Protein AF-0000000075436710 (afdb_homodimer)

Radius of gyration: 26.11 Å; Cα contacts (8 Å, |Δi|>4): 1254; chains: 2; bounding box: 55×73×64 Å

Solvent-accessible surface area (backbone atoms only — not comparable to full-atom values): 31466 Å² total; per-residue (Å²): 129,86,54,25,37,34,32,36,53,27,81,42,73,62,38,44,49,19,50,53,49,39,70,69,36,90,80,56,42,36,37,38,32,27,22,77,53,52,84,70,55,57,68,77,52,67,72,37,89,48,43,44,73,37,66,29,40,63,87,40,45,87,47,49,77,47,66,85,28,42,32,37,40,39,42,83,71,64,53,74,62,50,53,38,50,62,59,42,24,50,48,33,39,48,26,50,48,52,27,38,53,75,30,62,33,43,33,36,39,33,57,46,35,62,52,25,88,43,89,64,67,50,41,78,43,38,36,36,20,49,32,47,69,68,45,42,75,60,38,79,36,23,37,39,38,20,36,50,48,47,34,65,77,54,47,57,65,58,60,36,62,80,44,93,74,22,66,44,79,32,67,50,45,57,75,84,36,59,46,52,28,16,28,69,65,42,52,14,49,52,50,38,48,56,74,72,45,85,72,92,63,64,63,55,33,72,34,33,39,33,15,67,53,63,46,26,40,60,52,52,50,51,34,49,26,66,70,70,72,45,74,64,47,80,41,77,40,45,83,93,40,33,49,66,55,33,46,62,76,41,63,63,71,47,12,52,46,53,32,47,54,52,46,22,64,28,85,88,16,85,36,32,80,64,70,58,88,50,97,51,40,45,70,27,76,51,46,60,51,57,48,40,47,74,67,59,76,129,129,85,55,24,36,34,31,37,52,28,80,43,72,62,37,42,48,20,50,52,48,38,68,69,36,90,80,56,42,35,37,38,32,27,21,78,53,50,84,70,56,58,70,77,52,66,73,38,89,48,42,44,74,37,66,30,38,62,87,38,47,86,46,49,78,46,66,85,28,41,32,37,39,39,43,82,70,64,53,72,63,48,52,38,49,61,59,43,24,49,49,32,40,49,27,50,46,52,27,38,54,75,31,61,34,43,34,37,38,34,55,47,36,62,53,26,88,41,89,64,68,49,42,77,44,39,37,37,22,49,32,47,68,69,44,43,75,60,38,78,37,22,38,39,38,21,37,50,48,49,34,66,76,55,47,55,65,59,61,38,62,79,43,94,74,22,66,44,78,32,67,50,44,57,76,83,36,59,45,52,28,17,29,68,64,41,52,14,50,51,49,36,48,57,73,74,43,86,73,92,64,63,62,56,33,69,35,33,38,33,15,67,53,62,44,28,40,61,53,52,51,51,32,48,25,66,69,69,71,46,73,64,48,81,41,78,40,45,82,92,40,34,50,67,55,34,45,62,77,40,62,63,72,47,12,51,46,54,33,46,54,52,46,22,63,28,85,88,16,84,34,31,81,64,70,59,89,51,97,52,39,45,69,26,77,50,47,60,50,57,48,39,49,74,67,59,76,129

Structure (mmCIF, N/CA/C/O backbone):
data_AF-0000000075436710-model_v1
#
loop_
_entity.id
_entity.type
_entity.pdbx_description
1 polymer 'NmrA-like domain-containing protein'
#
loop_
_atom_site.group_PDB
_atom_site.id
_atom_site.type_symbol
_atom_site.label_atom_id
_atom_site.label_alt_id
_atom_site.label_comp_id
_atom_site.label_asym_id
_atom_site.label_entity_id
_atom_site.label_seq_id
_atom_site.pdbx_PDB_ins_code
_atom_site.Cartn_x
_atom_site.Cartn_y
_atom_site.Cartn_z
_atom_site.occupancy
_atom_site.B_iso_or_equiv
_atom_site.auth_seq_id
_atom_site.auth_comp_id
_atom_site.auth_asym_id
_atom_site.auth_atom_id
_atom_site.pdbx_PDB_model_num
ATOM 1 N N . MET A 1 1 ? -12.289 -35.719 -23.672 1 52.28 1 MET A N 1
ATOM 2 C CA . MET A 1 1 ? -12.297 -34.5 -24.453 1 52.28 1 MET A CA 1
ATOM 3 C C . MET A 1 1 ? -11.047 -33.656 -24.172 1 52.28 1 MET A C 1
ATOM 5 O O . MET A 1 1 ? -10.477 -33.719 -23.078 1 52.28 1 MET A O 1
ATOM 9 N N . SER A 1 2 ? -10.398 -33.219 -25.219 1 77.75 2 SER A N 1
ATOM 10 C CA . SER A 1 2 ? -9.125 -32.5 -25.109 1 77.75 2 SER A CA 1
ATOM 11 C C . SER A 1 2 ? -9.266 -31.234 -24.266 1 77.75 2 SER A C 1
ATOM 13 O O . SER A 1 2 ? -10.32 -30.594 -24.266 1 77.75 2 SER A O 1
ATOM 15 N N . ARG A 1 3 ? -8.477 -31.062 -23.203 1 89.5 3 ARG A N 1
ATOM 16 C CA . ARG A 1 3 ? -8.562 -29.922 -22.281 1 89.5 3 ARG A CA 1
ATOM 17 C C . ARG A 1 3 ? -8.258 -28.625 -23 1 89.5 3 ARG A C 1
ATOM 19 O O . ARG A 1 3 ? -7.246 -28.516 -23.703 1 89.5 3 ARG A O 1
ATOM 26 N N . HIS A 1 4 ? -9.258 -27.781 -23.062 1 97 4 HIS A N 1
ATOM 27 C CA . HIS A 1 4 ? -9.078 -26.406 -23.484 1 97 4 HIS A CA 1
ATOM 28 C C . HIS A 1 4 ? -9.148 -25.453 -22.297 1 97 4 HIS A C 1
ATOM 30 O O . HIS A 1 4 ? -10.219 -25.219 -21.734 1 97 4 HIS A O 1
ATOM 36 N N . ILE A 1 5 ? -7.996 -24.859 -21.969 1 98.31 5 ILE A N 1
ATOM 37 C CA . ILE A 1 5 ? -7.84 -24.141 -20.719 1 98.31 5 ILE A CA 1
ATOM 38 C C . ILE A 1 5 ? -7.664 -22.641 -21 1 98.31 5 ILE A C 1
ATOM 40 O O . ILE A 1 5 ? -6.762 -22.25 -21.75 1 98.31 5 ILE A O 1
ATOM 44 N N . THR A 1 6 ? -8.547 -21.844 -20.469 1 98.75 6 THR A N 1
ATOM 45 C CA . THR A 1 6 ? -8.367 -20.391 -20.484 1 98.75 6 THR A CA 1
ATOM 46 C C . THR A 1 6 ? -7.703 -19.906 -19.203 1 98.75 6 THR A C 1
ATOM 48 O O . THR A 1 6 ? -8.141 -20.25 -18.109 1 98.75 6 THR A O 1
ATOM 51 N N . VAL A 1 7 ? -6.574 -19.203 -19.281 1 98.75 7 VAL A N 1
ATOM 52 C CA . VAL A 1 7 ? -5.875 -18.609 -18.156 1 98.75 7 VAL A CA 1
ATOM 53 C C . VAL A 1 7 ? -6.105 -17.094 -18.141 1 98.75 7 VAL A C 1
ATOM 55 O O . VAL A 1 7 ? -5.82 -16.422 -19.125 1 98.75 7 VAL A O 1
ATOM 58 N N . ILE A 1 8 ? -6.598 -16.547 -16.969 1 98.06 8 ILE A N 1
ATOM 59 C CA . ILE A 1 8 ? -6.961 -15.141 -16.953 1 98.06 8 ILE A CA 1
ATOM 60 C C . ILE A 1 8 ? -6.699 -14.555 -15.57 1 98.06 8 ILE A C 1
ATOM 62 O O . ILE A 1 8 ? -7.211 -15.062 -14.57 1 98.06 8 ILE A O 1
ATOM 66 N N . PRO A 1 9 ? -6.035 -13.43 -15.445 1 96 9 PRO A N 1
ATOM 67 C CA . PRO A 1 9 ? -5.141 -12.891 -16.469 1 96 9 PRO A CA 1
ATOM 68 C C . PRO A 1 9 ? -3.877 -13.734 -16.656 1 96 9 PRO A C 1
ATOM 70 O O . PRO A 1 9 ? -3.391 -14.336 -15.695 1 96 9 PRO A O 1
ATOM 73 N N . ALA A 1 10 ? -3.324 -13.672 -17.797 1 97.19 10 ALA A N 1
ATOM 74 C CA . ALA A 1 10 ? -2.229 -14.57 -18.141 1 97.19 10 ALA A CA 1
ATOM 75 C C . ALA A 1 10 ? -0.875 -13.93 -17.844 1 97.19 10 ALA A C 1
ATOM 77 O O . ALA A 1 10 ? 0.154 -14.609 -17.844 1 97.19 10 ALA A O 1
ATOM 78 N N . SER A 1 11 ? -0.844 -12.68 -17.547 1 92.12 11 SER A N 1
ATOM 79 C CA . SER A 1 11 ? 0.418 -11.953 -17.453 1 92.12 11 SER A CA 1
ATOM 80 C C . SER A 1 11 ? 1.015 -12.047 -16.062 1 92.12 11 SER A C 1
ATOM 82 O O . SER A 1 11 ? 2.15 -11.625 -15.836 1 92.12 11 SER A O 1
ATOM 84 N N . THR A 1 12 ? 0.302 -12.578 -15.086 1 91.38 12 THR A N 1
ATOM 85 C CA . THR A 1 12 ? 0.83 -12.727 -13.734 1 91.38 12 THR A CA 1
ATOM 86 C C . THR A 1 12 ? 1.98 -13.727 -13.711 1 91.38 12 THR A C 1
ATOM 88 O O . THR A 1 12 ? 2.1 -14.562 -14.609 1 91.38 12 THR A O 1
ATOM 91 N N . LYS A 1 13 ? 2.803 -13.672 -12.695 1 90.81 13 LYS A N 1
ATOM 92 C CA . LYS A 1 13 ? 3.895 -14.633 -12.555 1 90.81 13 LYS A CA 1
ATOM 93 C C . LYS A 1 13 ? 3.363 -16.062 -12.492 1 90.81 13 LYS A C 1
ATOM 95 O O . LYS A 1 13 ? 3.877 -16.953 -13.18 1 90.81 13 LYS A O 1
ATOM 100 N N . ALA A 1 14 ? 2.369 -16.25 -11.68 1 94.88 14 ALA A N 1
ATOM 101 C CA . ALA A 1 14 ? 1.787 -17.578 -11.539 1 94.88 14 ALA A CA 1
ATOM 102 C C . ALA A 1 14 ? 1.143 -18.047 -12.844 1 94.88 14 ALA A C 1
ATOM 104 O O . ALA A 1 14 ? 1.255 -19.219 -13.219 1 94.88 14 ALA A O 1
ATOM 105 N N . GLY A 1 15 ? 0.44 -17.125 -13.531 1 97.06 15 GLY A N 1
ATOM 106 C CA . GLY A 1 15 ? -0.154 -17.453 -14.812 1 97.06 15 GLY A CA 1
ATOM 107 C C . GLY A 1 15 ? 0.867 -17.891 -15.852 1 97.06 15 GLY A C 1
ATOM 108 O O . GLY A 1 15 ? 0.702 -18.922 -16.5 1 97.06 15 GLY A O 1
ATOM 109 N N . ARG A 1 16 ? 1.905 -17.141 -15.922 1 96.88 16 ARG A N 1
ATOM 110 C CA . ARG A 1 16 ? 2.959 -17.406 -16.891 1 96.88 16 ARG A CA 1
ATOM 111 C C . ARG A 1 16 ? 3.613 -18.766 -16.625 1 96.88 16 ARG A C 1
ATOM 113 O O . ARG A 1 16 ? 3.775 -19.578 -17.531 1 96.88 16 ARG A O 1
ATOM 120 N N . GLU A 1 17 ? 3.967 -18.984 -15.367 1 97.12 17 GLU A N 1
ATOM 121 C CA . GLU A 1 17 ? 4.656 -20.234 -15.023 1 97.12 17 GLU A CA 1
ATOM 122 C C . GLU A 1 17 ? 3.732 -21.438 -15.188 1 97.12 17 GLU A C 1
ATOM 124 O O . GLU A 1 17 ? 4.18 -22.516 -15.57 1 97.12 17 GLU A O 1
ATOM 129 N N . THR A 1 18 ? 2.482 -21.281 -14.883 1 98.5 18 THR A N 1
ATOM 130 C CA . THR A 1 18 ? 1.525 -22.375 -15.062 1 98.5 18 THR A CA 1
ATOM 131 C C . THR A 1 18 ? 1.35 -22.688 -16.547 1 98.5 18 THR A C 1
ATOM 133 O O . THR A 1 18 ? 1.337 -23.859 -16.938 1 98.5 18 THR A O 1
ATOM 136 N N . ILE A 1 19 ? 1.243 -21.656 -17.422 1 98.62 19 ILE A N 1
ATOM 137 C CA . ILE A 1 19 ? 1.129 -21.859 -18.859 1 98.62 19 ILE A CA 1
ATOM 138 C C . ILE A 1 19 ? 2.354 -22.609 -19.375 1 98.62 19 ILE A C 1
ATOM 140 O O . ILE A 1 19 ? 2.227 -23.562 -20.141 1 98.62 19 ILE A O 1
ATOM 144 N N . ARG A 1 20 ? 3.527 -22.188 -18.922 1 97.94 20 ARG A N 1
ATOM 145 C CA . ARG A 1 20 ? 4.758 -22.859 -19.312 1 97.94 20 ARG A CA 1
ATOM 146 C C . ARG A 1 20 ? 4.695 -24.344 -18.984 1 97.94 20 ARG A C 1
ATOM 148 O O . ARG A 1 20 ? 4.996 -25.188 -19.828 1 97.94 20 ARG A O 1
ATOM 155 N N . THR A 1 21 ? 4.309 -24.625 -17.766 1 97.69 21 THR A N 1
ATOM 156 C CA . THR A 1 21 ? 4.207 -26 -17.297 1 97.69 21 THR A CA 1
ATOM 157 C C . THR A 1 21 ? 3.209 -26.797 -18.141 1 97.69 21 THR A C 1
ATOM 159 O O . THR A 1 21 ? 3.473 -27.938 -18.516 1 97.69 21 THR A O 1
ATOM 162 N N . LEU A 1 22 ? 2.08 -26.219 -18.484 1 97.81 22 LEU A N 1
ATOM 163 C CA . LEU A 1 22 ? 1.037 -26.875 -19.266 1 97.81 22 LEU A CA 1
ATOM 164 C C . LEU A 1 22 ? 1.526 -27.156 -20.688 1 97.81 22 LEU A C 1
ATOM 166 O O . LEU A 1 22 ? 1.255 -28.234 -21.234 1 97.81 22 LEU A O 1
ATOM 170 N N . LEU A 1 23 ? 2.211 -26.172 -21.25 1 97.06 23 LEU A N 1
ATOM 171 C CA . LEU A 1 23 ? 2.695 -26.312 -22.625 1 97.06 23 LEU A CA 1
ATOM 172 C C . LEU A 1 23 ? 3.74 -27.406 -22.719 1 97.06 23 LEU A C 1
ATOM 174 O O . LEU A 1 23 ? 3.902 -28.031 -23.781 1 97.06 23 LEU A O 1
ATOM 178 N N . GLU A 1 24 ? 4.398 -27.688 -21.609 1 95.12 24 GLU A N 1
ATOM 179 C CA . GLU A 1 24 ? 5.434 -28.719 -21.578 1 95.12 24 GLU A CA 1
ATOM 180 C C . GLU A 1 24 ? 4.844 -30.078 -21.203 1 95.12 24 GLU A C 1
ATOM 182 O O . GLU A 1 24 ? 5.531 -31.094 -21.281 1 95.12 24 GLU A O 1
ATOM 187 N N . SER A 1 25 ? 3.664 -30.094 -20.859 1 93.81 25 SER A N 1
ATOM 188 C CA . SER A 1 25 ? 3.023 -31.328 -20.438 1 93.81 25 SER A CA 1
ATOM 189 C C . SER A 1 25 ? 2.779 -32.25 -21.625 1 93.81 25 SER A C 1
ATOM 191 O O . SER A 1 25 ? 2.545 -31.797 -22.734 1 93.81 25 SER A O 1
ATOM 193 N N . GLU A 1 26 ? 2.697 -33.531 -21.344 1 91.94 26 GLU A N 1
ATOM 194 C CA . GLU A 1 26 ? 2.445 -34.531 -22.375 1 91.94 26 GLU A CA 1
ATOM 195 C C . GLU A 1 26 ? 0.989 -34.5 -22.828 1 91.94 26 GLU A C 1
ATOM 197 O O . GLU A 1 26 ? 0.671 -34.938 -23.938 1 91.94 26 GLU A O 1
ATOM 202 N N . SER A 1 27 ? 0.139 -33.969 -22.062 1 91.69 27 SER A N 1
ATOM 203 C CA . SER A 1 27 ? -1.284 -33.938 -22.375 1 91.69 27 SER A CA 1
ATOM 204 C C . SER A 1 27 ? -1.57 -32.906 -23.469 1 91.69 27 SER A C 1
ATOM 206 O O . SER A 1 27 ? -2.629 -32.938 -24.109 1 91.69 27 SER A O 1
ATOM 208 N N . LYS A 1 28 ? -0.746 -31.969 -23.703 1 92.31 28 LYS A N 1
ATOM 209 C CA . LYS A 1 28 ? -0.792 -30.953 -24.75 1 92.31 28 LYS A CA 1
ATOM 210 C C . LYS A 1 28 ? -2.166 -30.281 -24.812 1 92.31 28 LYS A C 1
ATOM 212 O O . LYS A 1 28 ? -2.789 -30.234 -25.875 1 92.31 28 LYS A O 1
ATOM 217 N N . PRO A 1 29 ? -2.629 -29.766 -23.703 1 96.56 29 PRO A N 1
ATOM 218 C CA . PRO A 1 29 ? -3.9 -29.047 -23.75 1 96.56 29 PRO A CA 1
ATOM 219 C C . PRO A 1 29 ? -3.838 -27.797 -24.641 1 96.56 29 PRO A C 1
ATOM 221 O O . PRO A 1 29 ? -2.754 -27.266 -24.891 1 96.56 29 PRO A O 1
ATOM 224 N N . THR A 1 30 ? -4.984 -27.453 -25.172 1 97.5 30 THR A N 1
ATOM 225 C CA . THR A 1 30 ? -5.094 -26.141 -25.812 1 97.5 30 THR A CA 1
ATOM 226 C C . THR A 1 30 ? -5.172 -25.031 -24.766 1 97.5 30 THR A C 1
ATOM 228 O O . THR A 1 30 ? -5.93 -25.125 -23.812 1 97.5 30 THR A O 1
ATOM 231 N N . ILE A 1 31 ? -4.328 -24.031 -24.953 1 98.44 31 ILE A N 1
ATOM 232 C CA . ILE A 1 31 ? -4.25 -22.969 -23.969 1 98.44 31 ILE A CA 1
ATOM 233 C C . ILE A 1 31 ? -4.688 -21.641 -24.594 1 98.44 31 ILE A C 1
ATOM 235 O O . ILE A 1 31 ? -4.141 -21.234 -25.625 1 98.44 31 ILE A O 1
ATOM 239 N N . ARG A 1 32 ? -5.648 -21.031 -24.031 1 98.38 32 ARG A N 1
ATOM 240 C CA . ARG A 1 32 ? -6.043 -19.656 -24.312 1 98.38 32 ARG A CA 1
ATOM 241 C C . ARG A 1 32 ? -5.633 -18.703 -23.188 1 98.38 32 ARG A C 1
ATOM 243 O O . ARG A 1 32 ? -6.125 -18.828 -22.062 1 98.38 32 ARG A O 1
ATOM 250 N N . ALA A 1 33 ? -4.742 -17.812 -23.484 1 98.69 33 ALA A N 1
ATOM 251 C CA . ALA A 1 33 ? -4.219 -16.891 -22.484 1 98.69 33 ALA A CA 1
ATOM 252 C C . ALA A 1 33 ? -4.777 -15.484 -22.703 1 98.69 33 ALA A C 1
ATOM 254 O O . ALA A 1 33 ? -4.637 -14.914 -23.781 1 98.69 33 ALA A O 1
ATOM 255 N N . VAL A 1 34 ? -5.383 -14.891 -21.703 1 98.25 34 VAL A N 1
ATOM 256 C CA . VAL A 1 34 ? -6.035 -13.594 -21.812 1 98.25 34 VAL A CA 1
ATOM 257 C C . VAL A 1 34 ? -5.086 -12.5 -21.328 1 98.25 34 VAL A C 1
ATOM 259 O O . VAL A 1 34 ? -4.605 -12.539 -20.188 1 98.25 34 VAL A O 1
ATOM 262 N N . TYR A 1 35 ? -4.805 -11.609 -22.188 1 96.88 35 TYR A N 1
ATOM 263 C CA . TYR A 1 35 ? -3.979 -10.438 -21.922 1 96.88 35 TYR A CA 1
ATOM 264 C C . TYR A 1 35 ? -4.746 -9.156 -22.219 1 96.88 35 TYR A C 1
ATOM 266 O O . TYR A 1 35 ? -5.586 -9.117 -23.109 1 96.88 35 TYR A O 1
ATOM 274 N N . ARG A 1 36 ? -4.527 -8.062 -21.422 1 93.06 36 ARG A N 1
ATOM 275 C CA . ARG A 1 36 ? -5.016 -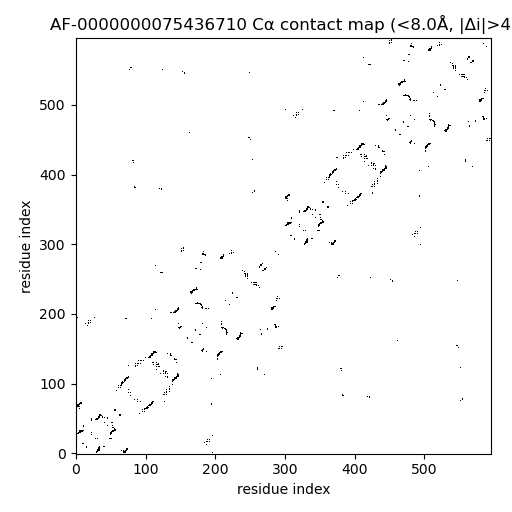6.75 -21.828 1 93.06 36 ARG A CA 1
ATOM 276 C C . ARG A 1 36 ? -4.332 -6.277 -23.109 1 93.06 36 ARG A C 1
ATOM 278 O O . ARG A 1 36 ? -4.957 -5.625 -23.953 1 93.06 36 ARG A O 1
ATOM 285 N N . ASP A 1 37 ? -3.059 -6.574 -23.188 1 93.88 37 ASP A N 1
ATOM 286 C CA . ASP A 1 37 ? -2.199 -6.34 -24.344 1 93.88 37 ASP A CA 1
ATOM 287 C C . ASP A 1 37 ? -1.544 -7.641 -24.812 1 93.88 37 ASP A C 1
ATOM 289 O O . ASP A 1 37 ? -0.583 -8.109 -24.203 1 93.88 37 ASP A O 1
ATOM 293 N N . THR A 1 38 ? -1.959 -8.133 -25.891 1 96.38 38 THR A N 1
ATOM 294 C CA . THR A 1 38 ? -1.535 -9.445 -26.375 1 96.38 38 THR A CA 1
ATOM 295 C C . THR A 1 38 ? -0.049 -9.438 -26.719 1 96.38 38 THR A C 1
ATOM 297 O O . THR A 1 38 ? 0.574 -10.5 -26.812 1 96.38 38 THR A O 1
ATOM 300 N N . SER A 1 39 ? 0.546 -8.273 -26.922 1 94.75 39 SER A N 1
ATOM 301 C CA . SER A 1 39 ? 1.969 -8.195 -27.234 1 94.75 39 SER A CA 1
ATOM 302 C C . SER A 1 39 ? 2.822 -8.602 -26.031 1 94.75 39 SER A C 1
ATOM 304 O O . SER A 1 39 ? 4.023 -8.836 -26.172 1 94.75 39 SER A O 1
ATOM 306 N N . LYS A 1 40 ? 2.164 -8.742 -24.875 1 92.12 40 LYS A N 1
ATOM 307 C CA . LYS A 1 40 ? 2.879 -9.109 -23.656 1 92.12 40 LYS A CA 1
ATOM 308 C C . LYS A 1 40 ? 3.016 -10.617 -23.531 1 92.12 40 LYS A C 1
ATOM 310 O O . LYS A 1 40 ? 3.701 -11.109 -22.625 1 92.12 40 LYS A O 1
ATOM 315 N N . ALA A 1 41 ? 2.375 -11.344 -24.406 1 96.88 41 ALA A N 1
ATOM 316 C CA . ALA A 1 41 ? 2.562 -12.797 -24.391 1 96.88 41 ALA A CA 1
ATOM 317 C C . ALA A 1 41 ? 4.02 -13.164 -24.656 1 96.88 41 ALA A C 1
ATOM 319 O O . ALA A 1 41 ? 4.633 -12.648 -25.594 1 96.88 41 ALA A O 1
ATOM 320 N N . PRO A 1 42 ? 4.586 -14.008 -23.875 1 96.62 42 PRO A N 1
ATOM 321 C CA . PRO A 1 42 ? 5.965 -14.422 -24.141 1 96.62 42 PRO A CA 1
ATOM 322 C C . PRO A 1 42 ? 6.141 -15.047 -25.516 1 96.62 42 PRO A C 1
ATOM 324 O O . PRO A 1 42 ? 5.363 -15.914 -25.922 1 96.62 42 PRO A O 1
ATOM 327 N N . PRO A 1 43 ? 7.141 -14.633 -26.219 1 96.38 43 PRO A N 1
ATOM 328 C CA . PRO A 1 43 ? 7.359 -15.164 -27.562 1 96.38 43 PRO A CA 1
ATOM 329 C C . PRO A 1 43 ? 7.488 -16.688 -27.594 1 96.38 43 PRO A C 1
ATOM 331 O O . PRO A 1 43 ? 7.062 -17.328 -28.547 1 96.38 43 PRO A O 1
ATOM 334 N N . GLU A 1 44 ? 8.023 -17.281 -26.594 1 96.94 44 GLU A N 1
ATOM 335 C CA . GLU A 1 44 ? 8.211 -18.719 -26.531 1 96.94 44 GLU A CA 1
ATOM 336 C C . GLU A 1 44 ? 6.871 -19.453 -26.516 1 96.94 44 GLU A C 1
ATOM 338 O O . GLU A 1 44 ? 6.766 -20.594 -26.984 1 96.94 44 GLU A O 1
ATOM 343 N N . PHE A 1 45 ? 5.879 -18.812 -25.922 1 97.88 45 PHE A N 1
ATOM 344 C CA . PHE A 1 45 ? 4.555 -19.422 -25.891 1 97.88 45 PHE A CA 1
ATOM 345 C C . PHE A 1 45 ? 3.934 -19.438 -27.281 1 97.88 45 PHE A C 1
ATOM 347 O O . PHE A 1 45 ? 3.264 -20.406 -27.656 1 97.88 45 PHE A O 1
ATOM 354 N N . LEU A 1 46 ? 4.16 -18.438 -28.078 1 96.5 46 LEU A N 1
ATOM 355 C CA . LEU A 1 46 ? 3.545 -18.234 -29.391 1 96.5 46 LEU A CA 1
ATOM 356 C C . LEU A 1 46 ? 4.027 -19.297 -30.375 1 96.5 46 LEU A C 1
ATOM 358 O O . LEU A 1 46 ? 3.414 -19.484 -31.438 1 96.5 46 LEU A O 1
ATOM 362 N N . LYS A 1 47 ? 5.086 -19.938 -30.078 1 96.06 47 LYS A N 1
ATOM 363 C CA . LYS A 1 47 ? 5.652 -20.969 -30.953 1 96.06 47 LYS A CA 1
ATOM 364 C C . LYS A 1 47 ? 4.863 -22.266 -30.859 1 96.06 47 LYS A C 1
ATOM 366 O O . LYS A 1 47 ? 5.02 -23.156 -31.703 1 96.06 47 LYS A O 1
ATOM 371 N N . HIS A 1 48 ? 4.133 -22.391 -29.859 1 96.5 48 HIS A N 1
ATOM 372 C CA . HIS A 1 48 ? 3.34 -23.594 -29.672 1 96.5 48 HIS A CA 1
ATOM 373 C C . HIS A 1 48 ? 2.029 -23.516 -30.453 1 96.5 48 HIS A C 1
ATOM 375 O O . HIS A 1 48 ? 1.295 -22.531 -30.344 1 96.5 48 HIS A O 1
ATOM 381 N N . SER A 1 49 ? 1.643 -24.531 -31.156 1 95.88 49 SER A N 1
ATOM 382 C CA . SER A 1 49 ? 0.437 -24.547 -31.984 1 95.88 49 SER A CA 1
ATOM 383 C C . SER A 1 49 ? -0.819 -24.641 -31.125 1 95.88 49 SER A C 1
ATOM 385 O O . SER A 1 49 ? -1.912 -24.297 -31.578 1 95.88 49 SER A O 1
ATOM 387 N N . ASN A 1 50 ? -0.667 -25.109 -29.906 1 96.94 50 ASN A N 1
ATOM 388 C CA . ASN A 1 50 ? -1.822 -25.25 -29.031 1 96.94 50 ASN A CA 1
ATOM 389 C C . ASN A 1 50 ? -1.948 -24.078 -28.062 1 96.94 50 ASN A C 1
ATOM 391 O O . ASN A 1 50 ? -2.586 -24.188 -27.016 1 96.94 50 ASN A O 1
ATOM 395 N N . PHE A 1 51 ? -1.279 -22.938 -28.375 1 98.06 51 PHE A N 1
ATOM 396 C CA . PHE A 1 51 ? -1.349 -21.719 -27.562 1 98.06 51 PHE A CA 1
ATOM 397 C C . PHE A 1 51 ? -1.954 -20.578 -28.359 1 98.06 51 PHE A C 1
ATOM 399 O O . PHE A 1 51 ? -1.604 -20.359 -29.516 1 98.06 51 PHE A O 1
ATOM 406 N N . GLU A 1 52 ? -2.777 -19.781 -27.75 1 97.81 52 GLU A N 1
ATOM 407 C CA . GLU A 1 52 ? -3.303 -18.562 -28.359 1 97.81 52 GLU A CA 1
ATOM 408 C C . GLU A 1 52 ? -3.406 -17.438 -27.328 1 97.81 52 GLU A C 1
ATOM 410 O O . GLU A 1 52 ? -3.818 -17.672 -26.188 1 97.81 52 GLU A O 1
ATOM 415 N N . ALA A 1 53 ? -2.949 -16.297 -27.672 1 98.25 53 ALA A N 1
ATOM 416 C CA . ALA A 1 53 ? -3.127 -15.086 -26.875 1 98.25 53 ALA A CA 1
ATOM 417 C C . ALA A 1 53 ? -4.359 -14.312 -27.328 1 98.25 53 ALA A C 1
ATOM 419 O O . ALA A 1 53 ? -4.512 -14.023 -28.516 1 98.25 53 ALA A O 1
ATOM 420 N N . VAL A 1 54 ? -5.215 -13.969 -26.422 1 98.06 54 VAL A N 1
ATOM 421 C CA . VAL A 1 54 ? -6.418 -13.227 -26.781 1 98.06 54 VAL A CA 1
ATOM 422 C C . VAL A 1 54 ? -6.523 -11.969 -25.922 1 98.06 54 VAL A C 1
ATOM 424 O O . VAL A 1 54 ? -6.023 -11.945 -24.797 1 98.06 54 VAL A O 1
ATOM 427 N N . LYS A 1 55 ? -7.148 -10.984 -26.453 1 97.69 55 LYS A N 1
ATOM 428 C CA . LYS A 1 55 ? -7.336 -9.719 -25.75 1 97.69 55 LYS A CA 1
ATOM 429 C C . LYS A 1 55 ? -8.547 -9.789 -24.828 1 97.69 55 LYS A C 1
ATOM 431 O O . LYS A 1 55 ? -9.609 -10.266 -25.219 1 97.69 55 LYS A O 1
ATOM 436 N N . GLY A 1 56 ? -8.375 -9.359 -23.578 1 96.69 56 GLY A N 1
ATOM 437 C CA . GLY A 1 56 ? -9.43 -9.25 -22.594 1 96.69 56 GLY A CA 1
ATOM 438 C C . GLY A 1 56 ? -9.008 -8.5 -21.344 1 96.69 56 GLY A C 1
ATOM 439 O O . GLY A 1 56 ? -7.836 -8.531 -20.969 1 96.69 56 GLY A O 1
ATOM 440 N N . ASP A 1 57 ? -9.977 -7.805 -20.766 1 93.69 57 ASP A N 1
ATOM 441 C CA . ASP A 1 57 ? -9.773 -7.047 -19.531 1 93.69 57 ASP A CA 1
ATOM 442 C C . ASP A 1 57 ? -10.766 -7.469 -18.453 1 93.69 57 ASP A C 1
ATOM 444 O O . ASP A 1 57 ? -11.977 -7.293 -18.609 1 93.69 57 ASP A O 1
ATOM 448 N N . ILE A 1 58 ? -10.258 -7.953 -17.359 1 93.12 58 ILE A N 1
ATOM 449 C CA . ILE A 1 58 ? -11.086 -8.477 -16.281 1 93.12 58 ILE A CA 1
ATOM 450 C C . ILE A 1 58 ? -12.008 -7.371 -15.766 1 93.12 58 ILE A C 1
ATOM 452 O O . ILE A 1 58 ? -13.102 -7.648 -15.266 1 93.12 58 ILE A O 1
ATOM 456 N N . GLY A 1 59 ? -11.578 -6.168 -15.875 1 90.38 59 GLY A N 1
ATOM 457 C CA . GLY A 1 59 ? -12.391 -5.043 -15.438 1 90.38 59 GLY A CA 1
ATOM 458 C C . GLY A 1 59 ? -13.5 -4.688 -16.406 1 90.38 59 GLY A C 1
ATOM 459 O O . GLY A 1 59 ? -14.422 -3.945 -16.078 1 90.38 59 GLY A O 1
ATOM 460 N N . ASP A 1 60 ? -13.398 -5.191 -17.609 1 92.88 60 ASP A N 1
ATOM 461 C CA . ASP A 1 60 ? -14.398 -5.004 -18.656 1 92.88 60 ASP A CA 1
ATOM 462 C C . ASP A 1 60 ? -15.062 -6.328 -19.031 1 92.88 60 ASP A C 1
ATOM 464 O O . ASP A 1 60 ? -14.602 -7.031 -19.938 1 92.88 60 ASP A O 1
ATOM 468 N N . GLY A 1 61 ? -16.156 -6.59 -18.438 1 94.88 61 GLY A N 1
ATOM 469 C CA . GLY A 1 61 ? -16.844 -7.867 -18.578 1 94.88 61 GLY A CA 1
ATOM 470 C C . GLY A 1 61 ? -17.172 -8.219 -20.016 1 94.88 61 GLY A C 1
ATOM 471 O O . GLY A 1 61 ? -17.109 -9.391 -20.406 1 94.88 61 GLY A O 1
ATOM 472 N N . ASP A 1 62 ? -17.422 -7.266 -20.844 1 95.25 62 ASP A N 1
ATOM 473 C CA . ASP A 1 62 ? -17.828 -7.5 -22.234 1 95.25 62 ASP A CA 1
ATOM 474 C C . ASP A 1 62 ? -16.672 -8.008 -23.062 1 95.25 62 ASP A C 1
ATOM 476 O O . ASP A 1 62 ? -16.859 -8.586 -24.141 1 95.25 62 ASP A O 1
ATOM 480 N N . SER A 1 63 ? -15.516 -7.762 -22.562 1 96.62 63 SER A N 1
ATOM 481 C CA . SER A 1 63 ? -14.336 -8.164 -23.312 1 96.62 63 SER A CA 1
ATOM 482 C C . SER A 1 63 ? -13.977 -9.625 -23.047 1 96.62 63 SER A C 1
ATOM 484 O O . SER A 1 63 ? -13.133 -10.195 -23.734 1 96.62 63 SER A O 1
ATOM 486 N N . LEU A 1 64 ? -14.617 -10.266 -22.109 1 97.69 64 LEU A N 1
ATOM 487 C CA . LEU A 1 64 ? -14.258 -11.625 -21.703 1 97.69 64 LEU A CA 1
ATOM 488 C C . LEU A 1 64 ? -15.086 -12.648 -22.484 1 97.69 64 LEU A C 1
ATOM 490 O O . LEU A 1 64 ? -16.312 -12.578 -22.516 1 97.69 64 LEU A O 1
ATOM 494 N N . ASP A 1 65 ? -14.445 -13.547 -23.141 1 96.88 65 ASP A N 1
ATOM 495 C CA . ASP A 1 65 ? -15.078 -14.641 -23.891 1 96.88 65 ASP A CA 1
ATOM 496 C C . ASP A 1 65 ? -14.352 -15.961 -23.641 1 96.88 65 ASP A C 1
ATOM 498 O O . ASP A 1 65 ? -13.234 -16.156 -24.125 1 96.88 65 ASP A O 1
ATOM 502 N N . PHE A 1 66 ? -15.016 -16.859 -22.953 1 98 66 PHE A N 1
ATOM 503 C CA . PHE A 1 66 ? -14.43 -18.156 -22.641 1 98 66 PHE A CA 1
ATOM 504 C C . PHE A 1 66 ? -14.977 -19.25 -23.562 1 98 66 PHE A C 1
ATOM 506 O O . PHE A 1 66 ? -14.727 -20.438 -23.344 1 98 66 PHE A O 1
ATOM 513 N N . THR A 1 67 ? -15.711 -18.859 -24.547 1 97 67 THR A N 1
ATOM 514 C CA . THR A 1 67 ? -16.359 -19.812 -25.438 1 97 67 THR A CA 1
ATOM 515 C C . THR A 1 67 ? -15.344 -20.797 -26.016 1 97 67 THR A C 1
ATOM 517 O O . THR A 1 67 ? -14.258 -20.391 -26.453 1 97 67 THR A O 1
ATOM 520 N N . GLY A 1 68 ? -15.688 -22.078 -26 1 96.44 68 GLY A N 1
ATOM 521 C CA . GLY A 1 68 ? -14.82 -23.109 -26.531 1 96.44 68 GLY A CA 1
ATOM 522 C C . GLY A 1 68 ? -13.969 -23.781 -25.469 1 96.44 68 GLY A C 1
ATOM 523 O O . GLY A 1 68 ? -13.461 -24.875 -25.672 1 96.44 68 GLY A O 1
ATOM 524 N N . SER A 1 69 ? -13.75 -23.125 -24.375 1 97.19 69 SER A N 1
ATOM 525 C CA . SER A 1 69 ? -12.992 -23.703 -23.281 1 97.19 69 SER A CA 1
ATOM 526 C C . SER A 1 69 ? -13.883 -24.547 -22.375 1 97.19 69 SER A C 1
ATOM 528 O O . SER A 1 69 ? -15.094 -24.344 -22.312 1 97.19 69 SER A O 1
ATOM 530 N N . ASN A 1 70 ? -13.297 -25.5 -21.734 1 95.94 70 ASN A N 1
ATOM 531 C CA . ASN A 1 70 ? -14.055 -26.25 -20.734 1 95.94 70 ASN A CA 1
ATOM 532 C C . ASN A 1 70 ? -13.516 -26.031 -19.328 1 95.94 70 ASN A C 1
ATOM 534 O O . ASN A 1 70 ? -14.172 -26.359 -18.344 1 95.94 70 ASN A O 1
ATOM 538 N N . THR A 1 71 ? -12.297 -25.516 -19.234 1 97.19 71 THR A N 1
ATOM 539 C CA . THR A 1 71 ? -11.641 -25.25 -17.953 1 97.19 71 THR A CA 1
ATOM 540 C C . THR A 1 71 ? -11.078 -23.844 -17.922 1 97.19 71 THR A C 1
ATOM 542 O O . THR A 1 71 ? -10.547 -23.344 -18.922 1 97.19 71 THR A O 1
ATOM 545 N N . VAL A 1 72 ? -11.172 -23.125 -16.781 1 98.5 72 VAL A N 1
ATOM 546 C CA . VAL A 1 72 ? -10.648 -21.781 -16.625 1 98.5 72 VAL A CA 1
ATOM 547 C C . VAL A 1 72 ? -9.766 -21.719 -15.375 1 98.5 72 VAL A C 1
ATOM 549 O O . VAL A 1 72 ? -10.109 -22.281 -14.336 1 98.5 72 VAL A O 1
ATOM 552 N N . PHE A 1 73 ? -8.594 -21.141 -15.539 1 98.75 73 PHE A N 1
ATOM 553 C CA . PHE A 1 73 ? -7.715 -20.781 -14.438 1 98.75 73 PHE A CA 1
ATOM 554 C C . PHE A 1 73 ? -7.789 -19.281 -14.164 1 98.75 73 PHE A C 1
ATOM 556 O O . PHE A 1 73 ? -7.293 -18.469 -14.961 1 98.75 73 PHE A O 1
ATOM 563 N N . TYR A 1 74 ? -8.383 -18.953 -13.023 1 98.69 74 TYR A N 1
ATOM 564 C CA . TYR A 1 74 ? -8.562 -17.547 -12.664 1 98.69 74 TYR A CA 1
ATOM 565 C C . TYR A 1 74 ? -7.59 -17.125 -11.57 1 98.69 74 TYR A C 1
ATOM 567 O O . TYR A 1 74 ? -7.504 -17.781 -10.523 1 98.69 74 TYR A O 1
ATOM 575 N N . ILE A 1 75 ? -6.859 -16.047 -11.812 1 97.44 75 ILE A N 1
ATOM 576 C CA . ILE A 1 75 ? -5.93 -15.453 -10.859 1 97.44 75 ILE A CA 1
ATOM 577 C C . ILE A 1 75 ? -6.375 -14.031 -10.531 1 97.44 75 ILE A C 1
ATOM 579 O O . ILE A 1 75 ? -6.109 -13.102 -11.289 1 97.44 75 ILE A O 1
ATOM 583 N N . PRO A 1 76 ? -7.004 -13.875 -9.367 1 94.38 76 PRO A N 1
ATOM 584 C CA . PRO A 1 76 ? -7.477 -12.531 -9.023 1 94.38 76 PRO A CA 1
ATOM 585 C C . PRO A 1 76 ? -6.352 -11.5 -8.992 1 94.38 76 PRO A C 1
ATOM 587 O O . PRO A 1 76 ? -5.406 -11.633 -8.211 1 94.38 76 PRO A O 1
ATOM 590 N N . PRO A 1 77 ? -6.465 -10.461 -9.781 1 86.25 77 PRO A N 1
ATOM 591 C CA . PRO A 1 77 ? -5.402 -9.453 -9.836 1 86.25 77 PRO A CA 1
ATOM 592 C C . PRO A 1 77 ? -5.602 -8.336 -8.82 1 86.25 77 PRO A C 1
ATOM 594 O O . PRO A 1 77 ? -6.719 -8.125 -8.336 1 86.25 77 PRO A O 1
ATOM 597 N N . PRO A 1 78 ? -4.527 -7.684 -8.477 1 77.12 78 PRO A N 1
ATOM 598 C CA . PRO A 1 78 ? -4.684 -6.473 -7.672 1 77.12 78 PRO A CA 1
ATOM 599 C C . PRO A 1 78 ? -5.375 -5.344 -8.43 1 77.12 78 PRO A C 1
ATOM 601 O O . PRO A 1 78 ? -5.543 -5.426 -9.656 1 77.12 78 PRO A O 1
ATOM 604 N N . THR A 1 79 ? -5.855 -4.344 -7.59 1 69.12 79 THR A N 1
ATOM 605 C CA . THR A 1 79 ? -6.492 -3.176 -8.188 1 69.12 79 THR A CA 1
ATOM 606 C C . THR A 1 79 ? -5.465 -2.312 -8.914 1 69.12 79 THR A C 1
ATOM 608 O O . THR A 1 79 ? -4.336 -2.154 -8.445 1 69.12 79 THR A O 1
ATOM 611 N N . TYR A 1 80 ? -5.836 -1.759 -10.07 1 59.56 80 TYR A N 1
ATOM 612 C CA . TYR A 1 80 ? -4.898 -0.958 -10.852 1 59.56 80 TYR A CA 1
ATOM 613 C C . TYR A 1 80 ? -5.383 0.481 -10.977 1 59.56 80 TYR A C 1
ATOM 615 O O . TYR A 1 80 ? -4.641 1.356 -11.43 1 59.56 80 TYR A O 1
ATOM 623 N N . ASP A 1 81 ? -6.566 0.683 -10.594 1 55.53 81 ASP A N 1
ATOM 624 C CA . ASP A 1 81 ? -7.109 1.987 -10.961 1 55.53 81 ASP A CA 1
ATOM 625 C C . ASP A 1 81 ? -7.527 2.779 -9.727 1 55.53 81 ASP A C 1
ATOM 627 O O . ASP A 1 81 ? -8.391 3.654 -9.805 1 55.53 81 ASP A O 1
ATOM 631 N N . GLY A 1 82 ? -6.988 2.322 -8.664 1 60.06 82 GLY A N 1
ATOM 632 C CA . GLY A 1 82 ? -7.285 3.098 -7.469 1 60.06 82 GLY A CA 1
ATOM 633 C C . GLY A 1 82 ? -8.641 2.775 -6.871 1 60.06 82 GLY A C 1
ATOM 634 O O . GLY A 1 82 ? -9.016 3.328 -5.832 1 60.06 82 GLY A O 1
ATOM 635 N N . THR A 1 83 ? -9.305 1.924 -7.551 1 64.06 83 THR A N 1
ATOM 636 C CA . THR A 1 83 ? -10.594 1.502 -7.012 1 64.06 83 THR A CA 1
ATOM 637 C C . THR A 1 83 ? -10.406 0.735 -5.703 1 64.06 83 THR A C 1
ATOM 639 O O . THR A 1 83 ? -9.344 0.152 -5.465 1 64.06 83 THR A O 1
ATOM 642 N N . ASP A 1 84 ? -11.391 0.786 -4.898 1 72.38 84 ASP A N 1
ATOM 643 C CA . ASP A 1 84 ? -11.422 0.017 -3.658 1 72.38 84 ASP A CA 1
ATOM 644 C C . ASP A 1 84 ? -11.219 -1.472 -3.93 1 72.38 84 ASP A C 1
ATOM 646 O O . ASP A 1 84 ? -11.773 -2.018 -4.883 1 72.38 84 ASP A O 1
ATOM 650 N N . THR A 1 85 ? -10.445 -2.018 -3.172 1 75 85 THR A N 1
ATOM 651 C CA . THR A 1 85 ? -10.07 -3.418 -3.338 1 75 85 THR A CA 1
ATOM 652 C C . THR A 1 85 ? -11.312 -4.309 -3.381 1 75 85 THR A C 1
ATOM 654 O O . THR A 1 85 ? -11.398 -5.219 -4.207 1 75 85 THR A O 1
ATOM 657 N N . GLY A 1 86 ? -12.211 -4.047 -2.467 1 79.31 86 GLY A N 1
ATOM 658 C CA . GLY A 1 86 ? -13.43 -4.844 -2.432 1 79.31 86 GLY A CA 1
ATOM 659 C C . GLY A 1 86 ? -14.281 -4.68 -3.674 1 79.31 86 GLY A C 1
ATOM 660 O O . GLY A 1 86 ? -14.789 -5.664 -4.223 1 79.31 86 GLY A O 1
ATOM 661 N N . ASP A 1 87 ? -14.438 -3.432 -4.082 1 82.25 87 ASP A N 1
ATOM 662 C CA . ASP A 1 87 ? -15.219 -3.148 -5.285 1 82.25 87 ASP A CA 1
ATOM 663 C C . ASP A 1 87 ? -14.57 -3.771 -6.52 1 82.25 87 ASP A C 1
ATOM 665 O O . ASP A 1 87 ? -15.258 -4.324 -7.375 1 82.25 87 ASP A O 1
ATOM 669 N N . TRP A 1 88 ? -13.336 -3.629 -6.512 1 85.12 88 TRP A N 1
ATOM 670 C CA . TRP A 1 88 ? -12.602 -4.207 -7.629 1 85.12 88 TRP A CA 1
ATOM 671 C C . TRP A 1 88 ? -12.773 -5.723 -7.668 1 85.12 88 TRP A C 1
ATOM 673 O O . TRP A 1 88 ? -13.086 -6.293 -8.719 1 85.12 88 TRP A O 1
ATOM 683 N N . ALA A 1 89 ? -12.586 -6.387 -6.539 1 89.44 89 ALA A N 1
ATOM 684 C CA . ALA A 1 89 ? -12.695 -7.844 -6.465 1 89.44 89 ALA A CA 1
ATOM 685 C C . ALA A 1 89 ? -14.094 -8.312 -6.879 1 89.44 89 ALA A C 1
ATOM 687 O O . ALA A 1 89 ? -14.227 -9.297 -7.605 1 89.44 89 ALA A O 1
ATOM 688 N N . THR A 1 90 ? -15.078 -7.57 -6.445 1 92.25 90 THR A N 1
ATOM 689 C CA . THR A 1 90 ? -16.453 -7.906 -6.77 1 92.25 90 THR A CA 1
ATOM 690 C C . THR A 1 90 ? -16.719 -7.738 -8.266 1 92.25 90 THR A C 1
ATOM 692 O O . THR A 1 90 ? -17.297 -8.625 -8.898 1 92.25 90 THR A O 1
ATOM 695 N N . ARG A 1 91 ? -16.281 -6.633 -8.773 1 92.56 91 ARG A N 1
ATOM 696 C CA . ARG A 1 91 ? -16.469 -6.379 -10.203 1 92.56 91 ARG A CA 1
ATOM 697 C C . ARG A 1 91 ? -15.75 -7.434 -11.047 1 92.56 91 ARG A C 1
ATOM 699 O O . ARG A 1 91 ? -16.344 -8.023 -11.945 1 92.56 91 ARG A O 1
ATOM 706 N N . ALA A 1 92 ? -14.5 -7.625 -10.781 1 93.81 92 ALA A N 1
ATOM 707 C CA . ALA A 1 92 ? -13.703 -8.617 -11.5 1 93.81 92 ALA A CA 1
ATOM 708 C C . ALA A 1 92 ? -14.328 -10 -11.398 1 93.81 92 ALA A C 1
ATOM 710 O O . ALA A 1 92 ? -14.516 -10.688 -12.406 1 93.81 92 ALA A O 1
ATOM 711 N N . GLY A 1 93 ? -14.68 -10.469 -10.156 1 96.5 93 GLY A N 1
ATOM 712 C CA . GLY A 1 93 ? -15.305 -11.766 -9.938 1 96.5 93 GLY A CA 1
ATOM 713 C C . GLY A 1 93 ? -16.625 -11.922 -10.656 1 96.5 93 GLY A C 1
ATOM 714 O O . GLY A 1 93 ? -16.922 -12.984 -11.211 1 96.5 93 GLY A O 1
ATOM 715 N N . THR A 1 94 ? -17.422 -10.875 -10.672 1 97.44 94 THR A N 1
ATOM 716 C CA . THR A 1 94 ? -18.703 -10.898 -11.344 1 97.44 94 THR A CA 1
ATOM 717 C C . THR A 1 94 ? -18.531 -11.047 -12.852 1 97.44 94 THR A C 1
ATOM 719 O O . THR A 1 94 ? -19.25 -11.812 -13.5 1 97.44 94 THR A O 1
ATOM 722 N N . ASN A 1 95 ? -17.625 -10.227 -13.359 1 97.69 95 ASN A N 1
ATOM 723 C CA . ASN A 1 95 ? -17.328 -10.328 -14.789 1 97.69 95 ASN A CA 1
ATOM 724 C C . ASN A 1 95 ? -16.906 -11.734 -15.18 1 97.69 95 ASN A C 1
ATOM 726 O O . ASN A 1 95 ? -17.375 -12.281 -16.172 1 97.69 95 ASN A O 1
ATOM 730 N N . VAL A 1 96 ? -16.078 -12.328 -14.391 1 98.31 96 VAL A N 1
ATOM 731 C CA . VAL A 1 96 ? -15.594 -13.68 -14.648 1 98.31 96 VAL A CA 1
ATOM 732 C C . VAL A 1 96 ? -16.75 -14.672 -14.539 1 98.31 96 VAL A C 1
ATOM 734 O O . VAL A 1 96 ? -16.906 -15.547 -15.383 1 98.31 96 VAL A O 1
ATOM 737 N N . LYS A 1 97 ? -17.562 -14.547 -13.523 1 98.5 97 LYS A N 1
ATOM 738 C CA . LYS A 1 97 ? -18.703 -15.422 -13.32 1 98.5 97 LYS A CA 1
ATOM 739 C C . LYS A 1 97 ? -19.609 -15.422 -14.547 1 98.5 97 LYS A C 1
ATOM 741 O O . LYS A 1 97 ? -20.031 -16.484 -15.016 1 98.5 97 LYS A O 1
ATOM 746 N N . LYS A 1 98 ? -19.922 -14.281 -15.016 1 98.31 98 LYS A N 1
ATOM 747 C CA . LYS A 1 98 ? -20.781 -14.148 -16.188 1 98.31 98 LYS A CA 1
ATOM 748 C C . LYS A 1 98 ? -20.172 -14.844 -17.406 1 98.31 98 LYS A C 1
ATOM 750 O O . LYS A 1 98 ? -20.875 -15.523 -18.156 1 98.31 98 LYS A O 1
ATOM 755 N N . ALA A 1 99 ? -18.891 -14.602 -17.578 1 98.44 99 ALA A N 1
ATOM 756 C CA . ALA A 1 99 ? -18.203 -15.227 -18.703 1 98.44 99 ALA A CA 1
ATOM 757 C C . ALA A 1 99 ? -18.203 -16.75 -18.578 1 98.44 99 ALA A C 1
ATOM 759 O O . ALA A 1 99 ? -18.344 -17.469 -19.562 1 98.44 99 ALA A O 1
ATOM 760 N N . LEU A 1 100 ? -18.031 -17.281 -17.359 1 98.62 100 LEU A N 1
ATOM 761 C CA . LEU A 1 100 ? -18.094 -18.719 -17.094 1 98.62 100 LEU A CA 1
ATOM 762 C C . LEU A 1 100 ? -19.453 -19.281 -17.5 1 98.62 100 LEU A C 1
ATOM 764 O O . LEU A 1 100 ? -19.531 -20.312 -18.172 1 98.62 100 LEU A O 1
ATOM 768 N N . GLU A 1 101 ?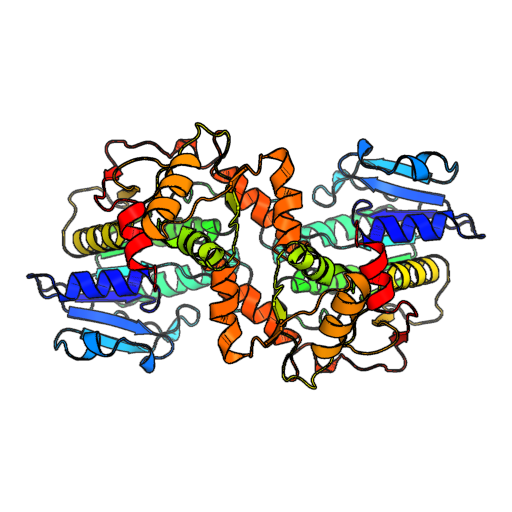 -20.484 -18.625 -17.109 1 97.81 101 GLU A N 1
ATOM 769 C CA . GLU A 1 101 ? -21.844 -19.047 -17.391 1 97.81 101 GLU A CA 1
ATOM 770 C C . GLU A 1 101 ? -22.141 -19.031 -18.891 1 97.81 101 GLU A C 1
ATOM 772 O O . GLU A 1 101 ? -22.656 -20.016 -19.438 1 97.81 101 GLU A O 1
ATOM 777 N N . LYS A 1 102 ? -21.828 -17.953 -19.469 1 97.75 102 LYS A N 1
ATOM 778 C CA . LYS A 1 102 ? -22.078 -17.781 -20.891 1 97.75 102 LYS A CA 1
ATOM 779 C C . LYS A 1 102 ? -21.406 -18.875 -21.703 1 97.75 102 LYS A C 1
ATOM 781 O O . LYS A 1 102 ? -21.969 -19.328 -22.703 1 97.75 102 LYS A O 1
ATOM 786 N N . ALA A 1 103 ? -20.266 -19.297 -21.328 1 98.06 103 ALA A N 1
ATOM 787 C CA . ALA A 1 103 ? -19.484 -20.25 -22.094 1 98.06 103 ALA A CA 1
ATOM 788 C C . ALA A 1 103 ? -19.75 -21.672 -21.609 1 98.06 103 ALA A C 1
ATOM 790 O O . ALA A 1 103 ? -19.188 -22.625 -22.156 1 98.06 103 ALA A O 1
ATOM 791 N N . ASN A 1 104 ? -20.547 -21.859 -20.594 1 97.5 104 ASN A N 1
ATOM 792 C CA . ASN A 1 104 ? -20.859 -23.156 -20.016 1 97.5 104 ASN A CA 1
ATOM 793 C C . ASN A 1 104 ? -19.594 -23.906 -19.578 1 97.5 104 ASN A C 1
ATOM 795 O O . ASN A 1 104 ? -19.391 -25.062 -19.953 1 97.5 104 ASN A O 1
ATOM 799 N N . ILE A 1 105 ? -18.734 -23.203 -18.922 1 97.81 105 ILE A N 1
ATOM 800 C CA . ILE A 1 105 ? -17.5 -23.766 -18.391 1 97.81 105 ILE A CA 1
ATOM 801 C C . ILE A 1 105 ? -17.812 -24.859 -17.375 1 97.81 105 ILE A C 1
ATOM 803 O O . ILE A 1 105 ? -18.75 -24.734 -16.578 1 97.81 105 ILE A O 1
ATOM 807 N N . GLN A 1 106 ? -16.969 -25.844 -17.328 1 96 106 GLN A N 1
ATOM 808 C CA . GLN A 1 106 ? -17.234 -27 -16.469 1 96 106 GLN A CA 1
ATOM 809 C C . GLN A 1 106 ? -16.344 -26.969 -15.227 1 96 106 GLN A C 1
ATOM 811 O O . GLN A 1 106 ? -16.734 -27.453 -14.164 1 96 106 GLN A O 1
ATOM 816 N N . ARG A 1 107 ? -15.172 -26.484 -15.438 1 96.88 107 ARG A N 1
ATOM 817 C CA . ARG A 1 107 ? -14.18 -26.547 -14.367 1 96.88 107 ARG A CA 1
ATOM 818 C C . ARG A 1 107 ? -13.5 -25.188 -14.172 1 96.88 107 ARG A C 1
ATOM 820 O O . ARG A 1 107 ? -13.164 -24.516 -15.148 1 96.88 107 ARG A O 1
ATOM 827 N N . LEU A 1 108 ? -13.305 -24.781 -12.898 1 97.88 108 LEU A N 1
ATOM 828 C CA . LEU A 1 108 ? -12.648 -23.531 -12.531 1 97.88 108 LEU A CA 1
ATOM 829 C C . LEU A 1 108 ? -11.586 -23.766 -11.461 1 97.88 108 LEU A C 1
ATOM 831 O O . LEU A 1 108 ? -11.852 -24.406 -10.445 1 97.88 108 LEU A O 1
ATOM 835 N N . LEU A 1 109 ? -10.414 -23.391 -11.742 1 98.31 109 LEU A N 1
ATOM 836 C CA . LEU A 1 109 ? -9.367 -23.281 -10.727 1 98.31 109 LEU A CA 1
ATOM 837 C C . LEU A 1 109 ? -9.117 -21.812 -10.367 1 98.31 109 LEU A C 1
ATOM 839 O O . LEU A 1 109 ? -8.953 -20.969 -11.25 1 98.31 109 LEU A O 1
ATOM 843 N N . ILE A 1 110 ? -9.109 -21.5 -9.102 1 98.56 110 ILE A N 1
ATOM 844 C CA . ILE A 1 110 ? -8.828 -20.141 -8.609 1 98.56 110 ILE A CA 1
ATOM 845 C C . ILE A 1 110 ? -7.516 -20.156 -7.828 1 98.56 110 ILE A C 1
ATOM 847 O O . ILE A 1 110 ? -7.32 -20.969 -6.93 1 98.56 110 ILE A O 1
ATOM 851 N N . LEU A 1 111 ? -6.637 -19.297 -8.227 1 98.31 111 LEU A N 1
ATOM 852 C CA . LEU A 1 111 ? -5.453 -19.078 -7.402 1 98.31 111 LEU A CA 1
ATOM 853 C C . LEU A 1 111 ? -5.762 -18.125 -6.25 1 98.31 111 LEU A C 1
ATOM 855 O O . LEU A 1 111 ? -5.703 -16.906 -6.414 1 98.31 111 LEU A O 1
ATOM 859 N N . SER A 1 112 ? -5.988 -18.656 -5.121 1 97.56 112 SER A N 1
ATOM 860 C CA . SER A 1 112 ? -6.273 -17.891 -3.91 1 97.56 112 SER A CA 1
ATOM 861 C C . SER A 1 112 ? -5.02 -17.719 -3.055 1 97.56 112 SER A C 1
ATOM 863 O O . SER A 1 112 ? -3.93 -17.484 -3.58 1 97.56 112 SER A O 1
ATOM 865 N N . ALA A 1 113 ? -5.168 -17.641 -1.788 1 95.88 113 ALA A N 1
ATOM 866 C CA . ALA A 1 113 ? -4.035 -17.469 -0.884 1 95.88 113 ALA A CA 1
ATOM 867 C C . ALA A 1 113 ? -4.352 -18.016 0.504 1 95.88 113 ALA A C 1
ATOM 869 O O . ALA A 1 113 ? -5.516 -18.078 0.903 1 95.88 113 ALA A O 1
ATOM 870 N N . ILE A 1 114 ? -3.275 -18.391 1.146 1 95.62 114 ILE A N 1
ATOM 871 C CA . ILE A 1 114 ? -3.445 -18.781 2.543 1 95.62 114 ILE A CA 1
ATOM 872 C C . ILE A 1 114 ? -4.031 -17.609 3.332 1 95.62 114 ILE A C 1
ATOM 874 O O . ILE A 1 114 ? -3.656 -16.453 3.109 1 95.62 114 ILE A O 1
ATOM 878 N N . GLY A 1 115 ? -5.023 -17.844 4.137 1 93.06 115 GLY A N 1
ATOM 879 C CA . GLY A 1 115 ? -5.652 -16.812 4.93 1 93.06 115 GLY A CA 1
ATOM 880 C C . GLY A 1 115 ? -6.93 -16.281 4.309 1 93.06 115 GLY A C 1
ATOM 881 O O . GLY A 1 115 ? -7.73 -15.625 4.988 1 93.06 115 GLY A O 1
ATOM 882 N N . ALA A 1 116 ? -7.195 -16.578 3.059 1 93.31 116 ALA A N 1
ATOM 883 C CA . ALA A 1 116 ? -8.312 -16 2.318 1 93.31 116 ALA A CA 1
ATOM 884 C C . ALA A 1 116 ? -9.648 -16.578 2.795 1 93.31 116 ALA A C 1
ATOM 886 O O . ALA A 1 116 ? -10.703 -16.219 2.268 1 93.31 116 ALA A O 1
ATOM 887 N N . HIS A 1 117 ? -9.633 -17.5 3.711 1 93.12 117 HIS A N 1
ATOM 888 C CA . HIS A 1 117 ? -10.883 -17.969 4.297 1 93.12 117 HIS A CA 1
ATOM 889 C C . HIS A 1 117 ? -11.414 -16.984 5.328 1 93.12 117 HIS A C 1
ATOM 891 O O . HIS A 1 117 ? -12.562 -17.094 5.758 1 93.12 117 HIS A O 1
ATOM 897 N N . ASN A 1 118 ? -10.57 -16.047 5.715 1 89.94 118 ASN A N 1
ATOM 898 C CA . ASN A 1 118 ? -10.984 -14.984 6.625 1 89.94 118 ASN A CA 1
ATOM 899 C C . ASN A 1 118 ? -11.617 -13.812 5.871 1 89.94 118 ASN A C 1
ATOM 901 O O . ASN A 1 118 ? -11.094 -13.383 4.84 1 89.94 118 ASN A O 1
ATOM 905 N N . SER A 1 119 ? -12.648 -13.25 6.414 1 87.25 119 SER A N 1
ATOM 906 C CA . SER A 1 119 ? -13.383 -12.188 5.73 1 87.25 119 SER A CA 1
ATOM 907 C C . SER A 1 119 ? -12.805 -10.82 6.059 1 87.25 119 SER A C 1
ATOM 909 O O . SER A 1 119 ? -13.109 -9.836 5.383 1 87.25 119 SER A O 1
ATOM 911 N N . SER A 1 120 ? -12.008 -10.766 7.074 1 82.31 120 SER A N 1
ATOM 912 C CA . SER A 1 120 ? -11.453 -9.492 7.516 1 82.31 120 SER A CA 1
ATOM 913 C C . SER A 1 120 ? -10.102 -9.68 8.188 1 82.31 120 SER A C 1
ATOM 915 O O . SER A 1 120 ? -9.703 -10.812 8.484 1 82.31 120 SER A O 1
ATOM 917 N N . GLY A 1 121 ? -9.398 -8.609 8.273 1 79.12 121 GLY A N 1
ATOM 918 C CA . GLY A 1 121 ? -8.125 -8.648 8.977 1 79.12 121 GLY A CA 1
ATOM 919 C C . GLY A 1 121 ? -6.992 -9.188 8.125 1 79.12 121 GLY A C 1
ATOM 920 O O . GLY A 1 121 ? -5.965 -9.625 8.656 1 79.12 121 GLY A O 1
ATOM 921 N N . ILE A 1 122 ? -7.219 -9.172 6.77 1 82.56 122 ILE A N 1
ATOM 922 C CA . ILE A 1 122 ? -6.207 -9.812 5.934 1 82.56 122 ILE A CA 1
ATOM 923 C C . ILE A 1 122 ? -5.77 -8.844 4.832 1 82.56 122 ILE A C 1
ATOM 925 O O . ILE A 1 122 ? -5.125 -9.258 3.863 1 82.56 122 ILE A O 1
ATOM 929 N N . VAL A 1 123 ? -6.141 -7.602 4.953 1 80.31 123 VAL A N 1
ATOM 930 C CA . VAL A 1 123 ? -5.684 -6.516 4.09 1 80.31 123 VAL A CA 1
ATOM 931 C C . VAL A 1 123 ? -5.973 -6.859 2.631 1 80.31 123 VAL A C 1
ATOM 933 O O . VAL A 1 123 ? -7.125 -7.086 2.258 1 80.31 123 VAL A O 1
ATOM 936 N N . PHE A 1 124 ? -4.898 -7.016 1.802 1 78.62 124 PHE A N 1
ATOM 937 C CA . PHE A 1 124 ? -5.07 -7.168 0.362 1 78.62 124 PHE A CA 1
ATOM 938 C C . PHE A 1 124 ? -5.586 -8.562 0.021 1 78.62 124 PHE A C 1
ATOM 940 O O . PHE A 1 124 ? -6.145 -8.773 -1.057 1 78.62 124 PHE A O 1
ATOM 947 N N . LEU A 1 125 ? -5.496 -9.523 0.94 1 86.62 125 LEU A N 1
ATOM 948 C CA . LEU A 1 125 ? -5.961 -10.883 0.688 1 86.62 125 LEU A CA 1
ATOM 949 C C . LEU A 1 125 ? -7.484 -10.93 0.628 1 86.62 125 LEU A C 1
ATOM 951 O O . LEU A 1 125 ? -8.062 -11.945 0.234 1 86.62 125 LEU A O 1
ATOM 955 N N . ARG A 1 126 ? -8.047 -9.828 0.929 1 86.88 126 ARG A N 1
ATOM 956 C CA . ARG A 1 126 ? -9.5 -9.734 0.833 1 86.88 126 ARG A CA 1
ATOM 957 C C . ARG A 1 126 ? -9.969 -9.93 -0.605 1 86.88 126 ARG A C 1
ATOM 959 O O . ARG A 1 126 ? -11.062 -10.445 -0.845 1 86.88 126 ARG A O 1
ATOM 966 N N . VAL A 1 127 ? -9.133 -9.531 -1.521 1 89.69 127 VAL A N 1
ATOM 967 C CA . VAL A 1 127 ? -9.445 -9.758 -2.93 1 89.69 127 VAL A CA 1
ATOM 968 C C . VAL A 1 127 ? -9.68 -11.242 -3.176 1 89.69 127 VAL A C 1
ATOM 970 O O . VAL 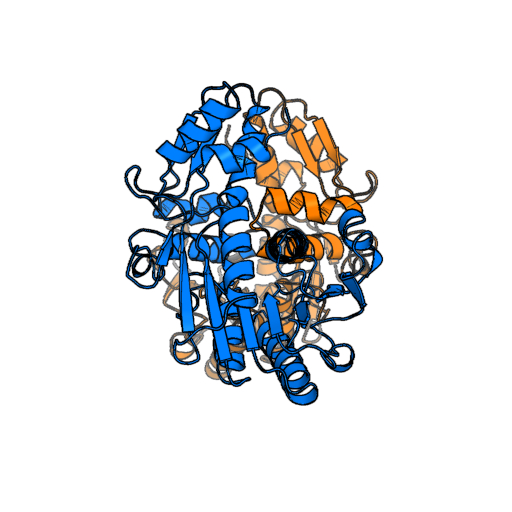A 1 127 ? -10.617 -11.617 -3.889 1 89.69 127 VAL A O 1
ATOM 973 N N . ASN A 1 128 ? -8.867 -12.047 -2.561 1 94.12 128 ASN A N 1
ATOM 974 C CA . ASN A 1 128 ? -9 -13.492 -2.709 1 94.12 128 ASN A CA 1
ATOM 975 C C . ASN A 1 128 ? -10.242 -14.016 -1.995 1 94.12 128 ASN A C 1
ATOM 977 O O . ASN A 1 128 ? -10.961 -14.859 -2.531 1 94.12 128 ASN A O 1
ATOM 981 N N . TYR A 1 129 ? -10.5 -13.531 -0.839 1 94.19 129 TYR A N 1
ATOM 982 C CA . TYR A 1 129 ? -11.695 -13.945 -0.114 1 94.19 129 TYR A CA 1
ATOM 983 C C . TYR A 1 129 ? -12.953 -13.688 -0.938 1 94.19 129 TYR A C 1
ATOM 985 O O . TYR A 1 129 ? -13.781 -14.578 -1.114 1 94.19 129 TYR A O 1
ATOM 993 N N . ILE A 1 130 ? -13.07 -12.5 -1.439 1 93.75 130 ILE A N 1
ATOM 994 C CA . ILE A 1 130 ? -14.258 -12.094 -2.186 1 93.75 130 ILE A CA 1
ATOM 995 C C . ILE A 1 130 ? -14.375 -12.938 -3.455 1 93.75 130 ILE A C 1
ATOM 997 O O . ILE A 1 130 ? -15.461 -13.422 -3.783 1 93.75 130 ILE A O 1
ATOM 1001 N N . SER A 1 131 ? -13.266 -13.109 -4.145 1 96.44 131 SER A N 1
ATOM 1002 C CA . SER A 1 131 ? -13.266 -13.93 -5.355 1 96.44 131 SER A CA 1
ATOM 1003 C C . SER A 1 131 ? -13.695 -15.359 -5.059 1 96.44 131 SER A C 1
ATOM 1005 O O . SER A 1 131 ? -14.531 -15.922 -5.773 1 96.44 131 SER A O 1
ATOM 1007 N N . ASP A 1 132 ? -13.102 -15.953 -4.012 1 98 132 ASP A N 1
ATOM 1008 C CA . ASP A 1 132 ? -13.445 -17.312 -3.621 1 98 132 ASP A CA 1
ATOM 1009 C C . ASP A 1 132 ? -14.945 -17.453 -3.359 1 98 132 ASP A C 1
ATOM 1011 O O . ASP A 1 132 ? -15.594 -18.359 -3.885 1 98 132 ASP A O 1
ATOM 1015 N N . GLU A 1 133 ? -15.492 -16.562 -2.625 1 97.5 133 GLU A N 1
ATOM 1016 C CA . GLU A 1 133 ? -16.906 -16.625 -2.229 1 97.5 133 GLU A CA 1
ATOM 1017 C C . GLU A 1 133 ? -17.828 -16.438 -3.432 1 97.5 133 GLU A C 1
ATOM 1019 O O . GLU A 1 133 ? -18.844 -17.109 -3.543 1 97.5 133 GLU A O 1
ATOM 1024 N N . LEU A 1 134 ? -17.453 -15.602 -4.281 1 97.5 134 LEU A N 1
ATOM 1025 C CA . LEU A 1 134 ? -18.281 -15.281 -5.438 1 97.5 134 LEU A CA 1
ATOM 1026 C C . LEU A 1 134 ? -18.297 -16.438 -6.43 1 97.5 134 LEU A C 1
ATOM 1028 O O . LEU A 1 134 ? -19.312 -16.688 -7.094 1 97.5 134 LEU A O 1
ATOM 1032 N N . LEU A 1 135 ? -17.188 -17.172 -6.504 1 98.56 135 LEU A N 1
ATOM 1033 C CA . LEU A 1 135 ? -17.031 -18.078 -7.637 1 98.56 135 LEU A CA 1
ATOM 1034 C C . LEU A 1 135 ? -17.094 -19.531 -7.184 1 98.56 135 LEU A C 1
ATOM 1036 O O . LEU A 1 135 ? -17.109 -20.453 -8.016 1 98.56 135 LEU A O 1
ATOM 1040 N N . LYS A 1 136 ? -17.156 -19.812 -5.898 1 97.88 136 LYS A N 1
ATOM 1041 C CA . LYS A 1 136 ? -17.016 -21.172 -5.355 1 97.88 136 LYS A CA 1
ATOM 1042 C C . LYS A 1 136 ? -18.109 -22.094 -5.891 1 97.88 136 LYS A C 1
ATOM 1044 O O . LYS A 1 136 ? -17.938 -23.312 -5.914 1 97.88 136 LYS A O 1
ATOM 1049 N N . ASP A 1 137 ? -19.25 -21.562 -6.395 1 97.44 137 ASP A N 1
ATOM 1050 C CA . ASP A 1 137 ? -20.359 -22.375 -6.902 1 97.44 137 ASP A CA 1
ATOM 1051 C C . ASP A 1 137 ? -20.703 -21.984 -8.336 1 97.44 137 ASP A C 1
ATOM 1053 O O . ASP A 1 137 ? -21.828 -22.219 -8.789 1 97.44 137 ASP A O 1
ATOM 1057 N N . SER A 1 138 ? -19.781 -21.422 -9 1 98.06 138 SER A N 1
ATOM 1058 C CA . SER A 1 138 ? -20.094 -20.781 -10.273 1 98.06 138 SER A CA 1
ATOM 1059 C C . SER A 1 138 ? -20.125 -21.812 -11.406 1 98.06 138 SER A C 1
ATOM 1061 O O . SER A 1 138 ? -20.703 -21.562 -12.461 1 98.06 138 SER A O 1
ATOM 1063 N N . VAL A 1 139 ? -19.438 -22.953 -11.273 1 97.62 139 VAL A N 1
ATOM 1064 C CA . VAL A 1 139 ? -19.422 -24.031 -12.258 1 97.62 139 VAL A CA 1
ATOM 1065 C C . VAL A 1 139 ? -19.484 -25.391 -11.539 1 97.62 139 VAL A C 1
ATOM 1067 O O . VAL A 1 139 ? -19.344 -25.453 -10.32 1 97.62 139 VAL A O 1
ATOM 1070 N N . PRO A 1 140 ? -19.656 -26.469 -12.25 1 95.75 140 PRO A N 1
ATOM 1071 C CA . PRO A 1 140 ? -19.859 -27.766 -11.609 1 95.75 140 PRO A CA 1
ATOM 1072 C C . PRO A 1 140 ? -18.672 -28.203 -10.758 1 95.75 140 PRO A C 1
ATOM 1074 O O . PRO A 1 140 ? -18.844 -28.781 -9.688 1 95.75 140 PRO A O 1
ATOM 1077 N N . GLU A 1 141 ? -17.453 -27.906 -11.227 1 96.62 141 GLU A N 1
ATOM 1078 C CA . GLU A 1 141 ? -16.25 -28.281 -10.492 1 96.62 141 GLU A CA 1
ATOM 1079 C C . GLU A 1 141 ? -15.359 -27.062 -10.25 1 96.62 141 GLU A C 1
ATOM 1081 O O . GLU A 1 141 ? -14.773 -26.531 -11.188 1 96.62 141 GLU A O 1
ATOM 1086 N N . VAL A 1 142 ? -15.242 -26.672 -8.969 1 97.56 142 VAL A N 1
ATOM 1087 C CA . VAL A 1 142 ? -14.383 -25.547 -8.586 1 97.56 142 VAL A CA 1
ATOM 1088 C C . VAL A 1 142 ? -13.297 -26.031 -7.633 1 97.56 142 VAL A C 1
ATOM 1090 O O . VAL A 1 142 ? -13.578 -26.734 -6.66 1 97.56 142 VAL A O 1
ATOM 1093 N N . SER A 1 143 ? -12.094 -25.75 -7.953 1 97.25 143 SER A N 1
ATOM 1094 C CA . SER A 1 143 ? -10.961 -25.922 -7.055 1 97.25 143 SER A CA 1
ATOM 1095 C C . SER A 1 143 ? -10.328 -24.594 -6.691 1 97.25 143 SER A C 1
ATOM 1097 O O . SER A 1 143 ? -10.195 -23.703 -7.543 1 97.25 143 SER A O 1
ATOM 1099 N N . ILE A 1 144 ? -10.016 -24.391 -5.461 1 97.88 144 ILE A N 1
ATOM 1100 C CA . ILE A 1 144 ? -9.398 -23.172 -4.953 1 97.88 144 ILE A CA 1
ATOM 1101 C C . ILE A 1 144 ? -8.055 -23.5 -4.297 1 97.88 144 ILE A C 1
ATOM 1103 O O . ILE A 1 144 ? -8.008 -24.203 -3.285 1 97.88 144 ILE A O 1
ATOM 1107 N N . VAL A 1 145 ? -7.004 -23.047 -4.91 1 97.81 145 VAL A N 1
ATOM 1108 C CA . VAL A 1 145 ? -5.656 -23.328 -4.418 1 97.81 145 VAL A CA 1
ATOM 1109 C C . VAL A 1 145 ? -5.168 -22.141 -3.58 1 97.81 145 VAL A C 1
ATOM 1111 O O . VAL A 1 145 ? -5.281 -20.984 -3.994 1 97.81 145 VAL A O 1
ATOM 1114 N N . ARG A 1 146 ? -4.645 -22.438 -2.432 1 97.81 146 ARG A N 1
ATOM 1115 C CA . ARG A 1 146 ? -4.184 -21.422 -1.497 1 97.81 146 ARG A CA 1
ATOM 1116 C C . ARG A 1 146 ? -2.697 -21.578 -1.198 1 97.81 146 ARG A C 1
ATOM 1118 O O . ARG A 1 146 ? -2.32 -22.203 -0.211 1 97.81 146 ARG A O 1
ATOM 1125 N N . PRO A 1 147 ? -1.857 -20.938 -2.008 1 97.88 147 PRO A N 1
ATOM 1126 C CA . PRO A 1 147 ? -0.425 -20.938 -1.704 1 97.88 147 PRO A CA 1
ATOM 1127 C C . PRO A 1 147 ? -0.068 -20.062 -0.512 1 97.88 147 PRO A C 1
ATOM 1129 O O . PRO A 1 147 ? -0.893 -19.25 -0.066 1 97.88 147 PRO A O 1
ATOM 1132 N N . THR A 1 148 ? 1.114 -20.359 0.018 1 97.06 148 THR A N 1
ATOM 1133 C CA . THR A 1 148 ? 1.685 -19.547 1.079 1 97.06 148 THR A CA 1
ATOM 1134 C C . THR A 1 148 ? 2.652 -18.516 0.505 1 97.06 148 THR A C 1
ATOM 1136 O O . THR A 1 148 ? 2.557 -18.156 -0.668 1 97.06 148 THR A O 1
ATOM 1139 N N . TYR A 1 149 ? 3.523 -17.922 1.323 1 95.38 149 TYR A N 1
ATOM 1140 C CA . TYR A 1 149 ? 4.512 -16.938 0.893 1 95.38 149 TYR A CA 1
ATOM 1141 C C . TYR A 1 149 ? 5.449 -17.531 -0.154 1 95.38 149 TYR A C 1
ATOM 1143 O O . TYR A 1 149 ? 5.961 -18.641 0.015 1 95.38 149 TYR A O 1
ATOM 1151 N N . PHE A 1 150 ? 5.664 -16.766 -1.181 1 96.56 150 PHE A N 1
ATOM 1152 C CA . PHE A 1 150 ? 6.57 -17.25 -2.221 1 96.56 150 PHE A CA 1
ATOM 1153 C C . PHE A 1 150 ? 8.023 -17 -1.828 1 96.56 150 PHE A C 1
ATOM 1155 O O . PHE A 1 150 ? 8.352 -15.938 -1.288 1 96.56 150 PHE A O 1
ATOM 1162 N N . HIS A 1 151 ? 8.836 -17.969 -2.139 1 97.25 151 HIS A N 1
ATOM 1163 C CA . HIS A 1 151 ? 10.273 -17.766 -1.98 1 97.25 151 HIS A CA 1
ATOM 1164 C C . HIS A 1 151 ? 10.727 -16.5 -2.701 1 97.25 151 HIS A C 1
ATOM 1166 O O . HIS A 1 151 ? 11.539 -15.734 -2.176 1 97.25 151 HIS A O 1
ATOM 1172 N N . GLU A 1 152 ? 10.141 -16.234 -3.811 1 93.81 152 GLU A N 1
ATOM 1173 C CA . GLU A 1 152 ? 10.547 -15.172 -4.727 1 93.81 152 GLU A CA 1
ATOM 1174 C C . GLU A 1 152 ? 10.297 -13.797 -4.125 1 93.81 152 GLU A C 1
ATOM 1176 O O . GLU A 1 152 ? 10.891 -12.805 -4.555 1 93.81 152 GLU A O 1
ATOM 1181 N N . ASP A 1 153 ? 9.445 -13.766 -3.146 1 90.69 153 ASP A N 1
ATOM 1182 C CA . ASP A 1 153 ? 9.133 -12.492 -2.504 1 90.69 153 ASP A CA 1
ATOM 1183 C C . ASP A 1 153 ? 10.32 -11.984 -1.692 1 90.69 153 ASP A C 1
ATOM 1185 O O . ASP A 1 153 ? 10.359 -10.812 -1.299 1 90.69 153 ASP A O 1
ATOM 1189 N N . TRP A 1 154 ? 11.336 -12.797 -1.486 1 92.69 154 TRP A N 1
ATOM 1190 C CA . TRP A 1 154 ? 12.5 -12.438 -0.684 1 92.69 154 TRP A CA 1
ATOM 1191 C C . TRP A 1 154 ? 13.703 -12.125 -1.573 1 92.69 154 TRP A C 1
ATOM 1193 O O . TRP A 1 154 ? 14.82 -11.977 -1.084 1 92.69 154 TRP A O 1
ATOM 1203 N N . ALA A 1 155 ? 13.492 -11.953 -2.857 1 90.81 155 ALA A N 1
ATOM 1204 C CA . ALA A 1 155 ? 14.578 -11.727 -3.811 1 90.81 155 ALA A CA 1
ATOM 1205 C C . ALA A 1 155 ? 15.289 -10.414 -3.531 1 90.81 155 ALA A C 1
ATOM 1207 O O . ALA A 1 155 ? 16.484 -10.281 -3.799 1 90.81 155 ALA A O 1
ATOM 1208 N N . HIS A 1 156 ? 14.57 -9.445 -2.977 1 85.31 156 HIS A N 1
ATOM 1209 C CA . HIS A 1 156 ? 15.125 -8.125 -2.707 1 85.31 156 HIS A CA 1
ATOM 1210 C C . HIS A 1 156 ? 16.297 -8.203 -1.726 1 85.31 156 HIS A C 1
ATOM 1212 O O . HIS A 1 156 ? 17.156 -7.328 -1.708 1 85.31 156 HIS A O 1
ATOM 1218 N N . LEU A 1 157 ? 16.375 -9.234 -0.925 1 89.5 157 LEU A N 1
ATOM 1219 C CA . LEU A 1 157 ? 17.453 -9.43 0.035 1 89.5 157 LEU A CA 1
ATOM 1220 C C . LEU A 1 157 ? 18.797 -9.617 -0.678 1 89.5 157 LEU A C 1
ATOM 1222 O O . LEU A 1 157 ? 19.844 -9.328 -0.114 1 89.5 157 LEU A O 1
ATOM 1226 N N . LEU A 1 158 ? 18.703 -10.148 -1.906 1 91.38 158 LEU A N 1
ATOM 1227 C CA . LEU A 1 158 ? 19.906 -10.375 -2.695 1 91.38 158 LEU A CA 1
ATOM 1228 C C . LEU A 1 158 ? 20.516 -9.062 -3.164 1 91.38 158 LEU A C 1
ATOM 1230 O O . LEU A 1 158 ? 21.734 -8.969 -3.381 1 91.38 158 LEU A O 1
ATOM 1234 N N . ASP A 1 159 ? 19.703 -8.055 -3.256 1 83 159 ASP A N 1
ATOM 1235 C CA . ASP A 1 159 ? 20.156 -6.762 -3.756 1 83 159 ASP A CA 1
ATOM 1236 C C . ASP A 1 159 ? 21.078 -6.074 -2.75 1 83 159 ASP A C 1
ATOM 1238 O O . ASP A 1 159 ? 21.938 -5.277 -3.131 1 83 159 ASP A O 1
ATOM 1242 N N . ALA A 1 160 ? 20.922 -6.363 -1.487 1 80.44 160 ALA A N 1
ATOM 1243 C CA . ALA A 1 160 ? 21.75 -5.781 -0.432 1 80.44 160 ALA A CA 1
ATOM 1244 C C . ALA A 1 160 ? 23.203 -6.215 -0.576 1 80.44 160 ALA A C 1
ATOM 1246 O O . ALA A 1 160 ? 24.109 -5.609 0.021 1 80.44 160 ALA A O 1
ATOM 1247 N N . ALA A 1 161 ? 23.422 -7.238 -1.371 1 84.62 161 ALA A N 1
ATOM 1248 C CA . ALA A 1 161 ? 24.766 -7.777 -1.551 1 84.62 161 ALA A CA 1
ATOM 1249 C C . ALA A 1 161 ? 25.688 -6.754 -2.213 1 84.62 161 ALA A C 1
ATOM 1251 O O . ALA A 1 161 ? 26.906 -6.895 -2.172 1 84.62 161 ALA A O 1
ATOM 1252 N N . LYS A 1 162 ? 25.141 -5.84 -2.852 1 78.44 162 LYS A N 1
ATOM 1253 C CA . LYS A 1 162 ? 25.922 -4.793 -3.49 1 78.44 162 LYS A CA 1
ATOM 1254 C C . LYS A 1 162 ? 26.609 -3.908 -2.449 1 78.44 162 LYS A C 1
ATOM 1256 O O . LYS A 1 162 ? 27.578 -3.219 -2.756 1 78.44 162 LYS A O 1
ATOM 1261 N N . GLU A 1 163 ? 26.141 -3.947 -1.231 1 79.12 163 GLU A N 1
ATOM 1262 C CA . GLU A 1 163 ? 26.734 -3.184 -0.135 1 79.12 163 GLU A CA 1
ATOM 1263 C C . GLU A 1 163 ? 27.938 -3.902 0.454 1 79.12 163 GLU A C 1
ATOM 1265 O O . GLU A 1 163 ? 28.062 -5.125 0.344 1 79.12 163 GLU A O 1
ATOM 1270 N N . GLU A 1 164 ? 28.828 -3.158 0.975 1 81.5 164 GLU A N 1
ATOM 1271 C CA . GLU A 1 164 ? 30.016 -3.746 1.587 1 81.5 164 GLU A CA 1
ATOM 1272 C C . GLU A 1 164 ? 29.641 -4.613 2.785 1 81.5 164 GLU A C 1
ATOM 1274 O O . GLU A 1 164 ? 30.141 -5.738 2.92 1 81.5 164 GLU A O 1
ATOM 1279 N N . ASN A 1 165 ? 28.781 -4.145 3.607 1 85.62 165 ASN A N 1
ATOM 1280 C CA . ASN A 1 165 ? 28.266 -4.852 4.777 1 85.62 165 ASN A CA 1
ATOM 1281 C C . ASN A 1 165 ? 26.75 -4.941 4.75 1 85.62 165 ASN A C 1
ATOM 1283 O O . ASN A 1 165 ? 26.062 -4.184 5.441 1 85.62 165 ASN A O 1
ATOM 1287 N N . PRO A 1 166 ? 26.328 -5.941 4.062 1 89.69 166 PRO A N 1
ATOM 1288 C CA . PRO A 1 166 ? 24.875 -5.992 3.871 1 89.69 166 PRO A CA 1
ATOM 1289 C C . PRO A 1 166 ? 24.125 -6.363 5.145 1 89.69 166 PRO A C 1
ATOM 1291 O O . PRO A 1 166 ? 24.609 -7.18 5.934 1 89.69 166 PRO A O 1
ATOM 1294 N N . THR A 1 167 ? 23.031 -5.695 5.375 1 91.38 167 THR A N 1
ATOM 1295 C CA . THR A 1 167 ? 22.125 -5.98 6.48 1 91.38 167 THR A CA 1
ATOM 1296 C C . THR A 1 167 ? 20.828 -6.59 5.969 1 91.38 167 THR A C 1
ATOM 1298 O O . THR A 1 167 ? 20.281 -6.156 4.949 1 91.38 167 THR A O 1
ATOM 1301 N N . LEU A 1 168 ? 20.391 -7.625 6.609 1 94.56 168 LEU A N 1
ATOM 1302 C CA . LEU A 1 168 ? 19.109 -8.281 6.352 1 94.56 168 LEU A CA 1
ATOM 1303 C C . LEU A 1 168 ? 18.109 -7.961 7.461 1 94.56 168 LEU A C 1
ATOM 1305 O O . LEU A 1 168 ? 18.312 -8.344 8.617 1 94.56 168 LEU A O 1
ATOM 1309 N N . TYR A 1 169 ? 17.094 -7.223 7.102 1 93.31 169 TYR A N 1
ATOM 1310 C CA . TYR A 1 169 ? 15.992 -6.992 8.016 1 93.31 169 TYR A CA 1
ATOM 1311 C C . TYR A 1 169 ? 14.906 -8.047 7.844 1 93.31 169 TYR A C 1
ATOM 1313 O O . TYR A 1 169 ? 14.438 -8.289 6.73 1 93.31 169 TYR A O 1
ATOM 1321 N N . SER A 1 170 ? 14.578 -8.727 8.906 1 96.19 170 SER A N 1
ATOM 1322 C CA . SER A 1 170 ? 13.562 -9.766 8.844 1 96.19 170 SER A CA 1
ATOM 1323 C C . SER A 1 170 ? 12.469 -9.531 9.875 1 96.19 170 SER A C 1
ATOM 1325 O O . SER A 1 170 ? 12.75 -9.344 11.055 1 96.19 170 SER A O 1
ATOM 1327 N N . TRP A 1 171 ? 11.211 -9.555 9.352 1 95.69 171 TRP A N 1
ATOM 1328 C CA . TRP A 1 171 ? 10.078 -9.406 10.258 1 95.69 171 TRP A CA 1
ATOM 1329 C C . TRP A 1 171 ? 9.539 -10.766 10.688 1 95.69 171 TRP A C 1
ATOM 1331 O O . TRP A 1 171 ? 8.531 -10.852 11.391 1 95.69 171 TRP A O 1
ATOM 1341 N N . VAL A 1 172 ? 10.133 -11.867 10.211 1 96.75 172 VAL A N 1
ATOM 1342 C CA . VAL A 1 172 ? 9.766 -13.195 10.688 1 96.75 172 VAL A CA 1
ATOM 1343 C C . VAL A 1 172 ? 10.336 -13.414 12.094 1 96.75 172 VAL A C 1
ATOM 1345 O O . VAL A 1 172 ? 11.438 -13.938 12.25 1 96.75 172 VAL A O 1
ATOM 1348 N N . THR A 1 173 ? 9.617 -13.031 13.102 1 96.44 173 THR A N 1
ATOM 1349 C CA . THR A 1 173 ? 10.07 -13 14.484 1 96.44 173 THR A CA 1
ATOM 1350 C C . THR A 1 173 ? 9.055 -13.68 15.406 1 96.44 173 THR A C 1
ATOM 1352 O O . THR A 1 173 ? 7.867 -13.734 15.094 1 96.44 173 THR A O 1
ATOM 1355 N N . PRO A 1 174 ? 9.586 -14.211 16.547 1 95.94 174 PRO A N 1
ATOM 1356 C CA . PRO A 1 174 ? 10.953 -14.227 17.062 1 95.94 174 PRO A CA 1
ATOM 1357 C C . PRO A 1 174 ? 11.891 -15.102 16.234 1 95.94 174 PRO A C 1
ATOM 1359 O O . PRO A 1 174 ? 11.484 -15.664 15.227 1 95.94 174 PRO A O 1
ATOM 1362 N N . ILE A 1 175 ? 13.172 -15.141 16.641 1 96.5 175 ILE A N 1
ATOM 1363 C CA . ILE A 1 175 ? 14.258 -15.703 15.844 1 96.5 175 ILE A CA 1
ATOM 1364 C C . ILE A 1 175 ? 13.953 -17.172 15.516 1 96.5 175 ILE A C 1
ATOM 1366 O O . ILE A 1 175 ? 14.352 -17.672 14.461 1 96.5 175 ILE A O 1
ATOM 1370 N N . ASP A 1 176 ? 13.156 -17.875 16.281 1 96.44 176 ASP A N 1
ATOM 1371 C CA . ASP A 1 176 ? 12.898 -19.312 16.109 1 96.44 176 ASP A CA 1
ATOM 1372 C C . ASP A 1 176 ? 11.586 -19.547 15.367 1 96.44 176 ASP A C 1
ATOM 1374 O O . ASP A 1 176 ? 11.227 -20.688 15.078 1 96.44 176 ASP A O 1
ATOM 1378 N N . TYR A 1 177 ? 10.836 -18.484 15.094 1 97.31 177 TYR A N 1
ATOM 1379 C CA . TYR A 1 177 ? 9.586 -18.594 14.359 1 97.31 177 TYR A CA 1
ATOM 1380 C C . TYR A 1 177 ? 9.844 -18.891 12.883 1 97.31 177 TYR A C 1
ATOM 1382 O O . TYR A 1 177 ? 10.758 -18.312 12.281 1 97.31 177 TYR A O 1
ATOM 1390 N N . LYS A 1 178 ? 9.086 -19.781 12.359 1 97.81 178 LYS A N 1
ATOM 1391 C CA . LYS A 1 178 ? 9.195 -20.125 10.945 1 97.81 178 LYS A CA 1
ATOM 1392 C C . LYS A 1 178 ? 7.832 -20.125 10.266 1 97.81 178 LYS A C 1
ATOM 1394 O O . LYS A 1 178 ? 6.816 -20.438 10.898 1 97.81 178 LYS A O 1
ATOM 1399 N N . ILE A 1 179 ? 7.777 -19.75 9.031 1 97.94 179 ILE A N 1
ATOM 1400 C CA . ILE A 1 179 ? 6.547 -19.75 8.242 1 97.94 179 ILE A CA 1
ATOM 1401 C C . ILE A 1 179 ? 6.734 -20.609 6.992 1 97.94 179 ILE A C 1
ATOM 1403 O O . ILE A 1 179 ? 7.84 -20.703 6.457 1 97.94 179 ILE A O 1
ATOM 1407 N N . PRO A 1 180 ? 5.656 -21.297 6.547 1 98 180 PRO A N 1
ATOM 1408 C CA . PRO A 1 180 ? 5.785 -22 5.27 1 98 180 PRO A CA 1
ATOM 1409 C C . PRO A 1 180 ? 6 -21.047 4.094 1 98 180 PRO A C 1
ATOM 1411 O O . PRO A 1 180 ? 5.414 -19.969 4.055 1 98 180 PRO A O 1
ATOM 1414 N N . MET A 1 181 ? 6.891 -21.375 3.236 1 98.19 181 MET A N 1
ATOM 1415 C CA . MET A 1 181 ? 7.141 -20.688 1.968 1 98.19 181 MET A CA 1
ATOM 1416 C C . MET A 1 181 ? 7.137 -21.688 0.811 1 98.19 181 MET A C 1
ATOM 1418 O O . MET A 1 181 ? 7.242 -22.891 1.024 1 98.19 181 MET A O 1
ATOM 1422 N N . VAL A 1 182 ? 6.883 -21.188 -0.313 1 98.62 182 VAL A N 1
ATOM 1423 C CA . VAL A 1 182 ? 6.758 -22.094 -1.453 1 98.62 182 VAL A CA 1
ATOM 1424 C C . VAL A 1 182 ? 7.367 -21.438 -2.695 1 98.62 182 VAL A C 1
ATOM 1426 O O . VAL A 1 182 ? 7.406 -20.219 -2.805 1 98.62 182 VAL A O 1
ATOM 1429 N N . GLY A 1 183 ? 7.887 -22.281 -3.557 1 98.19 183 GLY A N 1
ATOM 1430 C CA . GLY A 1 183 ? 8.414 -21.781 -4.824 1 98.19 183 GLY A CA 1
ATOM 1431 C C . GLY A 1 183 ? 7.34 -21.609 -5.883 1 98.19 183 GLY A C 1
ATOM 1432 O O . GLY A 1 183 ? 6.383 -22.391 -5.941 1 98.19 183 GLY A O 1
ATOM 1433 N N . LEU A 1 184 ? 7.566 -20.641 -6.734 1 97.31 184 LEU A N 1
ATOM 1434 C CA . LEU A 1 184 ? 6.656 -20.375 -7.844 1 97.31 184 LEU A CA 1
ATOM 1435 C C . LEU A 1 184 ? 6.5 -21.609 -8.719 1 97.31 184 LEU A C 1
ATOM 1437 O O . LEU A 1 184 ? 5.398 -21.922 -9.188 1 97.31 184 LEU A O 1
ATOM 1441 N N . LYS A 1 185 ? 7.535 -22.328 -8.922 1 97.56 185 LYS A N 1
ATOM 1442 C CA . LYS A 1 185 ? 7.512 -23.547 -9.734 1 97.56 185 LYS A CA 1
ATOM 1443 C C . LYS A 1 185 ? 6.582 -24.594 -9.133 1 97.56 185 LYS A C 1
ATOM 1445 O O . LYS A 1 185 ? 5.805 -25.219 -9.844 1 97.56 185 LYS A O 1
ATOM 1450 N N . ASP A 1 186 ? 6.719 -24.781 -7.832 1 98.44 186 ASP A N 1
ATOM 1451 C CA . ASP A 1 186 ? 5.848 -25.734 -7.145 1 98.44 186 ASP A CA 1
ATOM 1452 C C . ASP A 1 186 ? 4.379 -25.344 -7.305 1 98.44 186 ASP A C 1
ATOM 1454 O O . ASP A 1 186 ? 3.533 -26.203 -7.57 1 98.44 186 ASP A O 1
ATOM 1458 N N . VAL A 1 187 ? 4.047 -24.094 -7.141 1 98.44 187 VAL A N 1
ATOM 1459 C CA . VAL A 1 187 ? 2.67 -23.625 -7.273 1 98.44 187 VAL A CA 1
ATOM 1460 C C . VAL A 1 187 ? 2.18 -23.859 -8.695 1 98.44 187 VAL A C 1
ATOM 1462 O O . VAL A 1 187 ? 1.084 -24.391 -8.906 1 98.44 187 VAL A O 1
ATOM 1465 N N . ALA A 1 188 ? 2.998 -23.531 -9.672 1 98.25 188 ALA A N 1
ATOM 1466 C CA . ALA A 1 188 ? 2.633 -23.672 -11.078 1 98.25 188 ALA A CA 1
ATOM 1467 C C . ALA A 1 188 ? 2.375 -25.141 -11.43 1 98.25 188 ALA A C 1
ATOM 1469 O O . ALA A 1 188 ? 1.393 -25.453 -12.102 1 98.25 188 ALA A O 1
ATOM 1470 N N . GLU A 1 189 ? 3.242 -26 -10.984 1 97.69 189 GLU A N 1
ATOM 1471 C CA . GLU A 1 189 ? 3.1 -27.422 -11.266 1 97.69 189 GLU A CA 1
ATOM 1472 C C . GLU A 1 189 ? 1.818 -27.984 -10.648 1 97.69 189 GLU A C 1
ATOM 1474 O O . GLU A 1 189 ? 1.11 -28.766 -11.281 1 97.69 189 GLU A O 1
ATOM 1479 N N . ASN A 1 190 ? 1.566 -27.547 -9.469 1 97.19 190 ASN A N 1
ATOM 1480 C CA . ASN A 1 190 ? 0.363 -28.047 -8.797 1 97.19 190 ASN A CA 1
ATOM 1481 C C . ASN A 1 190 ? -0.899 -27.453 -9.43 1 97.19 190 ASN A C 1
ATOM 1483 O O . ASN A 1 190 ? -1.931 -28.125 -9.492 1 97.19 190 ASN A O 1
ATOM 1487 N N . CYS A 1 191 ? -0.866 -26.188 -9.859 1 97.94 191 CYS A N 1
ATOM 1488 C CA . CYS A 1 191 ? -1.986 -25.609 -10.602 1 97.94 191 CYS A CA 1
ATOM 1489 C C . CYS A 1 191 ? -2.205 -26.359 -11.914 1 97.94 191 CYS A C 1
ATOM 1491 O O . CYS A 1 191 ? -3.338 -26.688 -12.266 1 97.94 191 CYS A O 1
ATOM 1493 N N . ALA A 1 192 ? -1.106 -26.641 -12.648 1 97.56 192 ALA A N 1
ATOM 1494 C CA . ALA A 1 192 ? -1.208 -27.391 -13.906 1 97.56 192 ALA A CA 1
ATOM 1495 C C . ALA A 1 192 ? -1.83 -28.766 -13.68 1 97.56 192 ALA A C 1
ATOM 1497 O O . ALA A 1 192 ? -2.725 -29.172 -14.422 1 97.56 192 ALA A O 1
ATOM 1498 N N . ASP A 1 193 ? -1.377 -29.422 -12.602 1 95.75 193 ASP A N 1
ATOM 1499 C CA . ASP A 1 193 ? -1.926 -30.734 -12.266 1 95.75 193 ASP A CA 1
ATOM 1500 C C . ASP A 1 193 ? -3.428 -30.656 -12 1 95.75 193 ASP A C 1
ATOM 1502 O O . ASP A 1 193 ? -4.199 -31.484 -12.484 1 95.75 193 ASP A O 1
ATOM 1506 N N . ALA A 1 194 ? -3.834 -29.656 -11.266 1 95.44 194 ALA A N 1
ATOM 1507 C CA . ALA A 1 194 ? -5.242 -29.484 -10.93 1 95.44 194 ALA A CA 1
ATOM 1508 C C . ALA A 1 194 ? -6.074 -29.188 -12.172 1 95.44 194 ALA A C 1
ATOM 1510 O O . ALA A 1 194 ? -7.234 -29.594 -12.266 1 95.44 194 ALA A O 1
ATOM 1511 N N . LEU A 1 195 ? -5.516 -28.438 -13.117 1 96.69 195 LEU A N 1
ATOM 1512 C CA . LEU A 1 195 ? -6.215 -28.062 -14.344 1 96.69 195 LEU A CA 1
ATOM 1513 C C . LEU A 1 195 ? -6.352 -29.25 -15.281 1 96.69 195 LEU A C 1
ATOM 1515 O O . LEU A 1 195 ? -7.297 -29.312 -16.078 1 96.69 195 LEU A O 1
ATOM 1519 N N . LEU A 1 196 ? -5.422 -30.172 -15.203 1 94.38 196 LEU A N 1
ATOM 1520 C CA . LEU A 1 196 ? -5.387 -31.312 -16.125 1 94.38 196 LEU A CA 1
ATOM 1521 C C . LEU A 1 196 ? -6.148 -32.5 -15.547 1 94.38 196 LEU A C 1
ATOM 1523 O O . LEU A 1 196 ? -6.633 -33.344 -16.297 1 94.38 196 LEU A O 1
ATOM 1527 N N . ALA A 1 197 ? -6.18 -32.531 -14.266 1 84.62 197 ALA A N 1
ATOM 1528 C CA . ALA A 1 197 ? -6.762 -33.719 -13.625 1 84.62 197 ALA A CA 1
ATOM 1529 C C . ALA A 1 197 ? -8.211 -33.469 -13.219 1 84.62 197 ALA A C 1
ATOM 1531 O O . ALA A 1 197 ? -8.578 -32.344 -12.906 1 84.62 197 ALA A O 1
ATOM 1532 N N . GLU A 1 198 ? -8.961 -34.5 -13.383 1 76.44 198 GLU A N 1
ATOM 1533 C CA . GLU A 1 198 ? -10.281 -34.469 -12.758 1 76.44 198 GLU A CA 1
ATOM 1534 C C . GLU A 1 198 ? -10.195 -34.812 -11.273 1 76.44 198 GLU A C 1
ATOM 1536 O O . GLU A 1 198 ? -9.336 -35.594 -10.867 1 76.44 198 GLU A O 1
ATOM 1541 N N . THR A 1 199 ? -10.836 -33.938 -10.508 1 70.94 199 THR A N 1
ATOM 1542 C CA . THR A 1 199 ? -10.82 -34.25 -9.086 1 70.94 199 THR A CA 1
ATOM 1543 C C . THR A 1 199 ? -12.125 -34.938 -8.672 1 70.94 199 THR A C 1
ATOM 1545 O O . THR A 1 199 ? -13.188 -34.625 -9.195 1 70.94 199 THR A O 1
ATOM 1548 N N . ALA A 1 200 ? -11.977 -36.031 -7.918 1 73.75 200 ALA A N 1
ATOM 1549 C CA . ALA A 1 200 ? -13.133 -36.719 -7.332 1 73.75 200 ALA A CA 1
ATOM 1550 C C . ALA A 1 200 ? -13.602 -36 -6.074 1 73.75 200 ALA A C 1
ATOM 1552 O O . ALA A 1 200 ? -14.633 -36.344 -5.496 1 73.75 200 ALA A O 1
ATOM 1553 N N . LYS A 1 201 ? -13.023 -34.969 -5.777 1 83.12 201 LYS A N 1
ATOM 1554 C CA . LYS A 1 201 ? -13.375 -34.25 -4.547 1 83.12 201 LYS A CA 1
ATOM 1555 C C . LYS A 1 201 ? -14.578 -33.344 -4.762 1 83.12 201 LYS A C 1
ATOM 1557 O O . LYS A 1 201 ? -14.82 -32.875 -5.875 1 83.12 201 LYS A O 1
ATOM 1562 N N . PRO A 1 202 ? -15.266 -33.188 -3.652 1 90.81 202 PRO A N 1
ATOM 1563 C CA . PRO A 1 202 ? -16.453 -32.312 -3.762 1 90.81 202 PRO A CA 1
ATOM 1564 C C . PRO A 1 202 ? -16.109 -30.875 -4.078 1 90.81 202 PRO A C 1
ATOM 1566 O O . PRO A 1 202 ? -15.109 -30.344 -3.578 1 90.81 202 PRO A O 1
ATOM 1569 N N . SER A 1 203 ? -16.938 -30.297 -4.84 1 94.31 203 SER A N 1
ATOM 1570 C CA . SER A 1 203 ? -16.828 -28.891 -5.188 1 94.31 203 SER A CA 1
ATOM 1571 C C . SER A 1 203 ? -17.516 -28.016 -4.145 1 94.31 203 SER A C 1
ATOM 1573 O O . SER A 1 203 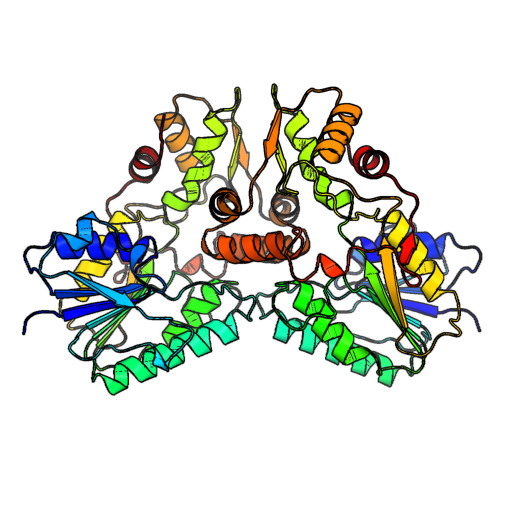? -18.625 -28.312 -3.707 1 94.31 203 SER A O 1
ATOM 1575 N N . PRO A 1 204 ? -16.906 -26.922 -3.701 1 96.75 204 PRO A N 1
ATOM 1576 C CA . PRO A 1 204 ? -15.539 -26.469 -4.012 1 96.75 204 PRO A CA 1
ATOM 1577 C C . PRO A 1 204 ? -14.477 -27.234 -3.229 1 96.75 204 PRO A C 1
ATOM 1579 O O . PRO A 1 204 ? -14.688 -27.578 -2.059 1 96.75 204 PRO A O 1
ATOM 1582 N N . HIS A 1 205 ? -13.453 -27.547 -3.885 1 95.75 205 HIS A N 1
ATOM 1583 C CA . HIS A 1 205 ? -12.312 -28.203 -3.262 1 95.75 205 HIS A CA 1
ATOM 1584 C C . HIS A 1 205 ? -11.219 -27.203 -2.908 1 95.75 205 HIS A C 1
ATOM 1586 O O . HIS A 1 205 ? -10.719 -26.5 -3.781 1 95.75 205 HIS A O 1
ATOM 1592 N N . TYR A 1 206 ? -10.875 -27.141 -1.642 1 96.31 206 TYR A N 1
ATOM 1593 C CA . TYR A 1 206 ? -9.812 -26.25 -1.181 1 96.31 206 TYR A CA 1
ATOM 1594 C C . TYR A 1 206 ? -8.539 -27.031 -0.898 1 96.31 206 TYR A C 1
ATOM 1596 O O . TYR A 1 206 ? -8.586 -28.109 -0.296 1 96.31 206 TYR A O 1
ATOM 1604 N N . PHE A 1 207 ? -7.41 -26.547 -1.312 1 96.12 207 PHE A N 1
ATOM 1605 C CA . PHE A 1 207 ? -6.148 -27.156 -0.906 1 96.12 207 PHE A CA 1
ATOM 1606 C C . PHE A 1 207 ? -5.047 -26.109 -0.821 1 96.12 207 PHE A C 1
ATOM 1608 O O . PHE A 1 207 ? -5.102 -25.078 -1.505 1 96.12 207 PHE A O 1
ATOM 1615 N N . LYS A 1 208 ? -4.066 -26.375 -0.008 1 97.62 208 LYS A N 1
ATOM 1616 C CA . LYS A 1 208 ? -2.91 -25.516 0.191 1 97.62 208 LYS A CA 1
ATOM 1617 C C . LYS A 1 208 ? -1.701 -26.016 -0.59 1 97.62 208 LYS A C 1
ATOM 1619 O O . LYS A 1 208 ? -1.592 -27.219 -0.862 1 97.62 208 LYS A O 1
ATOM 1624 N N . VAL A 1 209 ? -0.867 -25.125 -0.935 1 98.44 209 VAL A N 1
ATOM 1625 C CA . VAL A 1 209 ? 0.422 -25.484 -1.515 1 98.44 209 VAL A CA 1
ATOM 1626 C C . VAL A 1 209 ? 1.549 -24.828 -0.718 1 98.44 209 VAL A C 1
ATOM 1628 O O . VAL A 1 209 ? 1.693 -23.609 -0.726 1 98.44 209 VAL A O 1
ATOM 1631 N N . PHE A 1 210 ? 2.299 -25.641 0 1 98.5 210 PHE A N 1
ATOM 1632 C CA . PHE A 1 210 ? 3.459 -25.203 0.77 1 98.5 210 PHE A CA 1
ATOM 1633 C C . PHE A 1 210 ? 4.742 -25.766 0.181 1 98.5 210 PHE A C 1
ATOM 1635 O O . PHE A 1 210 ? 4.703 -26.641 -0.695 1 98.5 210 PHE A O 1
ATOM 1642 N N . GLY A 1 211 ? 5.824 -25.172 0.551 1 98.38 211 GLY A N 1
ATOM 1643 C CA . GLY A 1 211 ? 7.117 -25.719 0.176 1 98.38 211 GLY A CA 1
ATOM 1644 C C . GLY A 1 211 ? 7.527 -26.906 1.02 1 98.38 211 GLY A C 1
ATOM 1645 O O . GLY A 1 211 ? 6.703 -27.484 1.734 1 98.38 211 GLY A O 1
ATOM 1646 N N . PRO A 1 212 ? 8.773 -27.297 0.864 1 98.31 212 PRO A N 1
ATOM 1647 C CA . PRO A 1 212 ? 9.219 -28.531 1.525 1 98.31 212 PRO A CA 1
ATOM 1648 C C . PRO A 1 212 ? 9.242 -28.406 3.047 1 98.31 212 PRO A C 1
ATOM 1650 O O . PRO A 1 212 ? 9.156 -29.406 3.754 1 98.31 212 PRO A O 1
ATOM 1653 N N . ARG A 1 213 ? 9.398 -27.188 3.535 1 97.88 213 ARG A N 1
ATOM 1654 C CA . ARG A 1 213 ? 9.445 -26.922 4.969 1 97.88 213 ARG A CA 1
ATOM 1655 C C . ARG A 1 213 ? 9.203 -25.453 5.262 1 97.88 213 ARG A C 1
ATOM 1657 O O . ARG A 1 213 ? 9.047 -24.641 4.34 1 97.88 213 ARG A O 1
ATOM 1664 N N . ALA A 1 214 ? 9.102 -25.172 6.57 1 97.94 214 ALA A N 1
ATOM 1665 C CA . ALA A 1 214 ? 8.984 -23.781 7.008 1 97.94 214 ALA A CA 1
ATOM 1666 C C . ALA A 1 214 ? 10.359 -23.125 7.121 1 97.94 214 ALA A C 1
ATOM 1668 O O . ALA A 1 214 ? 11.367 -23.812 7.312 1 97.94 214 ALA A O 1
ATOM 1669 N N . TYR A 1 215 ? 10.414 -21.844 6.973 1 98.44 215 TYR A N 1
ATOM 1670 C CA . TYR A 1 215 ? 11.648 -21.078 7.008 1 98.44 215 TYR A CA 1
ATOM 1671 C C . TYR A 1 215 ? 11.523 -19.891 7.961 1 98.44 215 TYR A C 1
ATOM 1673 O O . TYR A 1 215 ? 10.445 -19.312 8.102 1 98.44 215 TYR A O 1
ATOM 1681 N N . GLY A 1 216 ? 12.625 -19.578 8.539 1 98.12 216 GLY A N 1
ATOM 1682 C CA . GLY A 1 216 ? 12.703 -18.406 9.406 1 98.12 216 GLY A CA 1
ATOM 1683 C C . GLY A 1 216 ? 13.789 -17.438 8.992 1 98.12 216 GLY A C 1
ATOM 1684 O O . GLY A 1 216 ? 14.352 -17.547 7.902 1 98.12 216 GLY A O 1
ATOM 1685 N N . SER A 1 217 ? 14.031 -16.531 9.898 1 98.06 217 SER A N 1
ATOM 1686 C CA . SER A 1 217 ? 14.992 -15.461 9.633 1 98.06 217 SER A CA 1
ATOM 1687 C C . SER A 1 217 ? 16.391 -16.016 9.438 1 98.06 217 SER A C 1
ATOM 1689 O O . SER A 1 217 ? 17.141 -15.531 8.586 1 98.06 217 SER A O 1
ATOM 1691 N N . LEU A 1 218 ? 16.703 -17.031 10.156 1 98.25 218 LEU A N 1
ATOM 1692 C CA . LEU A 1 218 ? 18.016 -17.625 10.031 1 98.25 218 LEU A CA 1
ATOM 1693 C C . LEU A 1 218 ? 18.156 -18.359 8.695 1 98.25 218 LEU A C 1
ATOM 1695 O O . LEU A 1 218 ? 19.234 -18.344 8.086 1 98.25 218 LEU A O 1
ATOM 1699 N N . ASP A 1 219 ? 17.094 -19.016 8.297 1 98.56 219 ASP A N 1
ATOM 1700 C CA . ASP A 1 219 ? 17.109 -19.688 7 1 98.56 219 ASP A CA 1
ATOM 1701 C C . ASP A 1 219 ? 17.297 -18.688 5.867 1 98.56 219 ASP A C 1
ATOM 1703 O O . ASP A 1 219 ? 18.016 -18.938 4.906 1 98.56 219 ASP A O 1
ATOM 1707 N N . LEU A 1 220 ? 16.625 -17.531 5.996 1 98.12 220 LEU A N 1
ATOM 1708 C CA . LEU A 1 220 ? 16.781 -16.469 5.012 1 98.12 220 LEU A CA 1
ATOM 1709 C C . LEU A 1 220 ? 18.219 -15.984 4.941 1 98.12 220 LEU A C 1
ATOM 1711 O O . LEU A 1 220 ? 18.797 -15.883 3.854 1 98.12 220 LEU A O 1
ATOM 1715 N N . LYS A 1 221 ? 18.766 -15.75 6.098 1 98 221 LYS A N 1
ATOM 1716 C CA . LYS A 1 221 ? 20.156 -15.289 6.168 1 98 221 LYS A CA 1
ATOM 1717 C C . LYS A 1 221 ? 21.094 -16.312 5.543 1 98 221 LYS A C 1
ATOM 1719 O O . LYS A 1 221 ? 21.953 -15.953 4.727 1 98 221 LYS A O 1
ATOM 1724 N N . GLU A 1 222 ? 20.922 -17.531 5.906 1 98.12 222 GLU A N 1
ATOM 1725 C CA . GLU A 1 222 ? 21.781 -18.594 5.387 1 98.12 222 GLU A CA 1
ATOM 1726 C C . GLU A 1 222 ? 21.672 -18.688 3.867 1 98.12 222 GLU A C 1
ATOM 1728 O O . GLU A 1 222 ? 22.688 -18.844 3.182 1 98.12 222 GLU A O 1
ATOM 1733 N N . ALA A 1 223 ? 20.484 -18.609 3.348 1 98.12 223 ALA A N 1
ATOM 1734 C CA . ALA A 1 223 ? 20.266 -18.719 1.908 1 98.12 223 ALA A CA 1
ATOM 1735 C C . ALA A 1 223 ? 20.953 -17.594 1.154 1 98.12 223 ALA A C 1
ATOM 1737 O O . ALA A 1 223 ? 21.672 -17.828 0.183 1 98.12 223 ALA A O 1
ATOM 1738 N N . VAL A 1 224 ? 20.781 -16.375 1.663 1 97.31 224 VAL A N 1
ATOM 1739 C CA . VAL A 1 224 ? 21.344 -15.242 0.928 1 97.31 224 VAL A CA 1
ATOM 1740 C C . VAL A 1 224 ? 22.859 -15.242 1.047 1 97.31 224 VAL A C 1
ATOM 1742 O O . VAL A 1 224 ? 23.562 -14.883 0.1 1 97.31 224 VAL A O 1
ATOM 1745 N N . GLU A 1 225 ? 23.375 -15.648 2.215 1 97.62 225 GLU A N 1
ATOM 1746 C CA . GLU A 1 225 ? 24.828 -15.734 2.377 1 97.62 225 GLU A CA 1
ATOM 1747 C C . GLU A 1 225 ? 25.422 -16.797 1.462 1 97.62 225 GLU A C 1
ATOM 1749 O O . GLU A 1 225 ? 26.469 -16.578 0.86 1 97.62 225 GLU A O 1
ATOM 1754 N N . GLU A 1 226 ? 24.75 -17.875 1.375 1 97.56 226 GLU A N 1
ATOM 1755 C CA . GLU A 1 226 ? 25.219 -18.938 0.497 1 97.56 226 GLU A CA 1
ATOM 1756 C C . GLU A 1 226 ? 25.25 -18.484 -0.958 1 97.56 226 GLU A C 1
ATOM 1758 O O . GLU A 1 226 ? 26.203 -18.766 -1.679 1 97.56 226 GLU A O 1
ATOM 1763 N N . ILE A 1 227 ? 24.312 -17.766 -1.404 1 97.5 227 ILE A N 1
ATOM 1764 C CA . ILE A 1 227 ? 24.156 -17.391 -2.803 1 97.5 227 ILE A CA 1
ATOM 1765 C C . ILE A 1 227 ? 25.141 -16.281 -3.145 1 97.5 227 ILE A C 1
ATOM 1767 O O . ILE A 1 227 ? 25.797 -16.312 -4.191 1 97.5 227 ILE A O 1
ATOM 1771 N N . THR A 1 228 ? 25.328 -15.312 -2.203 1 95.56 228 THR A N 1
ATOM 1772 C CA . THR A 1 228 ? 26.078 -14.109 -2.521 1 95.56 228 THR A CA 1
ATOM 1773 C C . THR A 1 228 ? 27.547 -14.266 -2.131 1 95.56 228 THR A C 1
ATOM 1775 O O . THR A 1 228 ? 28.406 -13.523 -2.609 1 95.56 228 THR A O 1
ATOM 1778 N N . GLY A 1 229 ? 27.797 -15.148 -1.21 1 94.81 229 GLY A N 1
ATOM 1779 C CA . GLY A 1 229 ? 29.141 -15.32 -0.682 1 94.81 229 GLY A CA 1
ATOM 1780 C C . GLY A 1 229 ? 29.516 -14.266 0.333 1 94.81 229 GLY A C 1
ATOM 1781 O O . GLY A 1 229 ? 30.672 -14.18 0.747 1 94.81 229 GLY A O 1
ATOM 1782 N N . LYS A 1 230 ? 28.609 -13.469 0.754 1 94.69 230 LYS A N 1
ATOM 1783 C CA . LYS A 1 230 ? 28.859 -12.398 1.712 1 94.69 230 LYS A CA 1
ATOM 1784 C C . LYS A 1 230 ? 28.234 -12.703 3.064 1 94.69 230 LYS A C 1
ATOM 1786 O O . LYS A 1 230 ? 27.25 -13.445 3.141 1 94.69 230 LYS A O 1
ATOM 1791 N N . LYS A 1 231 ? 28.797 -12.086 4.035 1 95.19 231 LYS A N 1
ATOM 1792 C CA . LYS A 1 231 ? 28.219 -12.195 5.371 1 95.19 231 LYS A CA 1
ATOM 1793 C C . LYS A 1 231 ? 27.219 -1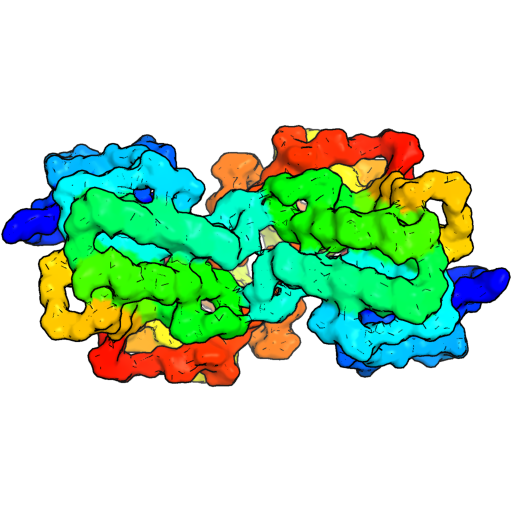1.078 5.617 1 95.19 231 LYS A C 1
ATOM 1795 O O . LYS A 1 231 ? 27.469 -9.914 5.305 1 95.19 231 LYS A O 1
ATOM 1800 N N . TYR A 1 232 ? 26.047 -11.461 6.109 1 95.81 232 TYR A N 1
ATOM 1801 C CA . TYR A 1 232 ? 24.984 -10.5 6.387 1 95.81 232 TYR A CA 1
ATOM 1802 C C . TYR A 1 232 ? 24.828 -10.281 7.887 1 95.81 232 TYR A C 1
ATOM 1804 O O . TYR A 1 232 ? 24.906 -11.227 8.672 1 95.81 232 TYR A O 1
ATOM 1812 N N . GLU A 1 233 ? 24.641 -9.102 8.234 1 95.69 233 GLU A N 1
ATOM 1813 C CA . GLU A 1 233 ? 24.109 -8.82 9.57 1 95.69 233 GLU A CA 1
ATOM 1814 C C . GLU A 1 233 ? 22.594 -8.992 9.617 1 95.69 233 GLU A C 1
ATOM 1816 O O . GLU A 1 233 ? 21.875 -8.43 8.797 1 95.69 233 GLU A O 1
ATOM 1821 N N . LEU A 1 234 ? 22.141 -9.852 10.578 1 97.31 234 LEU A N 1
ATOM 1822 C CA . LEU A 1 234 ? 20.703 -10.07 10.727 1 97.31 234 LEU A CA 1
ATOM 1823 C C . LEU A 1 234 ? 20.125 -9.125 11.766 1 97.31 234 LEU A C 1
ATOM 1825 O O . LEU A 1 234 ? 20.562 -9.117 12.922 1 97.31 234 LEU A O 1
ATOM 1829 N N . LYS A 1 235 ? 19.203 -8.312 11.328 1 96.19 235 LYS A N 1
ATOM 1830 C CA . LYS A 1 235 ? 18.422 -7.469 12.234 1 96.19 235 LYS A CA 1
ATOM 1831 C C . LYS A 1 235 ? 16.953 -7.871 12.25 1 96.19 235 LYS A C 1
ATOM 1833 O O . LYS A 1 235 ? 16.281 -7.82 11.211 1 96.19 235 LYS A O 1
ATOM 1838 N N . LEU A 1 236 ? 16.516 -8.266 13.406 1 97.5 236 LEU A N 1
ATOM 1839 C CA . LEU A 1 236 ? 15.125 -8.648 13.555 1 97.5 236 LEU A CA 1
ATOM 1840 C C . LEU A 1 236 ? 14.234 -7.43 13.773 1 97.5 236 LEU A C 1
ATOM 1842 O O . LEU A 1 236 ? 14.609 -6.508 14.5 1 97.5 236 LEU A O 1
ATOM 1846 N N . VAL A 1 237 ? 13.164 -7.379 13.047 1 97 237 VAL A N 1
ATOM 1847 C CA . VAL A 1 237 ? 12.133 -6.363 13.25 1 97 237 VAL A CA 1
ATOM 1848 C C . VAL A 1 237 ? 10.992 -6.945 14.078 1 97 237 VAL A C 1
ATOM 1850 O O . VAL A 1 237 ? 10.062 -7.547 13.531 1 97 237 VAL A O 1
ATOM 1853 N N . GLU A 1 238 ? 11.055 -6.715 15.312 1 96.69 238 GLU A N 1
ATOM 1854 C CA . GLU A 1 238 ? 10.062 -7.289 16.219 1 96.69 238 GLU A CA 1
ATOM 1855 C C . GLU A 1 238 ? 8.703 -6.617 16.031 1 96.69 238 GLU A C 1
ATOM 1857 O O . GLU A 1 238 ? 8.609 -5.535 15.445 1 96.69 238 GLU A O 1
ATOM 1862 N N . LYS A 1 239 ? 7.691 -7.297 16.531 1 95.06 239 LYS A N 1
ATOM 1863 C CA . LYS A 1 239 ? 6.309 -6.883 16.328 1 95.06 239 LYS A CA 1
ATOM 1864 C C . LYS A 1 239 ? 6.098 -5.426 16.734 1 95.06 239 LYS A C 1
ATOM 1866 O O . LYS A 1 239 ? 5.426 -4.672 16.031 1 95.06 239 LYS A O 1
ATOM 1871 N N . ASP A 1 240 ? 6.672 -5.004 17.781 1 94.25 240 ASP A N 1
ATOM 1872 C CA . ASP A 1 240 ? 6.453 -3.66 18.297 1 94.25 240 ASP A CA 1
ATOM 1873 C C . ASP A 1 240 ? 7.254 -2.629 17.516 1 94.25 240 ASP A C 1
ATOM 1875 O O . ASP A 1 240 ? 7.086 -1.422 17.703 1 94.25 240 ASP A O 1
ATOM 1879 N N . GLN A 1 241 ? 8.094 -3.094 16.547 1 95.75 241 GLN A N 1
ATOM 1880 C CA . GLN A 1 241 ? 8.93 -2.205 15.742 1 95.75 241 GLN A CA 1
ATOM 1881 C C . GLN A 1 241 ? 8.383 -2.082 14.32 1 95.75 241 GLN A C 1
ATOM 1883 O O . GLN A 1 241 ? 8.875 -1.271 13.531 1 95.75 241 GLN A O 1
ATOM 1888 N N . LEU A 1 242 ? 7.371 -2.82 14.023 1 95.12 242 LEU A N 1
ATOM 1889 C CA . LEU A 1 242 ? 6.922 -2.98 12.641 1 95.12 242 LEU A CA 1
ATOM 1890 C C . LEU A 1 242 ? 6.422 -1.654 12.078 1 95.12 242 LEU A C 1
ATOM 1892 O O . LEU A 1 242 ? 6.699 -1.325 10.922 1 95.12 242 LEU A O 1
ATOM 1896 N N . LEU A 1 243 ? 5.672 -0.915 12.852 1 90.44 243 LEU A N 1
ATOM 1897 C CA . LEU A 1 243 ? 5.129 0.348 12.359 1 90.44 243 LEU A CA 1
ATOM 1898 C C . LEU A 1 243 ? 6.254 1.305 11.977 1 90.44 243 LEU A C 1
ATOM 1900 O O . LEU A 1 243 ? 6.242 1.868 10.875 1 90.44 243 LEU A O 1
ATOM 1904 N N . ASP A 1 244 ? 7.25 1.439 12.828 1 87.69 244 ASP A N 1
ATOM 1905 C CA . ASP A 1 244 ? 8.383 2.322 12.57 1 87.69 244 ASP A CA 1
ATOM 1906 C C . ASP A 1 244 ? 9.211 1.82 11.383 1 87.69 244 ASP A C 1
ATOM 1908 O O . ASP A 1 244 ? 9.711 2.615 10.586 1 87.69 244 ASP A O 1
ATOM 1912 N N . TYR A 1 245 ? 9.312 0.529 11.312 1 90.62 245 TYR A N 1
ATOM 1913 C CA . TYR A 1 245 ? 10.031 -0.092 10.203 1 90.62 245 TYR A CA 1
ATOM 1914 C C . TYR A 1 245 ? 9.383 0.259 8.867 1 90.62 245 TYR A C 1
ATOM 1916 O O . TYR A 1 245 ? 10.062 0.718 7.945 1 90.62 245 TYR A O 1
ATOM 1924 N N . TRP A 1 246 ? 8.031 0.121 8.766 1 90.62 246 TRP A N 1
ATOM 1925 C CA . TRP A 1 246 ? 7.328 0.343 7.504 1 90.62 246 TRP A CA 1
ATOM 1926 C C . TRP A 1 246 ? 7.281 1.828 7.16 1 90.62 246 TRP A C 1
ATOM 1928 O O . TRP A 1 246 ? 7.316 2.201 5.984 1 90.62 246 TRP A O 1
ATOM 1938 N N . LYS A 1 247 ? 7.316 2.689 8.141 1 84.69 247 LYS A N 1
ATOM 1939 C CA . LYS A 1 247 ? 7.328 4.129 7.91 1 84.69 247 LYS A CA 1
ATOM 1940 C C . LYS A 1 247 ? 8.594 4.559 7.176 1 84.69 247 LYS A C 1
ATOM 1942 O O . LYS A 1 247 ? 8.633 5.625 6.559 1 84.69 247 LYS A O 1
ATOM 1947 N N . GLN A 1 248 ? 9.609 3.709 7.238 1 81.62 248 GLN A N 1
ATOM 1948 C CA . GLN A 1 248 ? 10.875 4.027 6.578 1 81.62 248 GLN A CA 1
ATOM 1949 C C . GLN A 1 248 ? 10.859 3.574 5.121 1 81.62 248 GLN A C 1
ATOM 1951 O O . GLN A 1 248 ? 11.758 3.928 4.348 1 81.62 248 GLN A O 1
ATOM 1956 N N . ILE A 1 249 ? 9.906 2.83 4.777 1 84.38 249 ILE A N 1
ATOM 1957 C CA . ILE A 1 249 ? 9.945 2.154 3.486 1 84.38 249 ILE A CA 1
ATOM 1958 C C . ILE A 1 249 ? 8.82 2.678 2.592 1 84.38 249 ILE A C 1
ATOM 1960 O O . ILE A 1 249 ? 9.023 2.889 1.394 1 84.38 249 ILE A O 1
ATOM 1964 N N . VAL A 1 250 ? 7.621 2.91 3.238 1 85.44 250 VAL A N 1
ATOM 1965 C CA . VAL A 1 250 ? 6.461 3.344 2.471 1 85.44 250 VAL A CA 1
ATOM 1966 C C . VAL A 1 250 ? 5.93 4.66 3.035 1 85.44 250 VAL A C 1
ATOM 1968 O O . VAL A 1 250 ? 6.223 5.016 4.18 1 85.44 250 VAL A O 1
ATOM 1971 N N . PRO A 1 251 ? 5.184 5.398 2.176 1 78.5 251 PRO A N 1
ATOM 1972 C CA . PRO A 1 251 ? 4.531 6.586 2.73 1 78.5 251 PRO A CA 1
ATOM 1973 C C . PRO A 1 251 ? 3.699 6.277 3.973 1 78.5 251 PRO A C 1
ATOM 1975 O O . PRO A 1 251 ? 3.061 5.227 4.047 1 78.5 251 PRO A O 1
ATOM 1978 N N . GLU A 1 252 ? 3.746 7.164 4.84 1 77.75 252 GLU A N 1
ATOM 1979 C CA . GLU A 1 252 ? 3.16 6.984 6.164 1 77.75 252 GLU A CA 1
ATOM 1980 C C . GLU A 1 252 ? 1.716 6.496 6.066 1 77.75 252 GLU A C 1
ATOM 1982 O O . GLU A 1 252 ? 1.273 5.688 6.883 1 77.75 252 GLU A O 1
ATOM 1987 N N . PHE A 1 253 ? 1.026 6.945 5.113 1 77.25 253 PHE A N 1
ATOM 1988 C CA . PHE A 1 253 ? -0.377 6.594 4.93 1 77.25 253 PHE A CA 1
ATOM 1989 C C . PHE A 1 253 ? -0.545 5.086 4.812 1 77.25 253 PHE A C 1
ATOM 1991 O O . PHE A 1 253 ? -1.565 4.535 5.23 1 77.25 253 PHE A O 1
ATOM 1998 N N . TYR A 1 254 ? 0.512 4.402 4.332 1 83.19 254 TYR A N 1
ATOM 1999 C CA . TYR A 1 254 ? 0.421 2.971 4.074 1 83.19 254 TYR A CA 1
ATOM 2000 C C . TYR A 1 254 ? 1.009 2.17 5.23 1 83.19 254 TYR A C 1
ATOM 2002 O O . TYR A 1 254 ? 0.811 0.956 5.316 1 83.19 254 TYR A O 1
ATOM 2010 N N . ALA A 1 255 ? 1.668 2.811 6.125 1 86 255 ALA A N 1
ATOM 2011 C CA . ALA A 1 255 ? 2.48 2.119 7.121 1 86 255 ALA A CA 1
ATOM 2012 C C . ALA A 1 255 ? 1.624 1.198 7.984 1 86 255 ALA A C 1
ATOM 2014 O O . ALA A 1 255 ? 2.018 0.067 8.281 1 86 255 ALA A O 1
ATOM 2015 N N . GLU A 1 256 ? 0.472 1.617 8.344 1 83.5 256 GLU A N 1
ATOM 2016 C CA . GLU A 1 256 ? -0.393 0.806 9.195 1 83.5 256 GLU A CA 1
ATOM 2017 C C . GLU A 1 256 ? -0.894 -0.43 8.453 1 83.5 256 GLU A C 1
ATOM 2019 O O . GLU A 1 256 ? -1.011 -1.508 9.039 1 83.5 256 GLU A O 1
ATOM 2024 N N . GLU A 1 257 ? -1.216 -0.245 7.215 1 83 257 GLU A N 1
ATOM 2025 C CA . GLU A 1 257 ? -1.659 -1.375 6.402 1 83 257 GLU A CA 1
ATOM 2026 C C . GLU A 1 257 ? -0.563 -2.43 6.277 1 83 257 GLU A C 1
ATOM 2028 O O . GLU A 1 257 ? -0.831 -3.627 6.395 1 83 257 GLU A O 1
ATOM 2033 N N . PHE A 1 258 ? 0.617 -1.995 6.074 1 89.06 258 PHE A N 1
ATOM 2034 C CA . PHE A 1 258 ? 1.733 -2.92 5.926 1 89.06 258 PHE A CA 1
ATOM 2035 C C . PHE A 1 258 ? 2.057 -3.598 7.25 1 89.06 258 PHE A C 1
ATOM 2037 O O . PHE A 1 258 ? 2.443 -4.77 7.277 1 89.06 258 PHE A O 1
ATOM 2044 N N . LYS A 1 259 ? 1.895 -2.832 8.297 1 90.94 259 LYS A N 1
ATOM 2045 C CA . LYS A 1 259 ? 2.035 -3.451 9.617 1 90.94 259 LYS A CA 1
ATOM 2046 C C . LYS A 1 259 ? 1.02 -4.574 9.805 1 90.94 259 LYS A C 1
ATOM 2048 O O . LYS A 1 259 ? 1.373 -5.668 10.25 1 90.94 259 LYS A O 1
ATOM 2053 N N . GLU A 1 260 ? -0.166 -4.328 9.445 1 87.69 260 GLU A N 1
ATOM 2054 C CA . GLU A 1 260 ? -1.21 -5.34 9.578 1 87.69 260 GLU A CA 1
ATOM 2055 C C . GLU A 1 260 ? -0.929 -6.539 8.68 1 87.69 260 GLU A C 1
ATOM 2057 O O . GLU A 1 260 ? -1.108 -7.688 9.086 1 87.69 260 GLU A O 1
ATOM 2062 N N . MET A 1 261 ? -0.543 -6.238 7.516 1 88.56 261 MET A N 1
ATOM 2063 C CA . MET A 1 261 ? -0.202 -7.293 6.562 1 88.56 261 MET A CA 1
ATOM 2064 C C . MET A 1 261 ? 0.86 -8.227 7.141 1 88.56 261 MET A C 1
ATOM 2066 O O . MET A 1 261 ? 0.778 -9.445 6.977 1 88.56 261 MET A O 1
ATOM 2070 N N . THR A 1 262 ? 1.821 -7.621 7.812 1 92.81 262 THR A N 1
ATOM 2071 C CA . THR A 1 262 ? 2.918 -8.391 8.391 1 92.81 262 THR A CA 1
ATOM 2072 C C . THR A 1 262 ? 2.445 -9.18 9.609 1 92.81 262 THR A C 1
ATOM 2074 O O . THR A 1 262 ? 2.715 -10.375 9.727 1 92.81 262 THR A O 1
ATOM 2077 N N . THR A 1 263 ? 1.629 -8.586 10.438 1 92.62 263 THR A N 1
ATOM 2078 C CA . THR A 1 263 ? 1.239 -9.172 11.711 1 92.62 263 THR A CA 1
ATOM 2079 C C . THR A 1 263 ? 0.288 -10.352 11.5 1 92.62 263 THR A C 1
ATOM 2081 O O . THR A 1 263 ? 0.236 -11.273 12.312 1 92.62 263 THR A O 1
ATOM 2084 N N . CYS A 1 264 ? -0.368 -10.359 10.406 1 90.69 264 CYS A N 1
ATOM 2085 C CA . CYS A 1 264 ? -1.325 -11.43 10.164 1 90.69 264 CYS A CA 1
ATOM 2086 C C . CYS A 1 264 ? -0.614 -12.773 10.016 1 90.69 264 CYS A C 1
ATOM 2088 O O . CYS A 1 264 ? -1.193 -13.82 10.297 1 90.69 264 CYS A O 1
ATOM 2090 N N . GLY A 1 265 ? 0.616 -12.742 9.594 1 93.38 265 GLY A N 1
ATOM 2091 C CA . GLY A 1 265 ? 1.362 -13.969 9.375 1 93.38 265 GLY A CA 1
ATOM 2092 C C . GLY A 1 265 ? 2.301 -14.312 10.516 1 93.38 265 GLY A C 1
ATOM 2093 O O . GLY A 1 265 ? 3.029 -15.305 10.453 1 93.38 265 GLY A O 1
ATOM 2094 N N . LEU A 1 266 ? 2.334 -13.477 11.547 1 95.44 266 LEU A N 1
ATOM 2095 C CA . LEU A 1 266 ? 3.162 -13.773 12.711 1 95.44 266 LEU A CA 1
ATOM 2096 C C . LEU A 1 266 ? 2.498 -14.828 13.594 1 95.44 266 LEU A C 1
ATOM 2098 O O . LEU A 1 266 ? 1.396 -15.289 13.289 1 95.44 266 LEU A O 1
ATOM 2102 N N . ALA A 1 267 ? 3.191 -15.289 14.625 1 92.12 267 ALA A N 1
ATOM 2103 C CA . ALA A 1 267 ? 2.799 -16.453 15.406 1 92.12 267 ALA A CA 1
ATOM 2104 C C . ALA A 1 267 ? 1.391 -16.297 15.969 1 92.12 267 ALA A C 1
ATOM 2106 O O . ALA A 1 267 ? 0.629 -17.266 16.047 1 92.12 267 ALA A O 1
ATOM 2107 N N . ASP A 1 268 ? 0.959 -15.117 16.312 1 92.56 268 ASP A N 1
ATOM 2108 C CA . ASP A 1 268 ? -0.366 -14.875 16.875 1 92.56 268 ASP A CA 1
ATOM 2109 C C . ASP A 1 268 ? -1.297 -14.25 15.844 1 92.56 268 ASP A C 1
ATOM 2111 O O . ASP A 1 268 ? -2.373 -13.758 16.188 1 92.56 268 ASP A O 1
ATOM 2115 N N . GLY A 1 269 ? -0.887 -14.258 14.617 1 92.88 269 GLY A N 1
ATOM 2116 C CA . GLY A 1 269 ? -1.681 -13.664 13.555 1 92.88 269 GLY A CA 1
ATOM 2117 C C . GLY A 1 269 ? -2.824 -14.555 13.094 1 92.88 269 GLY A C 1
ATOM 2118 O O . GLY A 1 269 ? -2.801 -15.766 13.312 1 92.88 269 GLY A O 1
ATOM 2119 N N . ILE A 1 270 ? -3.754 -14 12.43 1 92.88 270 ILE A N 1
ATOM 2120 C CA . ILE A 1 270 ? -5.012 -14.656 12.086 1 92.88 270 ILE A CA 1
ATOM 2121 C C . ILE A 1 270 ? -4.754 -15.75 11.055 1 92.88 270 ILE A C 1
ATOM 2123 O O . ILE A 1 270 ? -5.496 -16.734 10.992 1 92.88 270 ILE A O 1
ATOM 2127 N N . ILE A 1 271 ? -3.633 -15.625 10.281 1 94.19 271 ILE A N 1
ATOM 2128 C CA . ILE A 1 271 ? -3.412 -16.594 9.219 1 94.19 271 ILE A CA 1
ATOM 2129 C C . ILE A 1 271 ? -2.492 -17.703 9.727 1 94.19 271 ILE A C 1
ATOM 2131 O O . ILE A 1 271 ? -2.406 -18.781 9.109 1 94.19 271 ILE A O 1
ATOM 2135 N N . ALA A 1 272 ? -1.78 -17.438 10.812 1 92 272 ALA A N 1
ATOM 2136 C CA . ALA A 1 272 ? -0.734 -18.344 11.305 1 92 272 ALA A CA 1
ATOM 2137 C C . ALA A 1 272 ? -1.313 -19.688 11.703 1 92 272 ALA A C 1
ATOM 2139 O O . ALA A 1 272 ? -0.631 -20.719 11.625 1 92 272 ALA A O 1
ATOM 2140 N N . LYS A 1 273 ? -2.533 -19.703 12.102 1 90.06 273 LYS A N 1
ATOM 2141 C CA . LYS A 1 273 ? -3.168 -20.953 12.523 1 90.06 273 LYS A CA 1
ATOM 2142 C C . LYS A 1 273 ? -3.264 -21.938 11.375 1 90.06 273 LYS A C 1
ATOM 2144 O O . LYS A 1 273 ? -3.402 -23.141 11.594 1 90.06 273 LYS A O 1
ATOM 2149 N N . ASN A 1 274 ? -3.094 -21.422 10.188 1 92 274 ASN A N 1
ATOM 2150 C CA . ASN A 1 274 ? -3.246 -22.281 9.016 1 92 274 ASN A CA 1
ATOM 2151 C C . ASN A 1 274 ? -1.892 -22.703 8.453 1 92 274 ASN A C 1
ATOM 2153 O O . ASN A 1 274 ? -1.828 -23.391 7.438 1 92 274 ASN A O 1
ATOM 2157 N N . PHE A 1 275 ? -0.856 -22.312 9.164 1 95.44 275 PHE A N 1
ATOM 2158 C CA . PHE A 1 275 ? 0.479 -22.703 8.742 1 95.44 275 PHE A CA 1
ATOM 2159 C C . PHE A 1 275 ? 0.778 -24.141 9.164 1 95.44 275 PHE A C 1
ATOM 2161 O O . PHE A 1 275 ? 1.743 -24.391 9.891 1 95.44 275 PHE A O 1
ATOM 2168 N N . VAL A 1 276 ? -0.051 -25.047 8.781 1 94.56 276 VAL A N 1
ATOM 2169 C CA . VAL A 1 276 ? 0.084 -26.453 9.148 1 94.56 276 VAL A CA 1
ATOM 2170 C C . VAL A 1 276 ? 0.03 -27.328 7.895 1 94.56 276 VAL A C 1
ATOM 2172 O O . VAL A 1 276 ? -0.76 -27.062 6.984 1 94.56 276 VAL A O 1
ATOM 2175 N N . TYR A 1 277 ? 0.916 -28.266 7.824 1 96.06 277 TYR A N 1
ATOM 2176 C CA . TYR A 1 277 ? 0.883 -29.281 6.77 1 96.06 277 TYR A CA 1
ATOM 2177 C C . TYR A 1 277 ? -0.129 -30.375 7.094 1 96.06 277 TYR A C 1
ATOM 2179 O O . TYR A 1 277 ? 0.204 -31.359 7.754 1 96.06 277 TYR A O 1
ATOM 2187 N N . ASP A 1 278 ? -1.302 -30.25 6.703 1 95 278 ASP A N 1
ATOM 2188 C CA . ASP A 1 278 ? -2.355 -31.219 6.977 1 95 278 ASP A CA 1
ATOM 2189 C C . ASP A 1 278 ? -2.695 -32.031 5.723 1 95 278 ASP A C 1
ATOM 2191 O O . ASP A 1 278 ? -1.945 -32 4.746 1 95 278 ASP A O 1
ATOM 2195 N N . GLU A 1 279 ? -3.768 -32.781 5.656 1 93.44 279 GLU A N 1
ATOM 2196 C CA . GLU A 1 279 ? -4.133 -33.719 4.582 1 93.44 279 GLU A CA 1
ATOM 2197 C C . GLU A 1 279 ? -4.516 -32.938 3.314 1 93.44 279 GLU A C 1
ATOM 2199 O O . GLU A 1 279 ? -4.527 -33.531 2.223 1 93.44 279 GLU A O 1
ATOM 2204 N N . ASN A 1 280 ? -4.781 -31.672 3.459 1 93.62 280 ASN A N 1
ATOM 2205 C CA . ASN A 1 280 ? -5.164 -30.859 2.307 1 93.62 280 ASN A CA 1
ATOM 2206 C C . ASN A 1 280 ? -4.016 -29.969 1.839 1 93.62 280 ASN A C 1
ATOM 2208 O O . ASN A 1 280 ? -4.238 -28.984 1.124 1 93.62 280 ASN A O 1
ATOM 2212 N N . THR A 1 281 ? -2.797 -30.25 2.303 1 97.19 281 THR A N 1
ATOM 2213 C CA . THR A 1 281 ? -1.629 -29.469 1.908 1 97.19 281 THR A CA 1
ATOM 2214 C C . THR A 1 281 ? -0.728 -30.281 0.98 1 97.19 281 THR A C 1
ATOM 2216 O O . THR A 1 281 ? -0.269 -31.359 1.343 1 97.19 281 THR A O 1
ATOM 2219 N N . VAL A 1 282 ? -0.595 -29.781 -0.18 1 97.31 282 VAL A N 1
ATOM 2220 C CA . VAL A 1 282 ? 0.405 -30.344 -1.083 1 97.31 282 VAL A CA 1
ATOM 2221 C C . VAL A 1 282 ? 1.782 -29.781 -0.747 1 97.31 282 VAL A C 1
ATOM 2223 O O . VAL A 1 282 ? 1.934 -28.562 -0.56 1 97.31 282 VAL A O 1
ATOM 2226 N N . ARG A 1 283 ? 2.744 -30.625 -0.688 1 97.88 283 ARG A N 1
ATOM 2227 C CA . ARG A 1 283 ? 4.098 -30.234 -0.319 1 97.88 283 ARG A CA 1
ATOM 2228 C C . ARG A 1 283 ? 4.984 -30.094 -1.552 1 97.88 283 ARG A C 1
ATOM 2230 O O . ARG A 1 283 ? 5.27 -31.094 -2.229 1 97.88 283 ARG A O 1
ATOM 2237 N N . GLY A 1 284 ? 5.355 -28.891 -1.857 1 98 284 GLY A N 1
ATOM 2238 C CA . GLY A 1 284 ? 6.305 -28.656 -2.934 1 98 284 GLY A CA 1
ATOM 2239 C C . GLY A 1 284 ? 7.715 -29.109 -2.596 1 98 284 GLY A C 1
ATOM 2240 O O . GLY A 1 284 ? 7.973 -29.578 -1.488 1 98 284 GLY A O 1
ATOM 2241 N N . LYS A 1 285 ? 8.617 -28.969 -3.586 1 98 285 LYS A N 1
ATOM 2242 C CA . LYS A 1 285 ? 9.945 -29.547 -3.426 1 98 285 LYS A CA 1
ATOM 2243 C C . LYS A 1 285 ? 11.023 -28.469 -3.492 1 98 285 LYS A C 1
ATOM 2245 O O . LYS A 1 285 ? 12.164 -28.703 -3.07 1 98 285 LYS A O 1
ATOM 2250 N N . VAL A 1 286 ? 10.742 -27.328 -4.023 1 98.19 286 VAL A N 1
ATOM 2251 C CA . VAL A 1 286 ? 11.75 -26.297 -4.273 1 98.19 286 VAL A CA 1
ATOM 2252 C C . VAL A 1 286 ? 12.18 -25.672 -2.953 1 98.19 286 VAL A C 1
ATOM 2254 O O . VAL A 1 286 ? 11.344 -25.188 -2.191 1 98.19 286 VAL A O 1
ATOM 2257 N N . GLU A 1 287 ? 13.445 -25.656 -2.736 1 98.44 287 GLU A N 1
ATOM 2258 C CA . GLU A 1 287 ? 14.008 -25.031 -1.537 1 98.44 287 GLU A CA 1
ATOM 2259 C C . GLU A 1 287 ? 14.18 -23.531 -1.725 1 98.44 287 GLU A C 1
ATOM 2261 O O . GLU A 1 287 ? 14.422 -23.062 -2.84 1 98.44 287 GLU A O 1
ATOM 2266 N N . LEU A 1 288 ? 14.102 -22.844 -0.574 1 98.44 288 LEU A N 1
ATOM 2267 C CA . LEU A 1 288 ? 14.258 -21.391 -0.564 1 98.44 288 LEU A CA 1
ATOM 2268 C C . LEU A 1 288 ? 15.531 -20.969 -1.293 1 98.44 288 LEU A C 1
ATOM 2270 O O . LEU A 1 288 ? 15.5 -20.109 -2.17 1 98.44 288 LEU A O 1
ATOM 2274 N N . VAL A 1 289 ? 16.641 -21.672 -0.998 1 98.19 289 VAL A N 1
ATOM 2275 C CA . VAL A 1 289 ? 17.938 -21.281 -1.534 1 98.19 289 VAL A CA 1
ATOM 2276 C C . VAL A 1 289 ? 17.953 -21.469 -3.051 1 98.19 289 VAL A C 1
ATOM 2278 O O . VAL A 1 289 ? 18.531 -20.672 -3.779 1 98.19 289 VAL A O 1
ATOM 2281 N N . ASP A 1 290 ? 17.266 -22.469 -3.525 1 97.88 290 ASP A N 1
ATOM 2282 C CA . ASP A 1 290 ? 17.25 -22.75 -4.957 1 97.88 290 ASP A CA 1
ATOM 2283 C C . ASP A 1 290 ? 16.406 -21.719 -5.707 1 97.88 290 ASP A C 1
ATOM 2285 O O . ASP A 1 290 ? 16.797 -21.25 -6.781 1 97.88 290 ASP A O 1
ATOM 2289 N N . ALA A 1 291 ? 15.258 -21.406 -5.105 1 97.19 291 ALA A N 1
ATOM 2290 C CA . ALA A 1 291 ? 14.406 -20.406 -5.727 1 97.19 291 ALA A CA 1
ATOM 2291 C C . ALA A 1 291 ? 15.117 -19.062 -5.812 1 97.19 291 ALA A C 1
ATOM 2293 O O . ALA A 1 291 ? 15.109 -18.406 -6.863 1 97.19 291 ALA A O 1
ATOM 2294 N N . LEU A 1 292 ? 15.781 -18.625 -4.723 1 96.75 292 LEU A N 1
ATOM 2295 C CA . LEU A 1 292 ? 16.469 -17.328 -4.691 1 96.75 292 LEU A CA 1
ATOM 2296 C C . LEU A 1 292 ? 17.688 -17.344 -5.598 1 96.75 292 LEU A C 1
ATOM 2298 O O . LEU A 1 292 ? 18 -16.344 -6.25 1 96.75 292 LEU A O 1
ATOM 2302 N N . ARG A 1 293 ? 18.375 -18.469 -5.684 1 96.75 293 ARG A N 1
ATOM 2303 C CA . ARG A 1 293 ? 19.547 -18.594 -6.547 1 96.75 293 ARG A CA 1
ATOM 2304 C C . ARG A 1 293 ? 19.172 -18.375 -8.008 1 96.75 293 ARG A C 1
ATOM 2306 O O . ARG A 1 293 ? 19.922 -17.75 -8.758 1 96.75 293 ARG A O 1
ATOM 2313 N N . SER A 1 294 ? 18.031 -18.828 -8.375 1 94.62 294 SER A N 1
ATOM 2314 C CA . SER A 1 294 ? 17.578 -18.703 -9.766 1 94.62 294 SER A CA 1
ATOM 2315 C C . SER A 1 294 ? 17.312 -17.25 -10.117 1 94.62 294 SER A C 1
ATOM 2317 O O . SER A 1 294 ? 17.25 -16.891 -11.297 1 94.62 294 SER A O 1
ATOM 2319 N N . LEU A 1 295 ? 17.172 -16.391 -9.102 1 91.62 295 LEU A N 1
ATOM 2320 C CA . LEU A 1 295 ? 16.844 -14.984 -9.32 1 91.62 295 LEU A CA 1
ATOM 2321 C C . LEU A 1 295 ? 18.094 -14.117 -9.203 1 91.62 295 LEU A C 1
ATOM 2323 O O . LEU A 1 295 ? 18.047 -12.914 -9.461 1 91.62 295 LEU A O 1
ATOM 2327 N N . TYR A 1 296 ? 19.109 -14.688 -8.695 1 89.31 296 TYR A N 1
ATOM 2328 C CA . TYR A 1 296 ? 20.312 -13.922 -8.445 1 89.31 296 TYR A CA 1
ATOM 2329 C C . TYR A 1 296 ? 21.141 -13.766 -9.711 1 89.31 296 TYR A C 1
ATOM 2331 O O . TYR A 1 296 ? 21.547 -14.758 -10.32 1 89.31 296 TYR A O 1
ATOM 2339 N N . LYS A 1 297 ? 21.094 -12.586 -10.242 1 73.88 297 LYS A N 1
ATOM 2340 C CA . LYS A 1 297 ? 21.953 -12.258 -11.375 1 73.88 297 LYS A CA 1
ATOM 2341 C C . LYS A 1 297 ? 23.266 -11.641 -10.906 1 73.88 297 LYS A C 1
ATOM 2343 O O . LYS A 1 297 ? 23.266 -10.625 -10.211 1 73.88 297 LYS A O 1
ATOM 2348 N N . LYS A 1 298 ? 24.297 -12.453 -10.945 1 60.84 298 LYS A N 1
ATOM 2349 C CA . LYS A 1 298 ? 25.578 -11.891 -10.547 1 60.84 298 LYS A CA 1
ATOM 2350 C C . LYS A 1 298 ? 25.938 -10.672 -11.398 1 60.84 298 LYS A C 1
ATOM 2352 O O . LYS A 1 298 ? 25.578 -10.602 -12.57 1 60.84 298 LYS A O 1
ATOM 2357 N N . MET B 1 1 ? -15.961 35.188 21.672 1 51.91 1 MET B N 1
ATOM 2358 C CA . MET B 1 1 ? -16.047 33.938 22.438 1 51.91 1 MET B CA 1
ATOM 2359 C C . MET B 1 1 ? -14.758 33.156 22.328 1 51.91 1 MET B C 1
ATOM 2361 O O . MET B 1 1 ? -14.047 33.219 21.328 1 51.91 1 MET B O 1
ATOM 2365 N N . SER B 1 2 ? -14.25 32.688 23.438 1 77.5 2 SER B N 1
ATOM 2366 C CA . SER B 1 2 ? -12.969 32 23.5 1 77.5 2 SER B CA 1
ATOM 2367 C C . SER B 1 2 ? -12.961 30.734 22.641 1 77.5 2 SER B C 1
ATOM 2369 O O . SER B 1 2 ? -13.984 30.078 22.5 1 77.5 2 SER B O 1
ATOM 2371 N N . ARG B 1 3 ? -12.023 30.594 21.688 1 89.31 3 ARG B N 1
ATOM 2372 C CA . ARG B 1 3 ? -11.969 29.469 20.781 1 89.31 3 ARG B CA 1
ATOM 2373 C C . ARG B 1 3 ? -11.727 28.156 21.531 1 89.31 3 ARG B C 1
ATOM 2375 O O . ARG B 1 3 ? -10.812 28.078 22.344 1 89.31 3 ARG B O 1
ATOM 2382 N N . HIS B 1 4 ? -12.711 27.297 21.453 1 96.94 4 HIS B N 1
ATOM 2383 C CA . HIS B 1 4 ? -12.555 25.922 21.891 1 96.94 4 HIS B CA 1
ATOM 2384 C C . HIS B 1 4 ? -12.453 24.969 20.703 1 96.94 4 HIS B C 1
ATOM 2386 O O . HIS B 1 4 ? -13.438 24.734 20 1 96.94 4 HIS B O 1
ATOM 2392 N N . ILE B 1 5 ? -11.258 24.406 20.531 1 98.38 5 ILE B N 1
ATOM 2393 C CA . ILE B 1 5 ? -10.93 23.688 19.297 1 98.38 5 ILE B CA 1
ATOM 2394 C C . ILE B 1 5 ? -10.766 22.203 19.609 1 98.38 5 ILE B C 1
ATOM 2396 O O . ILE B 1 5 ? -9.953 21.812 20.453 1 98.38 5 ILE B O 1
ATOM 2400 N N . THR B 1 6 ? -11.555 21.391 18.969 1 98.75 6 THR B N 1
ATOM 2401 C CA . THR B 1 6 ? -11.352 19.938 19 1 98.75 6 THR B CA 1
ATOM 2402 C C . THR B 1 6 ? -10.508 19.484 17.812 1 98.75 6 THR B C 1
ATOM 2404 O O . THR B 1 6 ? -10.812 19.828 16.656 1 98.75 6 THR B O 1
ATOM 2407 N N . VAL B 1 7 ? -9.391 18.797 18.047 1 98.75 7 VAL B N 1
ATOM 2408 C CA . VAL B 1 7 ? -8.539 18.219 17.016 1 98.75 7 VAL B CA 1
ATOM 2409 C C . VAL B 1 7 ? -8.727 16.703 16.969 1 98.75 7 VAL B C 1
ATOM 2411 O O . VAL B 1 7 ? -8.562 16.016 17.984 1 98.75 7 VAL B O 1
ATOM 2414 N N . ILE B 1 8 ? -9.055 16.141 15.734 1 98.12 8 ILE B N 1
ATOM 2415 C CA . ILE B 1 8 ? -9.383 14.727 15.664 1 98.12 8 ILE B CA 1
ATOM 2416 C C . ILE B 1 8 ? -8.938 14.156 14.32 1 98.12 8 ILE B C 1
ATOM 2418 O O . ILE B 1 8 ? -9.32 14.664 13.266 1 98.12 8 ILE B O 1
ATOM 2422 N N . PRO B 1 9 ? -8.242 13.031 14.289 1 96.12 9 PRO B N 1
ATOM 2423 C CA . PRO B 1 9 ? -7.48 12.508 15.422 1 96.12 9 PRO B CA 1
ATOM 2424 C C . PRO B 1 9 ? -6.27 13.375 15.766 1 96.12 9 PRO B C 1
ATOM 2426 O O . PRO B 1 9 ? -5.672 13.992 14.883 1 96.12 9 PRO B O 1
ATOM 2429 N N . ALA B 1 10 ? -5.871 13.32 16.969 1 97.31 10 ALA B N 1
ATOM 2430 C CA . ALA B 1 10 ? -4.852 14.242 17.453 1 97.31 10 ALA B CA 1
ATOM 2431 C C . ALA B 1 10 ? -3.457 13.633 17.344 1 97.31 10 ALA B C 1
ATOM 2433 O O . ALA B 1 10 ? -2.451 14.328 17.484 1 97.31 10 ALA B O 1
ATOM 2434 N N . SER B 1 11 ? -3.361 12.383 17.047 1 92.31 11 SER B N 1
ATOM 2435 C CA . SER B 1 11 ? -2.086 11.68 17.125 1 92.31 11 SER B CA 1
ATOM 2436 C C . SER B 1 11 ? -1.312 11.797 15.812 1 92.31 11 SER B C 1
ATOM 2438 O O . SER B 1 11 ? -0.15 11.391 15.734 1 92.31 11 SER B O 1
ATOM 2440 N N . THR B 1 12 ? -1.903 12.32 14.758 1 91.5 12 THR B N 1
ATOM 2441 C CA . THR B 1 12 ? -1.208 12.484 13.484 1 91.5 12 THR B CA 1
ATOM 2442 C C . THR B 1 12 ? -0.081 13.508 13.609 1 91.5 12 THR B C 1
ATOM 2444 O O . THR B 1 12 ? -0.094 14.344 14.516 1 91.5 12 THR B O 1
ATOM 2447 N N . LYS B 1 13 ? 0.87 13.477 12.711 1 90.88 13 LYS B N 1
ATOM 2448 C CA . LYS B 1 13 ? 1.951 14.461 12.719 1 90.88 13 LYS B CA 1
ATOM 2449 C C . LYS B 1 13 ? 1.406 15.875 12.586 1 90.88 13 LYS B C 1
ATOM 2451 O O . LYS B 1 13 ? 1.812 16.766 13.328 1 90.88 13 LYS B O 1
ATOM 2456 N N . ALA B 1 14 ? 0.52 16.047 11.656 1 94.94 14 ALA B N 1
ATOM 2457 C CA . ALA B 1 14 ? -0.065 17.359 11.438 1 94.94 14 ALA B CA 1
ATOM 2458 C C . ALA B 1 14 ? -0.881 17.812 12.648 1 94.94 14 ALA B C 1
ATOM 2460 O O . ALA B 1 14 ? -0.842 18.969 13.039 1 94.94 14 ALA B O 1
ATOM 2461 N N . GLY B 1 15 ? -1.646 16.875 13.234 1 97.12 15 GLY B N 1
ATOM 2462 C CA . GLY B 1 15 ? -2.408 17.188 14.43 1 97.12 15 GLY B CA 1
ATOM 2463 C C . GLY B 1 15 ? -1.537 17.625 15.594 1 97.12 15 GLY B C 1
ATOM 2464 O O . GLY B 1 15 ? -1.803 18.656 16.219 1 97.12 15 GLY B O 1
ATOM 2465 N N . ARG B 1 16 ? -0.508 16.906 15.797 1 96.88 16 ARG B N 1
ATOM 2466 C CA . ARG B 1 16 ? 0.406 17.203 16.891 1 96.88 16 ARG B CA 1
ATOM 2467 C C . ARG B 1 16 ? 1.063 18.562 16.719 1 96.88 16 ARG B C 1
ATOM 2469 O O . ARG B 1 16 ? 1.092 19.375 17.641 1 96.88 16 ARG B O 1
ATOM 2476 N N . GLU B 1 17 ? 1.571 18.797 15.516 1 97.12 17 GLU B N 1
ATOM 2477 C CA . GLU B 1 17 ? 2.273 20.047 15.273 1 97.12 17 GLU B CA 1
ATOM 2478 C C . GLU B 1 17 ? 1.314 21.234 15.312 1 97.12 17 GLU B C 1
ATOM 2480 O O . GLU B 1 17 ? 1.687 22.328 15.75 1 97.12 17 GLU B O 1
ATOM 2485 N N . THR B 1 18 ? 0.119 21.062 14.844 1 98.5 18 THR B N 1
ATOM 2486 C CA . THR B 1 18 ? -0.875 22.125 14.906 1 98.5 18 THR B CA 1
ATOM 2487 C C . THR B 1 18 ? -1.249 22.438 16.344 1 98.5 18 THR B C 1
ATOM 2489 O O . THR B 1 18 ? -1.337 23.609 16.734 1 98.5 18 THR B O 1
ATOM 2492 N N . ILE B 1 19 ? -1.449 21.391 17.188 1 98.62 19 ILE B N 1
ATOM 2493 C CA . ILE B 1 19 ? -1.753 21.594 18.609 1 98.62 19 ILE B CA 1
ATOM 2494 C C . ILE B 1 19 ? -0.619 22.359 19.281 1 98.62 19 ILE B C 1
ATOM 2496 O O . ILE B 1 19 ? -0.864 23.312 20.031 1 98.62 19 ILE B O 1
ATOM 2500 N N . ARG B 1 20 ? 0.61 21.969 18.984 1 97.94 20 ARG B N 1
ATOM 2501 C CA . ARG B 1 20 ? 1.765 22.656 19.547 1 97.94 20 ARG B CA 1
ATOM 2502 C C . ARG B 1 20 ? 1.723 24.141 19.203 1 97.94 20 ARG B C 1
ATOM 2504 O O . ARG B 1 20 ? 1.899 25 20.078 1 97.94 20 ARG B O 1
ATOM 2511 N N . THR B 1 21 ? 1.494 24.422 17.953 1 97.69 21 THR B N 1
ATOM 2512 C CA . THR B 1 21 ? 1.427 25.797 17.484 1 97.69 21 THR B CA 1
ATOM 2513 C C . THR B 1 21 ? 0.314 26.562 18.188 1 97.69 21 THR B C 1
ATOM 2515 O O . THR B 1 21 ? 0.504 27.719 18.594 1 97.69 21 THR B O 1
ATOM 2518 N N . LEU B 1 22 ? -0.838 25.969 18.375 1 97.81 22 LEU B N 1
ATOM 2519 C CA . LEU B 1 22 ? -1.986 26.594 19.016 1 97.81 22 LEU B CA 1
ATOM 2520 C C . LEU B 1 22 ? -1.689 26.891 20.484 1 97.81 22 LEU B C 1
ATOM 2522 O O . LEU B 1 22 ? -2.051 27.953 21 1 97.81 22 LEU B O 1
ATOM 2526 N N . LEU B 1 23 ? -1.07 25.922 21.141 1 97.06 23 LEU B N 1
ATOM 2527 C CA . LEU B 1 23 ? -0.77 26.062 22.562 1 97.06 23 LEU B CA 1
ATOM 2528 C C . LEU B 1 23 ? 0.236 27.188 22.797 1 97.06 23 LEU B C 1
ATOM 2530 O O . LEU B 1 23 ? 0.25 27.797 23.859 1 97.06 23 LEU B O 1
ATOM 2534 N N . GLU B 1 24 ? 1.026 27.469 21.797 1 95.12 24 GLU B N 1
ATOM 2535 C CA . GLU B 1 24 ? 2.037 28.516 21.891 1 95.12 24 GLU B CA 1
ATOM 2536 C C . GLU B 1 24 ? 1.479 29.875 21.453 1 95.12 24 GLU B C 1
ATOM 2538 O O . GLU B 1 24 ? 2.133 30.906 21.609 1 95.12 24 GLU B O 1
ATOM 2543 N N . SER B 1 25 ? 0.353 29.859 20.953 1 93.81 25 SER B N 1
ATOM 2544 C CA . SER B 1 25 ? -0.251 31.094 20.453 1 93.81 25 SER B CA 1
ATOM 2545 C C . SER B 1 25 ? -0.67 32 21.594 1 93.81 25 SER B C 1
ATOM 2547 O O . SER B 1 25 ? -1.042 31.547 22.672 1 93.81 25 SER B O 1
ATOM 2549 N N . GLU B 1 26 ? -0.737 33.281 21.328 1 92 26 GLU B N 1
ATOM 2550 C CA . GLU B 1 26 ? -1.144 34.281 22.312 1 92 26 GLU B CA 1
ATOM 2551 C C . GLU B 1 26 ? -2.646 34.219 22.578 1 92 26 GLU B C 1
ATOM 2553 O O . GLU B 1 26 ? -3.119 34.625 23.641 1 92 26 GLU B O 1
ATOM 2558 N N . SER B 1 27 ? -3.371 33.656 21.703 1 91.69 27 SER B N 1
ATOM 2559 C CA . SER B 1 27 ? -4.824 33.562 21.828 1 91.69 27 SER B CA 1
ATOM 2560 C C . SER B 1 27 ? -5.23 32.562 22.875 1 91.69 27 SER B C 1
ATOM 2562 O O . SER B 1 27 ? -6.363 32.562 23.359 1 91.69 27 SER B O 1
ATOM 2564 N N . LYS B 1 28 ? -4.422 31.625 23.203 1 92.31 28 LYS B N 1
ATOM 2565 C CA . LYS B 1 28 ? -4.586 30.609 24.234 1 92.31 28 LYS B CA 1
ATOM 2566 C C . LYS B 1 28 ? -5.945 29.922 24.125 1 92.31 28 LYS B C 1
ATOM 2568 O O . LYS B 1 28 ? -6.699 29.844 25.094 1 92.31 28 LYS B O 1
ATOM 2573 N N . PRO B 1 29 ? -6.258 29.406 22.969 1 96.5 29 PRO B N 1
ATOM 2574 C CA . PRO B 1 29 ? -7.508 28.656 22.844 1 96.5 29 PRO B CA 1
ATOM 2575 C C . PRO B 1 29 ? -7.539 27.406 23.719 1 96.5 29 PRO B C 1
ATOM 2577 O O . PRO B 1 29 ? -6.488 26.891 24.109 1 96.5 29 PRO B O 1
ATOM 2580 N N . THR B 1 30 ? -8.742 27.031 24.109 1 97.5 30 THR B N 1
ATOM 2581 C CA . THR B 1 30 ? -8.906 25.719 24.719 1 97.5 30 THR B CA 1
ATOM 2582 C C . THR B 1 30 ? -8.828 24.609 23.672 1 97.5 30 THR B C 1
ATOM 2584 O O . THR B 1 30 ? -9.461 24.703 22.625 1 97.5 30 THR B O 1
ATOM 2587 N N . ILE B 1 31 ? -8 23.625 23.953 1 98.44 31 ILE B N 1
ATOM 2588 C CA . ILE B 1 31 ? -7.773 22.562 22.984 1 98.44 31 ILE B CA 1
ATOM 2589 C C . ILE B 1 31 ? -8.258 21.234 23.547 1 98.44 31 ILE B C 1
ATOM 2591 O O . ILE B 1 31 ? -7.84 20.828 24.641 1 98.44 31 ILE B O 1
ATOM 2595 N N . ARG B 1 32 ? -9.133 20.594 22.859 1 98.38 32 ARG B N 1
ATOM 2596 C CA . ARG B 1 32 ? -9.531 19.219 23.094 1 98.38 32 ARG B CA 1
ATOM 2597 C C . ARG B 1 32 ? -8.953 18.281 22.031 1 98.38 32 ARG B C 1
ATOM 2599 O O . ARG B 1 32 ? -9.289 18.406 20.859 1 98.38 32 ARG B O 1
ATOM 2606 N N . ALA B 1 33 ? -8.094 17.422 22.438 1 98.69 33 ALA B N 1
ATOM 2607 C CA . ALA B 1 33 ? -7.426 16.5 21.516 1 98.69 33 ALA B CA 1
ATOM 2608 C C . ALA B 1 33 ? -7.973 15.086 21.641 1 98.69 33 ALA B C 1
ATOM 2610 O O . ALA B 1 33 ? -7.961 14.508 22.734 1 98.69 33 ALA B O 1
ATOM 2611 N N . VAL B 1 34 ? -8.43 14.492 20.578 1 98.31 34 VAL B N 1
ATOM 2612 C CA . VAL B 1 34 ? -9.07 13.18 20.609 1 98.31 34 VAL B CA 1
ATOM 2613 C C . VAL B 1 34 ? -8.047 12.102 20.234 1 98.31 34 VAL B C 1
ATOM 2615 O O . VAL B 1 34 ? -7.422 12.164 19.172 1 98.31 34 VAL B O 1
ATOM 2618 N N . TYR B 1 35 ? -7.867 11.227 21.141 1 97 35 TYR B N 1
ATOM 2619 C CA . TYR B 1 35 ? -6.988 10.07 20.969 1 97 35 TYR B CA 1
ATOM 2620 C C . TYR B 1 35 ? -7.762 8.766 21.156 1 97 35 TYR B C 1
ATOM 2622 O O . TYR B 1 35 ? -8.711 8.703 21.938 1 97 35 TYR B O 1
ATOM 2630 N N . ARG B 1 36 ? -7.406 7.68 20.406 1 93.25 36 ARG B N 1
ATOM 2631 C CA . ARG B 1 36 ? -7.918 6.355 20.734 1 93.25 36 ARG B CA 1
ATOM 2632 C C . ARG B 1 36 ? -7.398 5.891 22.094 1 93.25 36 ARG B C 1
ATOM 2634 O O . ARG B 1 36 ? -8.109 5.223 22.844 1 93.25 36 ARG B O 1
ATOM 2641 N N . ASP B 1 37 ? -6.16 6.203 22.328 1 94 37 ASP B N 1
ATOM 2642 C CA . ASP B 1 37 ? -5.449 5.984 23.594 1 94 37 ASP B CA 1
ATOM 2643 C C . ASP B 1 37 ? -4.891 7.297 24.141 1 94 37 ASP B C 1
ATOM 2645 O O . ASP B 1 37 ? -3.867 7.789 23.656 1 94 37 ASP B O 1
ATOM 2649 N N . THR B 1 38 ? -5.457 7.766 25.156 1 96.5 38 THR B N 1
ATOM 2650 C CA . THR B 1 38 ? -5.125 9.086 25.688 1 96.5 38 THR B CA 1
ATOM 2651 C C . THR B 1 38 ? -3.695 9.109 26.219 1 96.5 38 THR B C 1
ATOM 2653 O O . THR B 1 38 ? -3.111 10.18 26.406 1 96.5 38 THR B O 1
ATOM 2656 N N . SER B 1 39 ? -3.104 7.969 26.5 1 94.88 39 SER B N 1
ATOM 2657 C CA . SER B 1 39 ? -1.731 7.914 26.984 1 94.88 39 SER B CA 1
ATOM 2658 C C . SER B 1 39 ? -0.738 8.336 25.922 1 94.88 39 SER B C 1
ATOM 2660 O O . SER B 1 39 ? 0.431 8.594 26.203 1 94.88 39 SER B O 1
ATOM 2662 N N . LYS B 1 40 ? -1.245 8.477 24.688 1 92.38 40 LYS B N 1
ATOM 2663 C CA . LYS B 1 40 ? -0.385 8.859 23.578 1 92.38 40 LYS B CA 1
ATOM 2664 C C . LYS B 1 40 ? -0.259 10.375 23.469 1 92.38 40 LYS B C 1
ATOM 2666 O O . LYS B 1 40 ? 0.528 10.883 22.672 1 92.38 40 LYS B O 1
ATOM 2671 N N . ALA B 1 41 ? -1.025 11.086 24.25 1 96.94 41 ALA B N 1
ATOM 2672 C CA . ALA B 1 41 ? -0.866 12.539 24.266 1 96.94 41 ALA B CA 1
ATOM 2673 C C . ALA B 1 41 ? 0.536 12.93 24.719 1 96.94 41 ALA B C 1
ATOM 2675 O O . ALA B 1 41 ? 1.032 12.422 25.734 1 96.94 41 ALA B O 1
ATOM 2676 N N . PRO B 1 42 ? 1.188 13.781 24.031 1 96.69 42 PRO B N 1
ATOM 2677 C CA . PRO B 1 42 ? 2.514 14.227 24.469 1 96.69 42 PRO B CA 1
ATOM 2678 C C . PRO B 1 42 ? 2.494 14.844 25.859 1 96.69 42 PRO B C 1
ATOM 2680 O O . PRO B 1 42 ? 1.65 15.695 26.156 1 96.69 42 PRO B O 1
ATOM 2683 N N . PRO B 1 43 ? 3.404 14.469 26.672 1 96.44 43 PRO B N 1
ATOM 2684 C CA . PRO B 1 43 ? 3.439 14.992 28.031 1 96.44 43 PRO B CA 1
ATOM 2685 C C . PRO B 1 43 ? 3.527 16.516 28.078 1 96.44 43 PRO B C 1
ATOM 2687 O O . PRO B 1 43 ? 2.967 17.141 28.984 1 96.44 43 PRO B O 1
ATOM 2690 N N . GLU B 1 44 ? 4.18 17.125 27.172 1 97 44 GLU B N 1
ATOM 2691 C CA . GLU B 1 44 ? 4.34 18.562 27.156 1 97 44 GLU B CA 1
ATOM 2692 C C . GLU B 1 44 ? 3 19.266 26.953 1 97 44 GLU B C 1
ATOM 2694 O O . GLU B 1 44 ? 2.809 20.406 27.406 1 97 44 GLU B O 1
ATOM 2699 N N . PHE B 1 45 ? 2.109 18.609 26.234 1 97.94 45 PHE B N 1
ATOM 2700 C CA . PHE B 1 45 ? 0.786 19.188 26.031 1 97.94 45 PHE B CA 1
ATOM 2701 C C . PHE B 1 45 ? -0.013 19.188 27.328 1 97.94 45 PHE B C 1
ATOM 2703 O O . PHE B 1 45 ? -0.744 20.141 27.625 1 97.94 45 PHE B O 1
ATOM 2710 N N . LEU B 1 46 ? 0.13 18.188 28.141 1 96.56 46 LEU B N 1
ATOM 2711 C CA . LEU B 1 46 ? -0.645 17.969 29.359 1 96.56 46 LEU B CA 1
ATOM 2712 C C . LEU B 1 46 ? -0.316 19.031 30.406 1 96.56 46 LEU B C 1
ATOM 2714 O O . LEU B 1 46 ? -1.064 19.203 31.375 1 96.56 46 LEU B O 1
ATOM 2718 N N . LYS B 1 47 ? 0.755 19.703 30.25 1 96.12 47 LYS B N 1
ATOM 2719 C CA . LYS B 1 47 ? 1.181 20.734 31.188 1 96.12 47 LYS B CA 1
ATOM 2720 C C . LYS B 1 47 ? 0.38 22.016 31 1 96.12 47 LYS B C 1
ATOM 2722 O O . LYS B 1 47 ? 0.406 22.891 31.859 1 96.12 47 LYS B O 1
ATOM 2727 N N . HIS B 1 48 ? -0.212 22.125 29.906 1 96.56 48 HIS B N 1
ATOM 2728 C CA . HIS B 1 48 ? -1 23.328 29.625 1 96.56 48 HIS B CA 1
ATOM 2729 C C . HIS B 1 48 ? -2.398 23.219 30.219 1 96.56 48 HIS B C 1
ATOM 2731 O O . HIS B 1 48 ? -3.088 22.219 30.016 1 96.56 48 HIS B O 1
ATOM 2737 N N . SER B 1 49 ? -2.895 24.219 30.891 1 95.88 49 SER B N 1
ATOM 2738 C CA . SER B 1 49 ? -4.195 24.219 31.547 1 95.88 49 SER B CA 1
ATOM 2739 C C . SER B 1 49 ? -5.332 24.281 30.531 1 95.88 49 SER B C 1
ATOM 2741 O O . SER B 1 49 ? -6.469 23.906 30.844 1 95.88 49 SER B O 1
ATOM 2743 N N . ASN B 1 50 ? -5.031 24.766 29.359 1 96.94 50 ASN B N 1
ATOM 2744 C CA . ASN B 1 50 ? -6.066 24.891 28.344 1 96.94 50 ASN B CA 1
ATOM 2745 C C . ASN B 1 50 ? -6.047 23.719 27.375 1 96.94 50 ASN B C 1
ATOM 2747 O O . ASN B 1 50 ? -6.547 23.828 26.25 1 96.94 50 ASN B O 1
ATOM 2751 N N . PHE B 1 51 ? -5.398 22.578 27.75 1 98.06 51 PHE B N 1
ATOM 2752 C CA . PHE B 1 51 ? -5.34 21.375 26.922 1 98.06 51 PHE B CA 1
ATOM 2753 C C . PHE B 1 51 ? -6.02 20.203 27.641 1 98.06 51 PHE B C 1
ATOM 2755 O O . PHE B 1 51 ? -5.816 20 28.828 1 98.06 51 PHE B O 1
ATOM 2762 N N . GLU B 1 52 ? -6.742 19.406 26.922 1 97.81 52 GLU B N 1
ATOM 2763 C CA . GLU B 1 52 ? -7.316 18.172 27.438 1 97.81 52 GLU B CA 1
ATOM 2764 C C . GLU B 1 52 ? -7.262 17.062 26.406 1 97.81 52 GLU B C 1
ATOM 2766 O O . GLU B 1 52 ? -7.535 17.281 25.234 1 97.81 52 GLU B O 1
ATOM 2771 N N . ALA B 1 53 ? -6.828 15.922 26.812 1 98.25 53 ALA B N 1
ATOM 2772 C CA . ALA B 1 53 ? -6.875 14.711 26 1 98.25 53 ALA B CA 1
ATOM 2773 C C . ALA B 1 53 ? -8.141 13.898 26.281 1 98.25 53 ALA B C 1
ATOM 2775 O O . ALA B 1 53 ? -8.438 13.602 27.438 1 98.25 53 ALA B O 1
ATOM 2776 N N . VAL B 1 54 ? -8.859 13.547 25.281 1 98.12 54 VAL B N 1
ATOM 2777 C CA . VAL B 1 54 ? -10.086 12.773 25.484 1 98.12 54 VAL B CA 1
ATOM 2778 C C . VAL B 1 54 ? -10.055 11.523 24.609 1 98.12 54 VAL B C 1
ATOM 2780 O O . VAL B 1 54 ? -9.414 11.508 23.547 1 98.12 54 VAL B O 1
ATOM 2783 N N . LYS B 1 55 ? -10.727 10.516 25.062 1 97.75 55 LYS B N 1
ATOM 2784 C CA . LYS B 1 55 ? -10.797 9.258 24.328 1 97.75 55 LYS B CA 1
ATOM 2785 C C . LYS B 1 55 ? -11.875 9.305 23.25 1 97.75 55 LYS B C 1
ATOM 2787 O O . LYS B 1 55 ? -12.984 9.781 23.484 1 97.75 55 LYS B O 1
ATOM 2792 N N . GLY B 1 56 ? -11.523 8.883 22.047 1 96.75 56 GLY B N 1
ATOM 2793 C CA . GLY B 1 56 ? -12.445 8.758 20.922 1 96.75 56 GLY B CA 1
ATOM 2794 C C . GLY B 1 56 ? -11.844 8.023 19.734 1 96.75 56 GLY B C 1
ATOM 2795 O O . GLY B 1 56 ? -10.633 8.086 19.516 1 96.75 56 GLY B O 1
ATOM 2796 N N . ASP B 1 57 ? -12.727 7.312 19.031 1 93.75 57 ASP B N 1
ATOM 2797 C CA . ASP B 1 57 ? -12.344 6.566 17.844 1 93.75 57 ASP B CA 1
ATOM 2798 C C . ASP B 1 57 ? -13.203 6.977 16.641 1 93.75 57 ASP B C 1
ATOM 2800 O O . ASP B 1 57 ? -14.414 6.777 16.641 1 93.75 57 ASP B O 1
ATOM 2804 N N . ILE B 1 58 ? -12.562 7.48 15.625 1 93.19 58 ILE B N 1
ATOM 2805 C CA . ILE B 1 58 ? -13.25 7.992 14.453 1 93.19 58 ILE B CA 1
ATOM 2806 C C . ILE B 1 58 ? -14.078 6.875 13.812 1 93.19 58 ILE B C 1
ATOM 2808 O O . ILE B 1 58 ? -15.102 7.137 13.18 1 93.19 58 ILE B O 1
ATOM 2812 N N . GLY B 1 59 ? -13.648 5.668 13.969 1 90.56 59 GLY B N 1
ATOM 2813 C CA . GLY B 1 59 ? -14.375 4.531 13.422 1 90.56 59 GLY B CA 1
ATOM 2814 C C . GLY B 1 59 ? -15.586 4.148 14.25 1 90.56 59 GLY B C 1
ATOM 2815 O O . GLY B 1 59 ? -16.453 3.391 13.789 1 90.56 59 GLY B O 1
ATOM 2816 N N . ASP B 1 60 ? -15.656 4.656 15.453 1 92.94 60 ASP B N 1
ATOM 2817 C CA . ASP B 1 60 ? -16.781 4.441 16.359 1 92.94 60 ASP B CA 1
ATOM 2818 C C . ASP B 1 60 ? -17.516 5.746 16.641 1 92.94 60 ASP B C 1
ATOM 2820 O O . ASP B 1 60 ? -17.203 6.453 17.609 1 92.94 60 ASP B O 1
ATOM 2824 N N . GLY B 1 61 ? -18.531 5.988 15.922 1 95 61 GLY B N 1
ATOM 2825 C CA . GLY B 1 61 ? -19.266 7.246 15.969 1 95 61 GLY B CA 1
ATOM 2826 C C . GLY B 1 61 ? -19.766 7.586 17.359 1 95 61 GLY B C 1
ATOM 2827 O O . GLY B 1 61 ? -19.781 8.758 17.75 1 95 61 GLY B O 1
ATOM 2828 N N . ASP B 1 62 ? -20.109 6.625 18.141 1 95.31 62 ASP B N 1
ATOM 2829 C CA . ASP B 1 62 ? -20.688 6.84 19.453 1 95.31 62 ASP B CA 1
ATOM 2830 C C . ASP B 1 62 ? -19.656 7.367 20.438 1 95.31 62 ASP B C 1
ATOM 2832 O O . ASP B 1 62 ? -20 7.941 21.469 1 95.31 62 ASP B O 1
ATOM 2836 N N . SER B 1 63 ? -18.438 7.148 20.078 1 96.69 63 SER B N 1
ATOM 2837 C CA . SER B 1 63 ? -17.375 7.57 20.984 1 96.69 63 SER B CA 1
ATOM 2838 C C . SER B 1 63 ? -17.016 9.039 20.781 1 96.69 63 SER B C 1
ATOM 2840 O O . SER B 1 63 ? -16.281 9.617 21.562 1 96.69 63 SER B O 1
ATOM 2842 N N . LEU B 1 64 ? -17.547 9.688 19.766 1 97.75 64 LEU B N 1
ATOM 2843 C CA . LEU B 1 64 ? -17.172 11.055 19.422 1 97.75 64 LEU B CA 1
ATOM 2844 C C . LEU B 1 64 ? -18.109 12.055 20.078 1 97.75 64 LEU B C 1
ATOM 2846 O O . LEU B 1 64 ? -19.328 11.953 19.953 1 97.75 64 LEU B O 1
ATOM 2850 N N . ASP B 1 65 ? -17.578 12.969 20.828 1 96.88 65 ASP B N 1
ATOM 2851 C CA . ASP B 1 65 ? -18.328 14.039 21.484 1 96.88 65 ASP B CA 1
ATOM 2852 C C . ASP B 1 65 ? -17.609 15.375 21.328 1 96.88 65 ASP B C 1
ATOM 2854 O O . ASP B 1 65 ? -16.562 15.602 21.953 1 96.88 65 ASP B O 1
ATOM 2858 N N . PHE B 1 66 ? -18.203 16.266 20.578 1 98.06 66 PHE B N 1
ATOM 2859 C CA . PHE B 1 66 ? -17.594 17.578 20.344 1 98.06 66 PHE B CA 1
ATOM 2860 C C . PHE B 1 66 ? -18.281 18.641 21.172 1 98.06 66 PHE B C 1
ATOM 2862 O O . PHE B 1 66 ? -18.031 19.844 21 1 98.06 66 PHE B O 1
ATOM 2869 N N . THR B 1 67 ? -19.141 18.234 22.062 1 97.06 67 THR B N 1
ATOM 2870 C CA . THR B 1 67 ? -19.922 19.188 22.859 1 97.06 67 THR B CA 1
ATOM 2871 C C . THR B 1 67 ? -19 20.172 23.562 1 97.06 67 THR B C 1
ATOM 2873 O O . THR B 1 67 ? -17.969 19.781 24.141 1 97.06 67 THR B O 1
ATOM 2876 N N . GLY B 1 68 ? -19.359 21.453 23.5 1 96.5 68 GLY B N 1
ATOM 2877 C CA . GLY B 1 68 ? -18.594 22.5 24.141 1 96.5 68 GLY B CA 1
ATOM 2878 C C . GLY B 1 68 ? -17.625 23.188 23.203 1 96.5 68 GLY B C 1
ATOM 2879 O O . GLY B 1 68 ? -17.172 24.297 23.484 1 96.5 68 GLY B O 1
ATOM 2880 N N . SER B 1 69 ? -17.234 22.531 22.172 1 97.12 69 SER B N 1
ATOM 2881 C CA . SER B 1 69 ? -16.359 23.141 21.172 1 97.12 69 SER B CA 1
ATOM 2882 C C . SER B 1 69 ? -17.141 23.969 20.172 1 97.12 69 SER B C 1
ATOM 2884 O O . SER B 1 69 ? -18.328 23.734 19.953 1 97.12 69 SER B O 1
ATOM 2886 N N . ASN B 1 70 ? -16.484 24.953 19.609 1 95.94 70 ASN B N 1
ATOM 2887 C CA . ASN B 1 70 ? -17.125 25.688 18.531 1 95.94 70 ASN B CA 1
ATOM 2888 C C . ASN B 1 70 ? -16.406 25.484 17.203 1 95.94 70 ASN B C 1
ATOM 2890 O O . ASN B 1 70 ? -16.938 25.812 16.141 1 95.94 70 ASN B O 1
ATOM 2894 N N . THR B 1 71 ? -15.188 25 17.266 1 97.19 71 THR B N 1
ATOM 2895 C CA . THR B 1 71 ? -14.367 24.75 16.094 1 97.19 71 THR B CA 1
ATOM 2896 C C . THR B 1 71 ? -13.773 23.344 16.125 1 97.19 71 THR B C 1
ATOM 2898 O O . THR B 1 71 ? -13.375 22.859 17.188 1 97.19 71 THR B O 1
ATOM 2901 N N . VAL B 1 72 ? -13.703 22.641 14.969 1 98.5 72 VAL B N 1
ATOM 2902 C CA . VAL B 1 72 ? -13.133 21.297 14.867 1 98.5 72 VAL B CA 1
ATOM 2903 C C . VAL B 1 72 ? -12.094 21.266 13.75 1 98.5 72 VAL B C 1
ATOM 2905 O O . VAL B 1 72 ? -12.312 21.828 12.672 1 98.5 72 VAL B O 1
ATOM 2908 N N . PHE B 1 73 ? -10.945 20.719 14.062 1 98.75 73 PHE B N 1
ATOM 2909 C CA . PHE B 1 73 ? -9.922 20.359 13.086 1 98.75 73 PHE B CA 1
ATOM 2910 C C . PHE B 1 73 ? -9.938 18.859 12.805 1 98.75 73 PHE B C 1
ATOM 2912 O O . PHE B 1 73 ? -9.531 18.062 13.656 1 98.75 73 PHE B O 1
ATOM 2919 N N . TYR B 1 74 ? -10.375 18.516 11.602 1 98.69 74 TYR B N 1
ATOM 2920 C CA . TYR B 1 74 ? -10.477 17.109 11.219 1 98.69 74 TYR B CA 1
ATOM 2921 C C . TYR B 1 74 ? -9.359 16.734 10.258 1 98.69 74 TYR B C 1
ATOM 2923 O O . TYR B 1 74 ? -9.156 17.391 9.234 1 98.69 74 TYR B O 1
ATOM 2931 N N . ILE B 1 75 ? -8.648 15.664 10.586 1 97.5 75 ILE B N 1
ATOM 2932 C CA . ILE B 1 75 ? -7.59 15.094 9.758 1 97.5 75 ILE B CA 1
ATOM 2933 C C . ILE B 1 75 ? -7.957 13.664 9.367 1 97.5 75 ILE B C 1
ATOM 2935 O O . ILE B 1 75 ? -7.777 12.727 10.156 1 97.5 75 ILE B O 1
ATOM 2939 N N . PRO B 1 76 ? -8.43 13.508 8.117 1 94.44 76 PRO B N 1
ATOM 2940 C CA . PRO B 1 76 ? -8.82 12.156 7.719 1 94.44 76 PRO B CA 1
ATOM 2941 C C . PRO B 1 76 ? -7.684 11.148 7.828 1 94.44 76 PRO B C 1
ATOM 2943 O O . PRO B 1 76 ? -6.645 11.312 7.184 1 94.44 76 PRO B O 1
ATOM 2946 N N . PRO B 1 77 ? -7.879 10.094 8.594 1 86.38 77 PRO B N 1
ATOM 2947 C CA . PRO B 1 77 ? -6.812 9.109 8.781 1 86.38 77 PRO B CA 1
ATOM 2948 C C . PRO B 1 77 ? -6.852 7.988 7.746 1 86.38 77 PRO B C 1
ATOM 2950 O O . PRO B 1 77 ? -7.887 7.77 7.109 1 86.38 77 PRO B O 1
ATOM 2953 N N . PRO B 1 78 ? -5.711 7.371 7.555 1 77.25 78 PRO B N 1
ATOM 2954 C CA . PRO B 1 78 ? -5.73 6.16 6.73 1 77.25 78 PRO B CA 1
ATOM 2955 C C . PRO B 1 78 ? -6.5 5.012 7.383 1 77.25 78 PRO B C 1
ATOM 2957 O O . PRO B 1 78 ? -6.816 5.078 8.57 1 77.25 78 PRO B O 1
ATOM 2960 N N . THR B 1 79 ? -6.84 4.012 6.473 1 69.69 79 THR B N 1
ATOM 2961 C CA . THR B 1 79 ? -7.523 2.826 6.973 1 69.69 79 THR B CA 1
ATOM 2962 C C . THR B 1 79 ? -6.586 1.977 7.824 1 69.69 79 THR B C 1
ATOM 2964 O O . THR B 1 79 ? -5.402 1.843 7.508 1 69.69 79 THR B O 1
ATOM 2967 N N . TYR B 1 80 ? -7.098 1.403 8.922 1 59.94 80 TYR B N 1
ATOM 2968 C CA . TYR B 1 80 ? -6.254 0.622 9.82 1 59.94 80 TYR B CA 1
ATOM 2969 C C . TYR B 1 80 ? -6.719 -0.827 9.883 1 59.94 80 TYR B C 1
ATOM 2971 O O . TYR B 1 80 ? -6.027 -1.686 10.438 1 59.94 80 TYR B O 1
ATOM 2979 N N . ASP B 1 81 ? -7.832 -1.05 9.336 1 56.19 81 ASP B N 1
ATOM 2980 C CA . ASP B 1 81 ? -8.383 -2.367 9.641 1 56.19 81 ASP B CA 1
ATOM 2981 C C . ASP B 1 81 ? -8.633 -3.164 8.359 1 56.19 81 ASP B C 1
ATOM 2983 O O . ASP B 1 81 ? -9.484 -4.059 8.328 1 56.19 81 ASP B O 1
ATOM 2987 N N . GLY B 1 82 ? -7.98 -2.699 7.371 1 60.41 82 GLY B N 1
ATOM 2988 C CA . GLY B 1 82 ? -8.109 -3.479 6.148 1 60.41 82 GLY B CA 1
ATOM 2989 C C . GLY B 1 82 ? -9.383 -3.18 5.383 1 60.41 82 GLY B C 1
ATOM 2990 O O . GLY B 1 82 ? -9.609 -3.734 4.305 1 60.41 82 GLY B O 1
ATOM 2991 N N . THR B 1 83 ? -10.141 -2.338 5.977 1 64.81 83 THR B N 1
ATOM 2992 C CA . THR B 1 83 ? -11.352 -1.934 5.273 1 64.81 83 THR B CA 1
ATOM 2993 C C . THR B 1 83 ? -11.008 -1.154 4.008 1 64.81 83 THR B C 1
ATOM 2995 O O . THR B 1 83 ? -9.945 -0.543 3.916 1 64.81 83 THR B O 1
ATOM 2998 N N . ASP B 1 84 ? -11.883 -1.23 3.078 1 72.62 84 ASP B N 1
ATOM 2999 C CA . ASP B 1 84 ? -11.758 -0.451 1.85 1 72.62 84 ASP B CA 1
ATOM 3000 C C . ASP B 1 84 ? -11.617 1.039 2.156 1 72.62 84 ASP B C 1
ATOM 3002 O O . ASP B 1 84 ? -12.312 1.565 3.029 1 72.62 84 ASP B O 1
ATOM 3006 N N . THR B 1 85 ? -10.773 1.611 1.504 1 75.12 85 THR B N 1
ATOM 3007 C CA . THR B 1 85 ? -10.461 3.018 1.726 1 75.12 85 THR B CA 1
ATOM 3008 C C . THR B 1 85 ? -11.711 3.879 1.612 1 75.12 85 THR B C 1
ATOM 3010 O O . THR B 1 85 ? -11.93 4.781 2.426 1 75.12 85 THR B O 1
ATOM 3013 N N . GLY B 1 86 ? -12.484 3.605 0.581 1 79.56 86 GLY B N 1
ATOM 3014 C CA . GLY B 1 86 ? -13.703 4.379 0.394 1 79.56 86 GLY B CA 1
ATOM 3015 C C . GLY B 1 86 ? -14.711 4.191 1.512 1 79.56 86 GLY B C 1
ATOM 3016 O O . GLY B 1 86 ? -15.305 5.16 1.995 1 79.56 86 GLY B O 1
ATOM 3017 N N . ASP B 1 87 ? -14.883 2.938 1.892 1 82.38 87 ASP B N 1
ATOM 3018 C CA . ASP B 1 87 ? -15.812 2.631 2.98 1 82.38 87 ASP B CA 1
ATOM 3019 C C . ASP B 1 87 ? -15.344 3.258 4.289 1 82.38 87 ASP B C 1
ATOM 3021 O O . ASP B 1 87 ? -16.141 3.791 5.055 1 82.38 87 ASP B O 1
ATOM 3025 N N . TRP B 1 88 ? -14.117 3.137 4.449 1 85.38 88 TRP B N 1
ATOM 3026 C CA . TRP B 1 88 ? -13.547 3.723 5.656 1 85.38 88 TRP B CA 1
ATOM 3027 C C . TRP B 1 88 ? -13.75 5.234 5.68 1 85.38 88 TRP B C 1
ATOM 3029 O O . TRP B 1 88 ? -14.211 5.789 6.676 1 85.38 88 TRP B O 1
ATOM 3039 N N . ALA B 1 89 ? -13.43 5.906 4.582 1 89.56 89 ALA B N 1
ATOM 3040 C CA . ALA B 1 89 ? -13.555 7.359 4.496 1 89.56 89 ALA B CA 1
ATOM 3041 C C . ALA B 1 89 ? -15 7.797 4.727 1 89.56 89 ALA B C 1
ATOM 3043 O O . ALA B 1 89 ? -1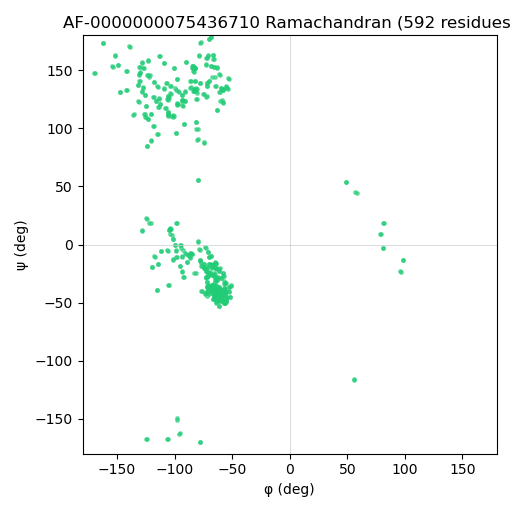5.258 8.781 5.434 1 89.56 89 ALA B O 1
ATOM 3044 N N . THR B 1 90 ? -15.906 7.043 4.168 1 92.44 90 THR B N 1
ATOM 3045 C CA . THR B 1 90 ? -17.328 7.352 4.312 1 92.44 90 THR B CA 1
ATOM 3046 C C . THR B 1 90 ? -17.781 7.172 5.762 1 92.44 90 THR B C 1
ATOM 3048 O O . THR B 1 90 ? -18.453 8.039 6.32 1 92.44 90 THR B O 1
ATOM 3051 N N . ARG B 1 91 ? -17.391 6.078 6.32 1 92.62 91 ARG B N 1
ATOM 3052 C CA . ARG B 1 91 ? -17.75 5.812 7.711 1 92.62 91 ARG B CA 1
ATOM 3053 C C . ARG B 1 91 ? -17.172 6.875 8.641 1 92.62 91 ARG B C 1
ATOM 3055 O O . ARG B 1 91 ? -17.891 7.453 9.453 1 92.62 91 ARG B O 1
ATOM 3062 N N . ALA B 1 92 ? -15.906 7.09 8.539 1 94 92 ALA B N 1
ATOM 3063 C CA . ALA B 1 92 ? -15.234 8.094 9.359 1 94 92 ALA B CA 1
ATOM 3064 C C . ALA B 1 92 ? -15.867 9.469 9.172 1 94 92 ALA B C 1
ATOM 3066 O O . ALA B 1 92 ? -16.203 10.148 10.156 1 94 92 ALA B O 1
ATOM 3067 N N . GLY B 1 93 ? -16.062 9.93 7.898 1 96.56 93 GLY B N 1
ATOM 3068 C CA . GLY B 1 93 ? -16.672 11.219 7.602 1 96.56 93 GLY B CA 1
ATOM 3069 C C . GLY B 1 93 ? -18.078 11.344 8.148 1 96.56 93 GLY B C 1
ATOM 3070 O O . GLY B 1 93 ? -18.469 12.398 8.664 1 96.56 93 GLY B O 1
ATOM 3071 N N . THR B 1 94 ? -18.844 10.281 8.055 1 97.5 94 THR B N 1
ATOM 3072 C CA . THR B 1 94 ? -20.219 10.281 8.555 1 97.5 94 THR B CA 1
ATOM 3073 C C . THR B 1 94 ? -20.234 10.422 10.07 1 97.5 94 THR B C 1
ATOM 3075 O O . THR B 1 94 ? -21.047 11.172 10.617 1 97.5 94 THR B O 1
ATOM 3078 N N . ASN B 1 95 ? -19.391 9.625 10.688 1 97.69 95 ASN B N 1
ATOM 3079 C CA . ASN B 1 95 ? -19.297 9.719 12.141 1 97.69 95 ASN B CA 1
ATOM 3080 C C . ASN B 1 95 ? -18.953 11.133 12.586 1 97.69 95 ASN B C 1
ATOM 3082 O O . ASN B 1 95 ? -19.562 11.664 13.523 1 97.69 95 ASN B O 1
ATOM 3086 N N . VAL B 1 96 ? -18.031 11.742 11.922 1 98.31 96 VAL B N 1
ATOM 3087 C CA . VAL B 1 96 ? -17.625 13.109 12.242 1 98.31 96 VAL B CA 1
ATOM 3088 C C . VAL B 1 96 ? -18.781 14.07 11.984 1 98.31 96 VAL B C 1
ATOM 3090 O O . VAL B 1 96 ? -19.062 14.945 12.805 1 98.31 96 VAL B O 1
ATOM 3093 N N . LYS B 1 97 ? -19.438 13.93 10.883 1 98.5 97 LYS B N 1
ATOM 3094 C CA . LYS B 1 97 ? -20.562 14.789 10.531 1 98.5 97 LYS B CA 1
ATOM 3095 C C . LYS B 1 97 ? -21.625 14.766 11.625 1 98.5 97 LYS B C 1
ATOM 3097 O O . LYS B 1 97 ? -22.125 15.82 12.039 1 98.5 97 LYS B O 1
ATOM 3102 N N . LYS B 1 98 ? -21.969 13.625 12.039 1 98.38 98 LYS B N 1
ATOM 3103 C CA . LYS B 1 98 ? -22.984 13.469 13.086 1 98.38 98 LYS B CA 1
ATOM 3104 C C . LYS B 1 98 ? -22.547 14.172 14.375 1 98.38 98 LYS B C 1
ATOM 3106 O O . LYS B 1 98 ? -23.344 14.836 15.031 1 98.38 98 LYS B O 1
ATOM 3111 N N . ALA B 1 99 ? -21.297 13.945 14.727 1 98.5 99 ALA B N 1
ATOM 3112 C CA . ALA B 1 99 ? -20.766 14.578 15.938 1 98.5 99 ALA B CA 1
ATOM 3113 C C . ALA B 1 99 ? -20.781 16.109 15.805 1 98.5 99 ALA B C 1
ATOM 3115 O O . ALA B 1 99 ? -21.062 16.812 16.781 1 98.5 99 ALA B O 1
ATOM 3116 N N . LEU B 1 100 ? -20.469 16.641 14.625 1 98.62 100 LEU B N 1
ATOM 3117 C CA . LEU B 1 100 ? -20.531 18.078 14.359 1 98.62 100 LEU B CA 1
ATOM 3118 C C . LEU B 1 100 ? -21.938 18.609 14.578 1 98.62 100 LEU B C 1
ATOM 3120 O O . LEU B 1 100 ? -22.109 19.641 15.242 1 98.62 100 LEU B O 1
ATOM 3124 N N . GLU B 1 101 ? -22.875 17.938 14.055 1 97.88 101 GLU B N 1
ATOM 3125 C CA . GLU B 1 101 ? -24.281 18.344 14.156 1 97.88 101 GLU B CA 1
ATOM 3126 C C . GLU B 1 101 ? -24.766 18.312 15.602 1 97.88 101 GLU B C 1
ATOM 3128 O O . GLU B 1 101 ? -25.375 19.266 16.078 1 97.88 101 GLU B O 1
ATOM 3133 N N . LYS B 1 102 ? -24.5 17.234 16.219 1 97.81 102 LYS B N 1
ATOM 3134 C CA . LYS B 1 102 ? -24.938 17.047 17.594 1 97.81 102 LYS B CA 1
ATOM 3135 C C . LYS B 1 102 ? -24.406 18.156 18.5 1 97.81 102 LYS B C 1
ATOM 3137 O O . LYS B 1 102 ? -25.094 18.594 19.422 1 97.81 102 LYS B O 1
ATOM 3142 N N . ALA B 1 103 ? -23.234 18.594 18.281 1 98.06 103 ALA B N 1
ATOM 3143 C CA . ALA B 1 103 ? -22.578 19.562 19.141 1 98.06 103 ALA B CA 1
ATOM 3144 C C . ALA B 1 103 ? -22.812 20.984 18.641 1 98.06 103 ALA B C 1
ATOM 3146 O O . ALA B 1 103 ? -22.344 21.953 19.25 1 98.06 103 ALA B O 1
ATOM 3147 N N . ASN B 1 104 ? -23.453 21.156 17.516 1 97.5 104 ASN B N 1
ATOM 3148 C CA . ASN B 1 104 ? -23.719 22.469 16.906 1 97.5 104 ASN B CA 1
ATOM 3149 C C . ASN B 1 104 ? -22.438 23.234 16.641 1 97.5 104 ASN B C 1
ATOM 3151 O O . ASN B 1 104 ? -22.297 24.391 17.047 1 97.5 104 ASN B O 1
ATOM 3155 N N . ILE B 1 105 ? -21.484 22.547 16.109 1 97.88 105 ILE B N 1
ATOM 3156 C CA . ILE B 1 105 ? -20.203 23.125 15.742 1 97.88 105 ILE B CA 1
ATOM 3157 C C . ILE B 1 105 ? -20.406 24.219 14.695 1 97.88 105 ILE B C 1
ATOM 3159 O O . ILE B 1 105 ? -21.219 24.078 13.789 1 97.88 105 ILE B O 1
ATOM 3163 N N . GLN B 1 106 ? -19.578 25.234 14.766 1 96 106 GLN B N 1
ATOM 3164 C CA . GLN B 1 106 ? -19.75 26.391 13.883 1 96 106 GLN B CA 1
ATOM 3165 C C . GLN B 1 106 ? -18.719 26.391 12.766 1 96 106 GLN B C 1
ATOM 3167 O O . GLN B 1 106 ? -18.984 26.859 11.664 1 96 106 GLN B O 1
ATOM 3172 N N . ARG B 1 107 ? -17.562 25.922 13.117 1 96.88 107 ARG B N 1
ATOM 3173 C CA . ARG B 1 107 ? -16.438 26 12.188 1 96.88 107 ARG B CA 1
ATOM 3174 C C . ARG B 1 107 ? -15.719 24.672 12.078 1 96.88 107 ARG B C 1
ATOM 3176 O O . ARG B 1 107 ? -15.5 24 13.086 1 96.88 107 ARG B O 1
ATOM 3183 N N . LEU B 1 108 ? -15.352 24.25 10.844 1 97.88 108 LEU B N 1
ATOM 3184 C CA . LEU B 1 108 ? -14.625 23.016 10.562 1 97.88 108 LEU B CA 1
ATOM 3185 C C . LEU B 1 108 ? -13.438 23.281 9.641 1 97.88 108 LEU B C 1
ATOM 3187 O O . LEU B 1 108 ? -13.586 23.922 8.594 1 97.88 108 LEU B O 1
ATOM 3191 N N . LEU B 1 109 ? -12.305 22.938 10.078 1 98.31 109 LEU B N 1
ATOM 3192 C CA . LEU B 1 109 ? -11.133 22.859 9.211 1 98.31 109 LEU B CA 1
ATOM 3193 C C . LEU B 1 109 ? -10.812 21.406 8.875 1 98.31 109 LEU B C 1
ATOM 3195 O O . LEU B 1 109 ? -10.742 20.547 9.773 1 98.31 109 LEU B O 1
ATOM 3199 N N . ILE B 1 110 ? -10.633 21.078 7.621 1 98.56 110 ILE B N 1
ATOM 3200 C CA . ILE B 1 110 ? -10.266 19.734 7.168 1 98.56 110 ILE B CA 1
ATOM 3201 C C . ILE B 1 110 ? -8.867 19.766 6.562 1 98.56 110 ILE B C 1
ATOM 3203 O O . ILE B 1 110 ? -8.57 20.594 5.699 1 98.56 110 ILE B O 1
ATOM 3207 N N . LEU B 1 111 ? -8.016 18.938 7.07 1 98.38 111 LEU B N 1
ATOM 3208 C CA . LEU B 1 111 ? -6.734 18.734 6.402 1 98.38 111 LEU B CA 1
ATOM 3209 C C . LEU B 1 111 ? -6.875 17.781 5.223 1 98.38 111 LEU B C 1
ATOM 3211 O O . LEU B 1 111 ? -6.82 16.562 5.391 1 98.38 111 LEU B O 1
ATOM 3215 N N . SER B 1 112 ? -6.961 18.312 4.066 1 97.62 112 SER B N 1
ATOM 3216 C CA . SER B 1 112 ? -7.07 17.562 2.828 1 97.62 112 SER B CA 1
ATOM 3217 C C . SER B 1 112 ? -5.715 17.422 2.143 1 97.62 112 SER B C 1
ATOM 3219 O O . SER B 1 112 ? -4.699 17.203 2.805 1 97.62 112 SER B O 1
ATOM 3221 N N . ALA B 1 113 ? -5.703 17.328 0.859 1 96 113 ALA B N 1
ATOM 3222 C CA . ALA B 1 113 ? -4.457 17.188 0.11 1 96 113 ALA B CA 1
ATOM 3223 C C . ALA B 1 113 ? -4.602 17.734 -1.308 1 96 113 ALA B C 1
ATOM 3225 O O . ALA B 1 113 ? -5.703 17.781 -1.854 1 96 113 ALA B O 1
ATOM 3226 N N . ILE B 1 114 ? -3.457 18.156 -1.802 1 95.75 114 ILE B N 1
ATOM 3227 C CA . ILE B 1 114 ? -3.451 18.531 -3.209 1 95.75 114 ILE B CA 1
ATOM 3228 C C . ILE B 1 114 ? -3.902 17.359 -4.066 1 95.75 114 ILE B C 1
ATOM 3230 O O . ILE B 1 114 ? -3.543 16.203 -3.793 1 95.75 114 ILE B O 1
ATOM 3234 N N . GLY B 1 115 ? -4.785 17.578 -4.996 1 93.12 115 GLY B N 1
ATOM 3235 C CA . GLY B 1 115 ? -5.285 16.516 -5.863 1 93.12 115 GLY B CA 1
ATOM 3236 C C . GLY B 1 115 ? -6.621 15.961 -5.414 1 93.12 115 GLY B C 1
ATOM 3237 O O . GLY B 1 115 ? -7.316 15.305 -6.191 1 93.12 115 GLY B O 1
ATOM 3238 N N . ALA B 1 116 ? -7.059 16.266 -4.207 1 93.5 116 ALA B N 1
ATOM 3239 C CA . ALA B 1 116 ? -8.25 15.656 -3.615 1 93.5 116 ALA B CA 1
ATOM 3240 C C . ALA B 1 116 ? -9.516 16.203 -4.258 1 93.5 116 ALA B C 1
ATOM 3242 O O . ALA B 1 116 ? -10.625 15.836 -3.869 1 93.5 116 ALA B O 1
ATOM 3243 N N . HIS B 1 117 ? -9.398 17.125 -5.168 1 93.25 117 HIS B N 1
ATOM 3244 C CA . HIS B 1 117 ? -10.57 17.578 -5.914 1 93.25 117 HIS B CA 1
ATOM 3245 C C . HIS B 1 117 ? -10.945 16.578 -7.004 1 93.25 117 HIS B C 1
ATOM 3247 O O . HIS B 1 117 ? -12.031 16.672 -7.586 1 93.25 117 HIS B O 1
ATOM 3253 N N . ASN B 1 118 ? -10.047 15.656 -7.27 1 90.19 118 ASN B N 1
ATOM 3254 C CA . ASN B 1 118 ? -10.32 14.586 -8.227 1 90.19 118 ASN B CA 1
ATOM 3255 C C . ASN B 1 118 ? -11.016 13.406 -7.559 1 90.19 118 ASN B C 1
ATOM 3257 O O . ASN B 1 118 ? -10.625 12.977 -6.473 1 90.19 118 ASN B O 1
ATOM 3261 N N . SER B 1 119 ? -11.961 12.82 -8.242 1 87.5 119 SER B N 1
ATOM 3262 C CA . SER B 1 119 ? -12.75 11.75 -7.656 1 87.5 119 SER B CA 1
ATOM 3263 C C . SER B 1 119 ? -12.109 10.391 -7.902 1 87.5 119 SER B C 1
ATOM 3265 O O . SER B 1 119 ? -12.477 9.398 -7.273 1 87.5 119 SER B O 1
ATOM 3267 N N . SER B 1 120 ? -11.188 10.352 -8.805 1 82.62 120 SER B N 1
ATOM 3268 C CA . SER B 1 120 ? -10.555 9.094 -9.164 1 82.62 120 SER B CA 1
ATOM 3269 C C . SER B 1 120 ? -9.125 9.312 -9.656 1 82.62 120 SER B C 1
ATOM 3271 O O . SER B 1 120 ? -8.719 10.453 -9.906 1 82.62 120 SER B O 1
ATOM 3273 N N . GLY B 1 121 ? -8.391 8.25 -9.664 1 79.12 121 GLY B N 1
ATOM 3274 C CA . GLY B 1 121 ? -7.039 8.328 -10.203 1 79.12 121 GLY B CA 1
ATOM 3275 C C . GLY B 1 121 ? -6.035 8.891 -9.211 1 79.12 121 GLY B C 1
ATOM 3276 O O . GLY B 1 121 ? -4.961 9.352 -9.609 1 79.12 121 GLY B O 1
ATOM 3277 N N . ILE B 1 122 ? -6.434 8.852 -7.895 1 82.81 122 ILE B N 1
ATOM 3278 C CA . ILE B 1 122 ? -5.551 9.508 -6.934 1 82.81 122 ILE B CA 1
ATOM 3279 C C . ILE B 1 122 ? -5.238 8.547 -5.785 1 82.81 122 ILE B C 1
ATOM 3281 O O . ILE B 1 122 ? -4.727 8.961 -4.746 1 82.81 122 ILE B O 1
ATOM 3285 N N . VAL B 1 123 ? -5.57 7.301 -5.953 1 80.56 123 VAL B N 1
ATOM 3286 C CA . VAL B 1 123 ? -5.207 6.223 -5.035 1 80.56 123 VAL B CA 1
ATOM 3287 C C . VAL B 1 123 ? -5.688 6.559 -3.627 1 80.56 123 VAL B C 1
ATOM 3289 O O . VAL B 1 123 ? -6.883 6.766 -3.404 1 80.56 123 VAL B O 1
ATOM 3292 N N . PHE B 1 124 ? -4.746 6.73 -2.658 1 78.88 124 PHE B N 1
ATOM 3293 C CA . PHE B 1 124 ? -5.102 6.871 -1.253 1 78.88 124 PHE B CA 1
ATOM 3294 C C . PHE B 1 124 ? -5.688 8.25 -0.979 1 78.88 124 PHE B C 1
ATOM 3296 O O . PHE B 1 124 ? -6.383 8.453 0.019 1 78.88 124 PHE B O 1
ATOM 3303 N N . LEU B 1 125 ? -5.496 9.227 -1.887 1 86.69 125 LEU B N 1
ATOM 3304 C CA . LEU B 1 125 ? -6.02 10.578 -1.695 1 86.69 125 LEU B CA 1
ATOM 3305 C C . LEU B 1 125 ? -7.539 10.594 -1.834 1 86.69 125 LEU B C 1
ATOM 3307 O O . LEU B 1 125 ? -8.18 11.594 -1.507 1 86.69 125 LEU B O 1
ATOM 3311 N N . ARG B 1 126 ? -8.031 9.477 -2.207 1 87.06 126 ARG B N 1
ATOM 3312 C CA . ARG B 1 126 ? -9.484 9.359 -2.301 1 87.06 126 ARG B CA 1
ATOM 3313 C C . ARG B 1 126 ? -10.141 9.539 -0.935 1 87.06 126 ARG B C 1
ATOM 3315 O O . ARG B 1 126 ? -11.266 10.031 -0.839 1 87.06 126 ARG B O 1
ATOM 3322 N N . VAL B 1 127 ? -9.422 9.156 0.083 1 89.81 127 VAL B N 1
ATOM 3323 C CA . VAL B 1 127 ? -9.914 9.367 1.438 1 89.81 127 VAL B CA 1
ATOM 3324 C C . VAL B 1 127 ? -10.219 10.852 1.653 1 89.81 127 VAL B C 1
ATOM 3326 O O . VAL B 1 127 ? -11.242 11.203 2.244 1 89.81 127 VAL B O 1
ATOM 3329 N N . ASN B 1 128 ? -9.344 11.68 1.154 1 94.25 128 ASN B N 1
ATOM 3330 C CA . ASN B 1 128 ? -9.523 13.117 1.285 1 94.25 128 ASN B CA 1
ATOM 3331 C C . ASN B 1 128 ? -10.68 13.617 0.417 1 94.25 128 ASN B C 1
ATOM 3333 O O . ASN B 1 128 ? -11.477 14.445 0.855 1 94.25 128 ASN B O 1
ATOM 3337 N N . TYR B 1 129 ? -10.773 13.133 -0.766 1 94.38 129 TYR B N 1
ATOM 3338 C CA . TYR B 1 129 ? -11.875 13.523 -1.641 1 94.38 129 TYR B CA 1
ATOM 3339 C C . TYR B 1 129 ? -13.219 13.234 -0.987 1 94.38 129 TYR B C 1
ATOM 3341 O O . TYR B 1 129 ? -14.086 14.109 -0.925 1 94.38 129 TYR B O 1
ATOM 3349 N N . ILE B 1 130 ? -13.375 12.047 -0.511 1 93.81 130 ILE B N 1
ATOM 3350 C CA . ILE B 1 130 ? -14.641 11.617 0.074 1 93.81 130 ILE B CA 1
ATOM 3351 C C . ILE B 1 130 ? -14.945 12.453 1.316 1 93.81 130 ILE B C 1
ATOM 3353 O O . ILE B 1 130 ? -16.078 12.914 1.502 1 93.81 130 ILE B O 1
ATOM 3357 N N . SER B 1 131 ? -13.938 12.641 2.148 1 96.5 131 SER B N 1
ATOM 3358 C CA . SER B 1 131 ? -14.109 13.453 3.35 1 96.5 131 SER B CA 1
ATOM 3359 C C . SER B 1 131 ? -14.531 14.883 2.998 1 96.5 131 SER B C 1
ATOM 3361 O O . SER B 1 131 ? -15.461 15.422 3.598 1 96.5 131 SER B O 1
ATOM 3363 N N . ASP B 1 132 ? -13.812 15.492 2.037 1 98.06 132 ASP B N 1
ATOM 3364 C CA . ASP B 1 132 ? -14.133 16.844 1.606 1 98.06 132 ASP B CA 1
ATOM 3365 C C . ASP B 1 132 ? -15.586 16.953 1.151 1 98.06 132 ASP B C 1
ATOM 3367 O O . ASP B 1 132 ? -16.312 17.844 1.588 1 98.06 132 ASP B O 1
ATOM 3371 N N . GLU B 1 133 ? -16.016 16.047 0.35 1 97.56 133 GLU B N 1
ATOM 3372 C CA . GLU B 1 133 ? -17.359 16.078 -0.224 1 97.56 133 GLU B CA 1
ATOM 3373 C C . GLU B 1 133 ? -18.422 15.875 0.849 1 97.56 133 GLU B C 1
ATOM 3375 O O . GLU B 1 133 ? -19.469 16.531 0.828 1 97.56 133 GLU B O 1
ATOM 3380 N N . LEU B 1 134 ? -18.156 15.047 1.734 1 97.56 134 LEU B N 1
ATOM 3381 C CA . LEU B 1 134 ? -19.125 14.703 2.775 1 97.56 134 LEU B CA 1
ATOM 3382 C C . LEU B 1 134 ? -19.281 15.859 3.758 1 97.56 134 LEU B C 1
ATOM 3384 O O . LEU B 1 134 ? -20.375 16.078 4.285 1 97.56 134 LEU B O 1
ATOM 3388 N N . LEU B 1 135 ? -18.203 16.609 3.979 1 98.56 135 LEU B N 1
ATOM 3389 C CA . LEU B 1 135 ? -18.219 17.516 5.125 1 98.56 135 LEU B CA 1
ATOM 3390 C C . LEU B 1 135 ? -18.25 18.969 4.672 1 98.56 135 LEU B C 1
ATOM 3392 O O . LEU B 1 135 ? -18.391 19.875 5.492 1 98.56 135 LEU B O 1
ATOM 3396 N N . LYS B 1 136 ? -18.156 19.266 3.391 1 97.94 136 LYS B N 1
ATOM 3397 C CA . LYS B 1 136 ? -17.969 20.609 2.873 1 97.94 136 LYS B CA 1
ATOM 3398 C C . LYS B 1 136 ? -19.141 21.516 3.262 1 97.94 136 LYS B C 1
ATOM 3400 O O . LYS B 1 136 ? -19 22.734 3.311 1 97.94 136 LYS B O 1
ATOM 3405 N N . ASP B 1 137 ? -20.344 20.953 3.617 1 97.44 137 ASP B N 1
ATOM 3406 C CA . ASP B 1 137 ? -21.516 21.734 3.977 1 97.44 137 ASP B CA 1
ATOM 3407 C C . ASP B 1 137 ? -22.031 21.344 5.355 1 97.44 137 ASP B C 1
ATOM 3409 O O . ASP B 1 137 ? -23.219 21.547 5.66 1 97.44 137 ASP B O 1
ATOM 3413 N N . SER B 1 138 ? -21.188 20.781 6.121 1 98.12 138 SER B N 1
ATOM 3414 C CA . SER B 1 138 ? -21.641 20.141 7.344 1 98.12 138 SER B CA 1
ATOM 3415 C C . SER B 1 138 ? -21.844 21.156 8.469 1 98.12 138 SER B C 1
ATOM 3417 O O . SER B 1 138 ? -22.547 20.891 9.438 1 98.12 138 SER B O 1
ATOM 3419 N N . VAL B 1 139 ? -21.172 22.312 8.43 1 97.62 139 VAL B N 1
ATOM 3420 C CA . VAL B 1 139 ? -21.297 23.391 9.406 1 97.62 139 VAL B CA 1
ATOM 3421 C C . VAL B 1 139 ? -21.297 24.75 8.688 1 97.62 139 VAL B C 1
ATOM 3423 O O . VAL B 1 139 ? -21.016 24.812 7.496 1 97.62 139 VAL B O 1
ATOM 3426 N N . PRO B 1 140 ? -21.594 25.812 9.367 1 95.81 140 PRO B N 1
ATOM 3427 C CA . PRO B 1 140 ? -21.734 27.125 8.719 1 95.81 140 PRO B CA 1
ATOM 3428 C C . PRO B 1 140 ? -20.453 27.578 8.023 1 95.81 140 PRO B C 1
ATOM 3430 O O . PRO B 1 140 ? -20.5 28.156 6.938 1 95.81 140 PRO B O 1
ATOM 3433 N N . GLU B 1 141 ? -19.312 27.297 8.648 1 96.62 141 GLU B N 1
ATOM 3434 C CA . GLU B 1 141 ? -18.031 27.703 8.07 1 96.62 141 GLU B CA 1
ATOM 3435 C C . GLU B 1 141 ? -17.094 26.516 7.949 1 96.62 141 GLU B C 1
ATOM 3437 O O . GLU B 1 141 ? -16.625 25.984 8.953 1 96.62 141 GLU B O 1
ATOM 3442 N N . VAL B 1 142 ? -16.797 26.109 6.699 1 97.56 142 VAL B N 1
ATOM 3443 C CA . VAL B 1 142 ? -15.867 25.016 6.434 1 97.56 142 VAL B CA 1
ATOM 3444 C C . VAL B 1 142 ? -14.672 25.531 5.629 1 97.56 142 VAL B C 1
ATOM 3446 O O . VAL B 1 142 ? -14.844 26.234 4.633 1 97.56 142 VAL B O 1
ATOM 3449 N N . SER B 1 143 ? -13.523 25.266 6.113 1 97.25 143 SER B N 1
ATOM 3450 C CA . SER B 1 143 ? -12.289 25.484 5.367 1 97.25 143 SER B CA 1
ATOM 3451 C C . SER B 1 143 ? -11.586 24.156 5.082 1 97.25 143 SER B C 1
ATOM 3453 O O . SER B 1 143 ? -11.547 23.266 5.941 1 97.25 143 SER B O 1
ATOM 3455 N N . ILE B 1 144 ? -11.109 23.969 3.9 1 97.88 144 ILE B N 1
ATOM 3456 C CA . ILE B 1 144 ? -10.406 22.766 3.473 1 97.88 144 ILE B CA 1
ATOM 3457 C C . ILE B 1 144 ? -9 23.125 3 1 97.88 144 ILE B C 1
ATOM 3459 O O . ILE B 1 144 ? -8.836 23.828 2.006 1 97.88 144 ILE B O 1
ATOM 3463 N N . VAL B 1 145 ? -8.023 22.703 3.738 1 97.81 145 VAL B N 1
ATOM 3464 C CA . VAL B 1 145 ? -6.633 23 3.428 1 97.81 145 VAL B CA 1
ATOM 3465 C C . VAL B 1 145 ? -6.012 21.828 2.654 1 97.81 145 VAL B C 1
ATOM 3467 O O . VAL B 1 145 ? -6.156 20.672 3.047 1 97.81 145 VAL B O 1
ATOM 3470 N N . ARG B 1 146 ? -5.355 22.141 1.58 1 97.88 146 ARG B N 1
ATOM 3471 C CA . ARG B 1 146 ? -4.758 21.125 0.71 1 97.88 146 ARG B CA 1
ATOM 3472 C C . ARG B 1 146 ? -3.246 21.328 0.612 1 97.88 146 ARG B C 1
ATOM 3474 O O . ARG B 1 146 ? -2.756 21.969 -0.316 1 97.88 146 ARG B O 1
ATOM 3481 N N . PRO B 1 147 ? -2.504 20.688 1.52 1 97.88 147 PRO B N 1
ATOM 3482 C CA . PRO B 1 147 ? -1.044 20.719 1.404 1 97.88 147 PRO B CA 1
ATOM 3483 C C . PRO B 1 147 ? -0.521 19.859 0.264 1 97.88 147 PRO B C 1
ATOM 3485 O O . PRO B 1 147 ? -1.266 19.031 -0.287 1 97.88 147 PRO B O 1
ATOM 3488 N N . THR B 1 148 ? 0.718 20.188 -0.111 1 97.06 148 THR B N 1
ATOM 3489 C CA . THR B 1 148 ? 1.434 19.391 -1.091 1 97.06 148 THR B CA 1
ATOM 3490 C C . THR B 1 148 ? 2.338 18.359 -0.398 1 97.06 148 THR B C 1
ATOM 3492 O O . THR B 1 148 ? 2.096 18 0.753 1 97.06 148 THR B O 1
ATOM 3495 N N . TYR B 1 149 ? 3.316 17.797 -1.096 1 95.38 149 TYR B N 1
ATOM 3496 C CA . TYR B 1 149 ? 4.258 16.828 -0.542 1 95.38 149 TYR B CA 1
ATOM 3497 C C . TYR B 1 149 ? 5.039 17.438 0.62 1 95.38 149 TYR B C 1
ATOM 3499 O O . TYR B 1 149 ? 5.543 18.547 0.522 1 95.38 149 TYR B O 1
ATOM 3507 N N . PHE B 1 150 ? 5.133 16.656 1.661 1 96.56 150 PHE B N 1
ATOM 3508 C CA . PHE B 1 150 ? 5.887 17.156 2.811 1 96.56 150 PHE B CA 1
ATOM 3509 C C . PHE B 1 150 ? 7.383 16.938 2.609 1 96.56 150 PHE B C 1
ATOM 3511 O O . PHE B 1 150 ? 7.801 15.891 2.111 1 96.56 150 PHE B O 1
ATOM 3518 N N . HIS B 1 151 ? 8.141 17.922 3.027 1 97.25 151 HIS B N 1
ATOM 3519 C CA . HIS B 1 151 ? 9.586 17.75 3.057 1 97.25 151 HIS B CA 1
ATOM 3520 C C . HIS B 1 151 ? 9.961 16.484 3.826 1 97.25 151 HIS B C 1
ATOM 3522 O O . HIS B 1 151 ? 10.859 15.742 3.41 1 97.25 151 HIS B O 1
ATOM 3528 N N . GLU B 1 152 ? 9.25 16.203 4.848 1 93.81 152 GLU B N 1
ATOM 3529 C CA . GLU B 1 152 ? 9.547 15.148 5.809 1 93.81 152 GLU B CA 1
ATOM 3530 C C . GLU B 1 152 ? 9.406 13.773 5.176 1 93.81 152 GLU B C 1
ATOM 3532 O O . GLU B 1 152 ? 9.953 12.789 5.684 1 93.81 152 GLU B O 1
ATOM 3537 N N . ASP B 1 153 ? 8.688 13.719 4.098 1 90.75 153 ASP B N 1
ATOM 3538 C CA . ASP B 1 153 ? 8.492 12.445 3.422 1 90.75 153 ASP B CA 1
ATOM 3539 C C . ASP B 1 153 ? 9.781 11.961 2.77 1 90.75 153 ASP B C 1
ATOM 3541 O O . ASP B 1 153 ? 9.891 10.789 2.379 1 90.75 153 ASP B O 1
ATOM 3545 N N . TRP B 1 154 ? 10.797 12.797 2.693 1 92.75 154 TRP B N 1
ATOM 3546 C CA . TRP B 1 154 ? 12.062 12.461 2.051 1 92.75 154 TRP B CA 1
ATOM 3547 C C . TRP B 1 154 ? 13.141 12.164 3.09 1 92.75 154 TRP B C 1
ATOM 3549 O O . TRP B 1 154 ? 14.32 12.047 2.754 1 92.75 154 TRP B O 1
ATOM 3559 N N . ALA B 1 155 ? 12.766 11.984 4.336 1 90.81 155 ALA B N 1
ATOM 3560 C CA . ALA B 1 155 ? 13.719 11.773 5.422 1 90.81 155 ALA B CA 1
ATOM 3561 C C . ALA B 1 155 ? 14.492 10.477 5.234 1 90.81 155 ALA B C 1
ATOM 3563 O O . ALA B 1 155 ? 15.648 10.359 5.656 1 90.81 155 ALA B O 1
ATOM 3564 N N . HIS B 1 156 ? 13.875 9.492 4.578 1 85.38 156 HIS B N 1
ATOM 3565 C CA . HIS B 1 156 ? 14.484 8.188 4.379 1 85.38 156 HIS B CA 1
ATOM 3566 C C . HIS B 1 156 ? 15.766 8.297 3.559 1 85.38 156 HIS B C 1
ATOM 3568 O O . HIS B 1 156 ? 16.641 7.434 3.65 1 85.38 156 HIS B O 1
ATOM 3574 N N . LEU B 1 157 ? 15.93 9.328 2.785 1 89.38 157 LEU B N 1
ATOM 3575 C CA . LEU B 1 157 ? 17.125 9.547 1.973 1 89.38 157 LEU B CA 1
ATOM 3576 C C . LEU B 1 157 ? 18.344 9.758 2.854 1 89.38 157 LEU B C 1
ATOM 3578 O O . LEU B 1 157 ? 19.484 9.492 2.43 1 89.38 157 LEU B O 1
ATOM 3582 N N . LEU B 1 158 ? 18.094 10.281 4.062 1 91.25 158 LEU B N 1
ATOM 3583 C CA . LEU B 1 158 ? 19.188 10.531 5.004 1 91.25 158 LEU B CA 1
ATOM 3584 C C . LEU B 1 158 ? 19.75 9.219 5.551 1 91.25 158 LEU B C 1
ATOM 3586 O O . LEU B 1 158 ? 20.922 9.156 5.922 1 91.25 158 LEU B O 1
ATOM 3590 N N . ASP B 1 159 ? 18.953 8.203 5.539 1 82.94 159 ASP B N 1
ATOM 3591 C CA . ASP B 1 159 ? 19.359 6.918 6.094 1 82.94 159 ASP B CA 1
ATOM 3592 C C . ASP B 1 159 ? 20.406 6.25 5.215 1 82.94 159 ASP B C 1
ATOM 3594 O O . ASP B 1 159 ? 21.234 5.473 5.707 1 82.94 159 ASP B O 1
ATOM 3598 N N . ALA B 1 160 ? 20.422 6.539 3.947 1 80.31 160 ALA B N 1
ATOM 3599 C CA . ALA B 1 160 ? 21.391 5.977 3.006 1 80.31 160 ALA B CA 1
ATOM 3600 C C . ALA B 1 160 ? 22.797 6.434 3.334 1 80.31 160 ALA B C 1
ATOM 3602 O O . ALA B 1 160 ? 23.781 5.848 2.857 1 80.31 160 ALA B O 1
ATOM 3603 N N . ALA B 1 161 ? 22.906 7.469 4.145 1 84.38 161 ALA B N 1
ATOM 3604 C CA . ALA B 1 161 ? 24.203 8.039 4.488 1 84.38 161 ALA B CA 1
ATOM 3605 C C . ALA B 1 161 ? 25.047 7.035 5.266 1 84.38 161 ALA B C 1
ATOM 3607 O O . ALA B 1 161 ? 26.266 7.195 5.379 1 84.38 161 ALA B O 1
ATOM 3608 N N . LYS B 1 162 ? 24.438 6.105 5.824 1 78.25 162 LYS B N 1
ATOM 3609 C CA . LYS B 1 162 ? 25.156 5.074 6.559 1 78.25 162 LYS B CA 1
ATOM 3610 C C . LYS B 1 162 ? 25.984 4.203 5.617 1 78.25 162 LYS B C 1
ATOM 3612 O O . LYS B 1 162 ? 26.938 3.533 6.047 1 78.25 162 LYS B O 1
ATOM 3617 N N . GLU B 1 163 ? 25.688 4.234 4.352 1 79.06 163 GLU B N 1
ATOM 3618 C CA . GLU B 1 163 ? 26.422 3.48 3.342 1 79.06 163 GLU B CA 1
ATOM 3619 C C . GLU B 1 163 ? 27.688 4.223 2.91 1 79.06 163 GLU B C 1
ATOM 3621 O O . GLU B 1 163 ? 27.766 5.445 3.029 1 79.06 163 GLU B O 1
ATOM 3626 N N . GLU B 1 164 ? 28.641 3.496 2.508 1 81.38 164 GLU B N 1
ATOM 3627 C CA . GLU B 1 164 ? 29.891 4.105 2.053 1 81.38 164 GLU B CA 1
ATOM 3628 C C . GLU B 1 164 ? 29.656 4.969 0.814 1 81.38 164 GLU B C 1
ATOM 3630 O O . GLU B 1 164 ? 30.156 6.098 0.741 1 81.38 164 GLU B O 1
ATOM 3635 N N . ASN B 1 165 ? 28.922 4.484 -0.107 1 85.5 165 ASN B N 1
ATOM 3636 C CA . ASN B 1 165 ? 28.547 5.18 -1.334 1 85.5 165 ASN B CA 1
ATOM 3637 C C . ASN B 1 165 ? 27.031 5.238 -1.504 1 85.5 165 ASN B C 1
ATOM 3639 O O . ASN B 1 165 ? 26.453 4.473 -2.281 1 85.5 165 ASN B O 1
ATOM 3643 N N . PRO B 1 166 ? 26.516 6.23 -0.872 1 89.62 166 PRO B N 1
ATOM 3644 C CA . PRO B 1 166 ? 25.047 6.25 -0.87 1 89.62 166 PRO B CA 1
ATOM 3645 C C . PRO B 1 166 ? 24.469 6.613 -2.23 1 89.62 166 PRO B C 1
ATOM 3647 O O . PRO B 1 166 ? 25.031 7.445 -2.949 1 89.62 166 PRO B O 1
ATOM 3650 N N . THR B 1 167 ? 23.422 5.926 -2.596 1 91.31 167 THR B N 1
ATOM 3651 C CA . THR B 1 167 ? 22.656 6.195 -3.811 1 91.31 167 THR B CA 1
ATOM 3652 C C . THR B 1 167 ? 21.297 6.785 -3.473 1 91.31 167 THR B C 1
ATOM 3654 O O . THR B 1 167 ? 20.641 6.34 -2.529 1 91.31 167 THR B O 1
ATOM 3657 N N . LEU B 1 168 ? 20.938 7.812 -4.156 1 94.5 168 LEU B N 1
ATOM 3658 C CA . LEU B 1 168 ? 19.625 8.438 -4.07 1 94.5 168 LEU B CA 1
ATOM 3659 C C . LEU B 1 168 ? 18.781 8.109 -5.297 1 94.5 168 LEU B C 1
ATOM 3661 O O . LEU B 1 168 ? 19.125 8.5 -6.418 1 94.5 168 LEU B O 1
ATOM 3665 N N . TYR B 1 169 ? 17.734 7.348 -5.082 1 93.25 169 TYR B N 1
ATOM 3666 C CA . TYR B 1 169 ? 16.766 7.102 -6.133 1 93.25 169 TYR B CA 1
ATOM 3667 C C . TYR B 1 169 ? 15.648 8.141 -6.098 1 93.25 169 TYR B C 1
ATOM 3669 O O . TYR B 1 169 ? 15.031 8.367 -5.055 1 93.25 169 TYR B O 1
ATOM 3677 N N . SER B 1 170 ? 15.445 8.82 -7.191 1 96.19 170 SER B N 1
ATOM 3678 C CA . SER B 1 170 ? 14.406 9.844 -7.262 1 96.19 170 SER B CA 1
ATOM 3679 C C . SER B 1 170 ? 13.461 9.586 -8.43 1 96.19 170 SER B C 1
ATOM 3681 O O . SER B 1 170 ? 13.898 9.398 -9.562 1 96.19 170 SER B O 1
ATOM 3683 N N . TRP B 1 171 ? 12.148 9.594 -8.078 1 95.69 171 TRP B N 1
ATOM 3684 C CA . TRP B 1 171 ? 11.141 9.422 -9.117 1 95.69 171 TRP B CA 1
ATOM 3685 C C . TRP B 1 171 ? 10.633 10.773 -9.609 1 95.69 171 TRP B C 1
ATOM 3687 O O . TRP B 1 171 ? 9.711 10.836 -10.43 1 95.69 171 TRP B O 1
ATOM 3697 N N . VAL B 1 172 ? 11.141 11.883 -9.062 1 96.69 172 VAL B N 1
ATOM 3698 C CA . VAL B 1 172 ? 10.812 13.203 -9.578 1 96.69 172 VAL B CA 1
ATOM 3699 C C . VAL B 1 172 ? 11.547 13.438 -10.898 1 96.69 172 VAL B C 1
ATOM 3701 O O . VAL B 1 172 ? 12.656 13.977 -10.914 1 96.69 172 VAL B O 1
ATOM 3704 N N . THR B 1 173 ? 10.977 13.039 -11.984 1 96.44 173 THR B N 1
ATOM 3705 C CA . THR B 1 173 ? 11.609 13.016 -13.305 1 96.44 173 THR B CA 1
ATOM 3706 C C . THR B 1 173 ? 10.703 13.68 -14.344 1 96.44 173 THR B C 1
ATOM 3708 O O . THR B 1 173 ? 9.484 13.695 -14.195 1 96.44 173 THR B O 1
ATOM 3711 N N . PRO B 1 174 ? 11.367 14.227 -15.414 1 95.94 174 PRO B N 1
ATOM 3712 C CA . PRO B 1 174 ? 12.789 14.273 -15.75 1 95.94 174 PRO B CA 1
ATOM 3713 C C . PRO B 1 174 ? 13.594 15.164 -14.812 1 95.94 174 PRO B C 1
ATOM 3715 O O . PRO B 1 174 ? 13.047 15.719 -13.859 1 95.94 174 PRO B O 1
ATOM 3718 N N . ILE B 1 175 ? 14.922 15.227 -15.055 1 96.44 175 ILE B N 1
ATOM 3719 C CA . ILE B 1 175 ? 15.883 15.812 -14.117 1 96.44 175 ILE B CA 1
ATOM 3720 C C . ILE B 1 175 ? 15.508 17.266 -13.836 1 96.44 175 ILE B C 1
ATOM 3722 O O . ILE B 1 175 ? 15.758 17.781 -12.742 1 96.44 175 ILE B O 1
ATOM 3726 N N . ASP B 1 176 ? 14.805 17.969 -14.695 1 96.44 176 ASP B N 1
ATOM 3727 C CA . ASP B 1 176 ? 14.508 19.391 -14.547 1 96.44 176 ASP B CA 1
ATOM 3728 C C . ASP B 1 176 ? 13.102 19.594 -13.984 1 96.44 176 ASP B C 1
ATOM 3730 O O . ASP B 1 176 ? 12.688 20.734 -13.734 1 96.44 176 ASP B O 1
ATOM 3734 N N . TYR B 1 177 ? 12.336 18.531 -13.805 1 97.31 177 TYR B N 1
ATOM 3735 C CA . TYR B 1 177 ? 11 18.609 -13.234 1 97.31 177 TYR B CA 1
ATOM 3736 C C . TYR B 1 177 ? 11.055 18.906 -11.742 1 97.31 177 TYR B C 1
ATOM 3738 O O . TYR B 1 177 ? 11.891 18.344 -11.023 1 97.31 177 TYR B O 1
ATOM 3746 N N . LYS B 1 178 ? 10.227 19.781 -11.32 1 97.88 178 LYS B N 1
ATOM 3747 C CA . LYS B 1 178 ? 10.148 20.125 -9.906 1 97.88 178 LYS B CA 1
ATOM 3748 C C . LYS B 1 178 ? 8.703 20.094 -9.406 1 97.88 178 LYS B C 1
ATOM 3750 O O . LYS B 1 178 ? 7.777 20.375 -10.172 1 97.88 178 LYS B O 1
ATOM 3755 N N . ILE B 1 179 ? 8.5 19.734 -8.188 1 97.94 179 ILE B N 1
ATOM 3756 C CA . ILE B 1 179 ? 7.176 19.703 -7.57 1 97.94 179 ILE B CA 1
ATOM 3757 C C . ILE B 1 179 ? 7.184 20.562 -6.301 1 97.94 179 ILE B C 1
ATOM 3759 O O . ILE B 1 179 ? 8.211 20.672 -5.629 1 97.94 179 ILE B O 1
ATOM 3763 N N . PRO B 1 180 ? 6.043 21.219 -6 1 98 180 PRO B N 1
ATOM 3764 C CA . PRO B 1 180 ? 5.996 21.922 -4.719 1 98 180 PRO B CA 1
ATOM 3765 C C . PRO B 1 180 ? 6.074 20.969 -3.521 1 98 180 PRO B C 1
ATOM 3767 O O . PRO B 1 180 ? 5.508 19.875 -3.561 1 98 180 PRO B O 1
ATOM 3770 N N . MET B 1 181 ? 6.844 21.312 -2.564 1 98.19 181 MET B N 1
ATOM 3771 C CA . MET B 1 181 ? 6.941 20.625 -1.274 1 98.19 181 MET B CA 1
ATOM 3772 C C . MET B 1 181 ? 6.773 21.625 -0.125 1 98.19 181 MET B C 1
ATOM 3774 O O . MET B 1 181 ? 6.906 22.828 -0.316 1 98.19 181 MET B O 1
ATOM 3778 N N . VAL B 1 182 ? 6.367 21.109 0.958 1 98.62 182 VAL B N 1
ATOM 3779 C CA . VAL B 1 182 ? 6.082 22.016 2.074 1 98.62 182 VAL B CA 1
ATOM 3780 C C . VAL B 1 182 ? 6.535 21.375 3.383 1 98.62 182 VAL B C 1
ATOM 3782 O O . VAL B 1 182 ? 6.574 20.141 3.496 1 98.62 182 VAL B O 1
ATOM 3785 N N . GLY B 1 183 ? 6.93 22.203 4.309 1 98.12 183 GLY B N 1
ATOM 3786 C CA . GLY B 1 183 ? 7.293 21.719 5.633 1 98.12 183 GLY B CA 1
ATOM 3787 C C . GLY B 1 183 ? 6.098 21.516 6.543 1 98.12 183 GLY B C 1
ATOM 3788 O O . GLY B 1 183 ? 5.125 22.266 6.477 1 98.12 183 GLY B O 1
ATOM 3789 N N . LEU B 1 184 ? 6.234 20.547 7.414 1 97.31 184 LEU B N 1
ATOM 3790 C CA . LEU B 1 184 ? 5.195 20.266 8.398 1 97.31 184 LEU B CA 1
ATOM 3791 C C . LEU B 1 184 ? 4.902 21.484 9.25 1 97.31 184 LEU B C 1
ATOM 3793 O O . LEU B 1 184 ? 3.742 21.766 9.57 1 97.31 184 LEU B O 1
ATOM 3797 N N . LYS B 1 185 ? 5.887 22.234 9.594 1 97.56 185 LYS B N 1
ATOM 3798 C CA . LYS B 1 185 ? 5.734 23.438 10.391 1 97.56 185 LYS B CA 1
ATOM 3799 C C . LYS B 1 185 ? 4.867 24.469 9.672 1 97.56 185 LYS B C 1
ATOM 3801 O O . LYS B 1 185 ? 3.994 25.094 10.289 1 97.56 185 LYS B O 1
ATOM 3806 N N . ASP B 1 186 ? 5.168 24.672 8.406 1 98.44 186 ASP B N 1
ATOM 3807 C CA . ASP B 1 186 ? 4.375 25.609 7.617 1 98.44 186 ASP B CA 1
ATOM 3808 C C . ASP B 1 186 ? 2.908 25.203 7.582 1 98.44 186 ASP B C 1
ATOM 3810 O O . ASP B 1 186 ? 2.018 26.031 7.734 1 98.44 186 ASP B O 1
ATOM 3814 N N . VAL B 1 187 ? 2.625 23.938 7.371 1 98.44 187 VAL B N 1
ATOM 3815 C CA . VAL B 1 187 ? 1.255 23.438 7.324 1 98.44 187 VAL B CA 1
ATOM 3816 C C . VAL B 1 187 ? 0.579 23.656 8.68 1 98.44 187 VAL B C 1
ATOM 3818 O O . VAL B 1 187 ? -0.545 24.156 8.742 1 98.44 187 VAL B O 1
ATOM 3821 N N . ALA B 1 188 ? 1.271 23.344 9.742 1 98.25 188 ALA B N 1
ATOM 3822 C CA . ALA B 1 188 ? 0.725 23.469 11.086 1 98.25 188 ALA B CA 1
ATOM 3823 C C . ALA B 1 188 ? 0.396 24.922 11.406 1 98.25 188 ALA B C 1
ATOM 3825 O O . ALA B 1 188 ? -0.67 25.219 11.953 1 98.25 188 ALA B O 1
ATOM 3826 N N . GLU B 1 189 ? 1.29 25.797 11.078 1 97.69 189 GLU B N 1
ATOM 3827 C CA . GLU B 1 189 ? 1.082 27.219 11.336 1 97.69 189 GLU B CA 1
ATOM 3828 C C . GLU B 1 189 ? -0.118 27.766 10.562 1 97.69 189 GLU B C 1
ATOM 3830 O O . GLU B 1 189 ? -0.917 28.531 11.102 1 97.69 189 GLU B O 1
ATOM 3835 N N . ASN B 1 190 ? -0.208 27.328 9.359 1 97.12 190 ASN B N 1
ATOM 3836 C CA . ASN B 1 190 ? -1.325 27.797 8.547 1 97.12 190 ASN B CA 1
ATOM 3837 C C . ASN B 1 190 ? -2.646 27.188 9.008 1 97.12 190 ASN B C 1
ATOM 3839 O O . ASN B 1 190 ? -3.691 27.844 8.938 1 97.12 190 ASN B O 1
ATOM 3843 N N . CYS B 1 191 ? -2.639 25.922 9.438 1 97.94 191 CYS B N 1
ATOM 3844 C CA . CYS B 1 191 ? -3.834 25.328 10.031 1 97.94 191 CYS B CA 1
ATOM 3845 C C . CYS B 1 191 ? -4.234 26.047 11.305 1 97.94 191 CYS B C 1
ATOM 3847 O O . CYS B 1 191 ? -5.41 26.359 11.508 1 97.94 191 CYS B O 1
ATOM 3849 N N . ALA B 1 192 ? -3.248 26.359 12.18 1 97.56 192 ALA B N 1
ATOM 3850 C CA . ALA B 1 192 ? -3.523 27.094 13.414 1 97.56 192 ALA B CA 1
ATOM 3851 C C . ALA B 1 192 ? -4.141 28.453 13.109 1 97.56 192 ALA B C 1
ATOM 3853 O O . ALA B 1 192 ? -5.129 28.844 13.734 1 97.56 192 ALA B O 1
ATOM 3854 N N . ASP B 1 193 ? -3.568 29.141 12.109 1 95.69 193 ASP B N 1
ATOM 3855 C CA . ASP B 1 193 ? -4.094 30.438 11.711 1 95.69 193 ASP B CA 1
ATOM 3856 C C . ASP B 1 193 ? -5.547 30.328 11.25 1 95.69 193 ASP B C 1
ATOM 3858 O O . ASP B 1 193 ? -6.387 31.156 11.625 1 95.69 193 ASP B O 1
ATOM 3862 N N . ALA B 1 194 ? -5.832 29.328 10.477 1 95.44 194 ALA B N 1
ATOM 3863 C CA . ALA B 1 194 ? -7.18 29.125 9.953 1 95.44 194 ALA B CA 1
ATOM 3864 C C . ALA B 1 194 ? -8.156 28.812 11.078 1 95.44 194 ALA B C 1
ATOM 3866 O O . ALA B 1 194 ? -9.328 29.203 11.016 1 95.44 194 ALA B O 1
ATOM 3867 N N . LEU B 1 195 ? -7.719 28.078 12.078 1 96.69 195 LEU B N 1
ATOM 3868 C CA . LEU B 1 195 ? -8.562 27.672 13.195 1 96.69 195 LEU B CA 1
ATOM 3869 C C . LEU B 1 195 ? -8.844 28.844 14.117 1 96.69 195 LEU B C 1
ATOM 3871 O O . LEU B 1 195 ? -9.883 28.891 14.781 1 96.69 195 LEU B O 1
ATOM 3875 N N . LEU B 1 196 ? -7.934 29.797 14.164 1 94.38 196 LEU B N 1
ATOM 3876 C CA . LEU B 1 196 ? -8.039 30.938 15.086 1 94.38 196 LEU B CA 1
ATOM 3877 C C . LEU B 1 196 ? -8.742 32.125 14.414 1 94.38 196 LEU B C 1
ATOM 3879 O O . LEU B 1 196 ? -9.336 32.938 15.094 1 94.38 196 LEU B O 1
ATOM 3883 N N . ALA B 1 197 ? -8.602 32.156 13.141 1 84.62 197 ALA B N 1
ATOM 3884 C CA . ALA B 1 197 ? -9.117 33.312 12.438 1 84.62 197 ALA B CA 1
ATOM 3885 C C . ALA B 1 197 ? -10.5 33.031 11.852 1 84.62 197 ALA B C 1
ATOM 3887 O O . ALA B 1 197 ? -10.812 31.906 11.484 1 84.62 197 ALA B O 1
ATOM 3888 N N . GLU B 1 198 ? -11.273 34.062 11.93 1 76.25 198 GLU B N 1
ATOM 3889 C CA . GLU B 1 198 ? -12.5 34 11.141 1 76.25 198 GLU B CA 1
ATOM 3890 C C . GLU B 1 198 ? -12.234 34.375 9.68 1 76.25 198 GLU B C 1
ATOM 3892 O O . GLU B 1 198 ? -11.344 35.188 9.391 1 76.25 198 GLU B O 1
ATOM 3897 N N . THR B 1 199 ? -12.773 33.5 8.836 1 70.69 199 THR B N 1
ATOM 3898 C CA . THR B 1 199 ? -12.586 33.844 7.426 1 70.69 199 THR B CA 1
ATOM 3899 C C . THR B 1 199 ? -13.836 34.5 6.852 1 70.69 199 THR B C 1
ATOM 3901 O O . THR B 1 199 ? -14.961 34.125 7.227 1 70.69 199 THR B O 1
ATOM 3904 N N . ALA B 1 200 ? -13.617 35.594 6.117 1 74.06 200 ALA B N 1
ATOM 3905 C CA . ALA B 1 200 ? -14.703 36.25 5.387 1 74.06 200 ALA B CA 1
ATOM 3906 C C . ALA B 1 200 ? -14.992 35.5 4.078 1 74.06 200 ALA B C 1
ATOM 3908 O O . ALA B 1 200 ? -15.953 35.844 3.373 1 74.06 200 ALA B O 1
ATOM 3909 N N . LYS B 1 201 ? -14.352 34.5 3.846 1 82.94 201 LYS B N 1
ATOM 3910 C CA . LYS B 1 201 ? -14.523 33.781 2.582 1 82.94 201 LYS B CA 1
ATOM 3911 C C . LYS B 1 201 ? -15.727 32.844 2.635 1 82.94 201 LYS B C 1
ATOM 3913 O O . LYS B 1 201 ? -16.094 32.344 3.707 1 82.94 201 LYS B O 1
ATOM 3918 N N . PRO B 1 202 ? -16.25 32.656 1.436 1 90.75 202 PRO B N 1
ATOM 3919 C CA . PRO B 1 202 ? -17.438 31.797 1.389 1 90.75 202 PRO B CA 1
ATOM 3920 C C . PRO B 1 202 ? -17.109 30.344 1.74 1 90.75 202 PRO B C 1
ATOM 3922 O O . PRO B 1 202 ? -16.047 29.844 1.367 1 90.75 202 PRO B O 1
ATOM 3925 N N . SER B 1 203 ? -18.016 29.75 2.402 1 94.38 203 SER B N 1
ATOM 3926 C CA . SER B 1 203 ? -17.922 28.328 2.752 1 94.38 203 SER B CA 1
ATOM 3927 C C . SER B 1 203 ? -18.453 27.453 1.627 1 94.38 203 SER B C 1
ATOM 3929 O O . SER B 1 203 ? -19.5 27.734 1.047 1 94.38 203 SER B O 1
ATOM 3931 N N . PRO B 1 204 ? -17.766 26.359 1.26 1 96.81 204 PRO B N 1
ATOM 3932 C CA . PRO B 1 204 ? -16.453 25.953 1.744 1 96.81 204 PRO B CA 1
ATOM 3933 C C . PRO B 1 204 ? -15.305 26.734 1.106 1 96.81 204 PRO B C 1
ATOM 3935 O O . PRO B 1 204 ? -15.367 27.062 -0.081 1 96.81 204 PRO B O 1
ATOM 3938 N N . HIS B 1 205 ? -14.383 27.062 1.897 1 95.69 205 HIS B N 1
ATOM 3939 C CA . HIS B 1 205 ? -13.188 27.75 1.432 1 95.69 205 HIS B CA 1
ATOM 3940 C C . HIS B 1 205 ? -12.031 26.781 1.222 1 95.69 205 HIS B C 1
ATOM 3942 O O . HIS B 1 205 ? -11.641 26.062 2.148 1 95.69 205 HIS B O 1
ATOM 3948 N N . TYR B 1 206 ? -11.523 26.719 0.001 1 96.31 206 TYR B N 1
ATOM 3949 C CA . TYR B 1 206 ? -10.383 25.859 -0.319 1 96.31 206 TYR B CA 1
ATOM 3950 C C . TYR B 1 206 ? -9.102 26.672 -0.434 1 96.31 206 TYR B C 1
ATOM 3952 O O . TYR B 1 206 ? -9.094 27.734 -1.038 1 96.31 206 TYR B O 1
ATOM 3960 N N . PHE B 1 207 ? -8.031 26.203 0.121 1 96.12 207 PHE B N 1
ATOM 3961 C CA . PHE B 1 207 ? -6.742 26.828 -0.118 1 96.12 207 PHE B CA 1
ATOM 3962 C C . PHE B 1 207 ? -5.617 25.812 -0.062 1 96.12 207 PHE B C 1
ATOM 3964 O O . PHE B 1 207 ? -5.738 24.781 0.61 1 96.12 207 PHE B O 1
ATOM 3971 N N . LYS B 1 208 ? -4.551 26.109 -0.743 1 97.69 208 LYS B N 1
ATOM 3972 C CA . LYS B 1 208 ? -3.357 25.266 -0.794 1 97.69 208 LYS B CA 1
ATOM 3973 C C . LYS B 1 208 ? -2.271 25.797 0.138 1 97.69 208 LYS B C 1
ATOM 3975 O O . LYS B 1 208 ? -2.221 27 0.426 1 97.69 208 LYS B O 1
ATOM 3980 N N . VAL B 1 209 ? -1.477 24.906 0.586 1 98.44 209 VAL B N 1
ATOM 3981 C CA . VAL B 1 209 ? -0.28 25.281 1.328 1 98.44 209 VAL B CA 1
ATOM 3982 C C . VAL B 1 209 ? 0.953 24.656 0.682 1 98.44 209 VAL B C 1
ATOM 3984 O O . VAL B 1 209 ? 1.118 23.438 0.708 1 98.44 209 VAL B O 1
ATOM 3987 N N . PHE B 1 210 ? 1.781 25.469 0.072 1 98.5 210 PHE B N 1
ATOM 3988 C CA . PHE B 1 210 ? 3.037 25.062 -0.544 1 98.5 210 PHE B CA 1
ATOM 3989 C C . PHE B 1 210 ? 4.227 25.656 0.203 1 98.5 210 PHE B C 1
ATOM 3991 O O . PHE B 1 210 ? 4.055 26.5 1.074 1 98.5 210 PHE B O 1
ATOM 3998 N N . GLY B 1 211 ? 5.359 25.078 -0.034 1 98.38 211 GLY B N 1
ATOM 3999 C CA . GLY B 1 211 ? 6.582 25.641 0.507 1 98.38 211 GLY B CA 1
ATOM 4000 C C . GLY B 1 211 ? 7.074 26.844 -0.273 1 98.38 211 GLY B C 1
ATOM 4001 O O . GLY B 1 211 ? 6.34 27.406 -1.086 1 98.38 211 GLY B O 1
ATOM 4002 N N . PRO B 1 212 ? 8.281 27.266 0.042 1 98.31 212 PRO B N 1
ATOM 4003 C CA . PRO B 1 212 ? 8.789 28.5 -0.553 1 98.31 212 PRO B CA 1
ATOM 4004 C C . PRO B 1 212 ? 9.016 28.375 -2.059 1 98.31 212 PRO B C 1
ATOM 4006 O O . PRO B 1 212 ? 9.008 29.391 -2.768 1 98.31 212 PRO B O 1
ATOM 4009 N N . ARG B 1 213 ? 9.258 27.172 -2.52 1 97.88 213 ARG B N 1
ATOM 4010 C CA . ARG B 1 213 ? 9.5 26.922 -3.936 1 97.88 213 ARG B CA 1
ATOM 4011 C C . ARG B 1 213 ? 9.32 25.438 -4.262 1 97.88 213 ARG B C 1
ATOM 4013 O O . ARG B 1 213 ? 9.07 24.625 -3.365 1 97.88 213 ARG B O 1
ATOM 4020 N N . ALA B 1 214 ? 9.391 25.156 -5.574 1 97.94 214 ALA B N 1
ATOM 4021 C CA . ALA B 1 214 ? 9.359 23.766 -6.027 1 97.94 214 ALA B CA 1
ATOM 4022 C C . ALA B 1 214 ? 10.75 23.141 -5.961 1 97.94 214 ALA B C 1
ATOM 4024 O O . ALA B 1 214 ? 11.758 23.844 -6.023 1 97.94 214 ALA B O 1
ATOM 4025 N N . TYR B 1 215 ? 10.805 21.844 -5.812 1 98.44 215 TYR B N 1
ATOM 4026 C CA . TYR B 1 215 ? 12.047 21.109 -5.691 1 98.44 215 TYR B CA 1
ATOM 4027 C C . TYR B 1 215 ? 12.07 19.922 -6.652 1 98.44 215 TYR B C 1
ATOM 4029 O O . TYR B 1 215 ? 11.031 19.312 -6.926 1 98.44 215 TYR B O 1
ATOM 4037 N N . GLY B 1 216 ? 13.242 19.641 -7.086 1 98.06 216 GLY B N 1
ATOM 4038 C CA . GLY B 1 216 ? 13.453 18.469 -7.934 1 98.06 216 GLY B CA 1
ATOM 4039 C C . GLY B 1 216 ? 14.492 17.516 -7.383 1 98.06 216 GLY B C 1
ATOM 4040 O O . GLY B 1 216 ? 14.906 17.625 -6.227 1 98.06 216 GLY B O 1
ATOM 4041 N N . SER B 1 217 ? 14.867 16.609 -8.25 1 98.06 217 SER B N 1
ATOM 4042 C CA . SER B 1 217 ? 15.797 15.562 -7.855 1 98.06 217 SER B CA 1
ATOM 4043 C C . SER B 1 217 ? 17.156 16.141 -7.48 1 98.06 217 SER B C 1
ATOM 4045 O O . SER B 1 217 ? 17.797 15.672 -6.539 1 98.06 217 SER B O 1
ATOM 4047 N N . LEU B 1 218 ? 17.531 17.172 -8.156 1 98.25 218 LEU B N 1
ATOM 4048 C CA . LEU B 1 218 ? 18.828 17.797 -7.859 1 98.25 218 LEU B CA 1
ATOM 4049 C C . LEU B 1 218 ? 18.781 18.516 -6.52 1 98.25 218 LEU B C 1
ATOM 4051 O O . LEU B 1 218 ? 19.75 18.516 -5.77 1 98.25 218 LEU B O 1
ATOM 4055 N N . ASP B 1 219 ? 17.656 19.156 -6.266 1 98.56 219 ASP B N 1
ATOM 4056 C CA . ASP B 1 219 ? 17.484 19.812 -4.977 1 98.56 219 ASP B CA 1
ATOM 4057 C C . ASP B 1 219 ? 17.547 18.812 -3.828 1 98.56 219 ASP B C 1
ATOM 4059 O O . ASP B 1 219 ? 18.141 19.094 -2.783 1 98.56 219 ASP B O 1
ATOM 4063 N N . LEU B 1 220 ? 16.922 17.656 -4.039 1 98.12 220 LEU B N 1
ATOM 4064 C CA . LEU B 1 220 ? 16.969 16.578 -3.045 1 98.12 220 LEU B CA 1
ATOM 4065 C C . LEU B 1 220 ? 18.391 16.141 -2.789 1 98.12 220 LEU B C 1
ATOM 4067 O O . LEU B 1 220 ? 18.828 16.031 -1.636 1 98.12 220 LEU B O 1
ATOM 4071 N N . LYS B 1 221 ? 19.094 15.914 -3.861 1 98 221 LYS B N 1
ATOM 4072 C CA . LYS B 1 221 ? 20.484 15.484 -3.756 1 98 221 LYS B CA 1
ATOM 4073 C C . LYS B 1 221 ? 21.328 16.516 -3.014 1 98 221 LYS B C 1
ATOM 4075 O O . LYS B 1 221 ? 22.078 16.172 -2.096 1 98 221 LYS B O 1
ATOM 4080 N N . GLU B 1 222 ? 21.172 17.734 -3.402 1 98.12 222 GLU B N 1
ATOM 4081 C CA . GLU B 1 222 ? 21.938 18.812 -2.777 1 98.12 222 GLU B CA 1
ATOM 4082 C C . GLU B 1 222 ? 21.641 18.906 -1.282 1 98.12 222 GLU B C 1
ATOM 4084 O O . GLU B 1 222 ? 22.562 19.078 -0.474 1 98.12 222 GLU B O 1
ATOM 4089 N N . ALA B 1 223 ? 20.391 18.797 -0.914 1 98.12 223 ALA B N 1
ATOM 4090 C CA . ALA B 1 223 ? 19.984 18.906 0.485 1 98.12 223 ALA B CA 1
ATOM 4091 C C . ALA B 1 223 ? 20.594 17.781 1.321 1 98.12 223 ALA B C 1
ATOM 4093 O O . ALA B 1 223 ? 21.188 18.047 2.375 1 98.12 223 ALA B O 1
ATOM 4094 N N . VAL B 1 224 ? 20.5 16.562 0.798 1 97.31 224 VAL B N 1
ATOM 4095 C CA . VAL B 1 224 ? 20.984 15.445 1.596 1 97.31 224 VAL B CA 1
ATOM 4096 C C . VAL B 1 224 ? 22.516 15.477 1.674 1 97.31 224 VAL B C 1
ATOM 4098 O O . VAL B 1 224 ? 23.094 15.125 2.703 1 97.31 224 VAL B O 1
ATOM 4101 N N . GLU B 1 225 ? 23.156 15.891 0.587 1 97.62 225 GLU B N 1
ATOM 4102 C CA . GLU B 1 225 ? 24.625 16 0.613 1 97.62 225 GLU B CA 1
ATOM 4103 C C . GLU B 1 225 ? 25.078 17.078 1.596 1 97.62 225 GLU B C 1
ATOM 4105 O O . GLU B 1 225 ? 26.047 16.891 2.326 1 97.62 225 GLU B O 1
ATOM 4110 N N . GLU B 1 226 ? 24.391 18.125 1.588 1 97.56 226 GLU B N 1
ATOM 4111 C CA . GLU B 1 226 ? 24.703 19.203 2.52 1 97.56 226 GLU B CA 1
ATOM 4112 C C . GLU B 1 226 ? 24.562 18.75 3.967 1 97.56 226 GLU B C 1
ATOM 4114 O O . GLU B 1 226 ? 25.422 19.047 4.805 1 97.56 226 GLU B O 1
ATOM 4119 N N . ILE B 1 227 ? 23.578 18.016 4.293 1 97.5 227 ILE B N 1
ATOM 4120 C CA . ILE B 1 227 ? 23.266 17.625 5.66 1 97.5 227 ILE B CA 1
ATOM 4121 C C . ILE B 1 227 ? 24.219 16.531 6.121 1 97.5 227 ILE B C 1
ATOM 4123 O O . ILE B 1 227 ? 24.734 16.578 7.242 1 97.5 227 ILE B O 1
ATOM 4127 N N . THR B 1 228 ? 24.531 15.578 5.211 1 95.5 228 THR B N 1
ATOM 4128 C CA . THR B 1 228 ? 25.266 14.383 5.621 1 95.5 228 THR B CA 1
ATOM 4129 C C . THR B 1 228 ? 26.766 14.57 5.418 1 95.5 228 THR B C 1
ATOM 4131 O O . THR B 1 228 ? 27.578 13.836 6 1 95.5 228 THR B O 1
ATOM 4134 N N . GLY B 1 229 ? 27.125 15.461 4.539 1 94.81 229 GLY B N 1
ATOM 4135 C CA . GLY B 1 229 ? 28.516 15.664 4.188 1 94.81 229 GLY B CA 1
ATOM 4136 C C . GLY B 1 229 ? 29.047 14.609 3.229 1 94.81 229 GLY B C 1
ATOM 4137 O O . GLY B 1 229 ? 30.25 14.555 2.965 1 94.81 229 GLY B O 1
ATOM 4138 N N . LYS B 1 230 ? 28.203 13.797 2.705 1 94.69 230 LYS B N 1
ATOM 4139 C CA . LYS B 1 230 ? 28.594 12.734 1.788 1 94.69 230 LYS B CA 1
ATOM 4140 C C . LYS B 1 230 ? 28.141 13.031 0.366 1 94.69 230 LYS B C 1
ATOM 4142 O O . LYS B 1 230 ? 27.156 13.75 0.165 1 94.69 230 LYS B O 1
ATOM 4147 N N . LYS B 1 231 ? 28.844 12.43 -0.522 1 95.19 231 LYS B N 1
ATOM 4148 C CA . LYS B 1 231 ? 28.438 12.531 -1.922 1 95.19 231 LYS B CA 1
ATOM 4149 C C . LYS B 1 231 ? 27.5 11.391 -2.297 1 95.19 231 LYS B C 1
ATOM 4151 O O . LYS B 1 231 ? 27.734 10.234 -1.945 1 95.19 231 LYS B O 1
ATOM 4156 N N . TYR B 1 232 ? 26.406 11.75 -2.947 1 95.81 232 TYR B N 1
ATOM 4157 C CA . TYR B 1 232 ? 25.406 10.766 -3.359 1 95.81 232 TYR B CA 1
ATOM 4158 C C . TYR B 1 232 ? 25.438 10.555 -4.867 1 95.81 232 TYR B C 1
ATOM 4160 O O . TYR B 1 232 ? 25.609 11.508 -5.633 1 95.81 232 TYR B O 1
ATOM 4168 N N . GLU B 1 233 ? 25.312 9.375 -5.234 1 95.62 233 GLU B N 1
ATOM 4169 C CA . GLU B 1 233 ? 24.969 9.086 -6.625 1 95.62 233 GLU B CA 1
ATOM 4170 C C . GLU B 1 233 ? 23.469 9.234 -6.867 1 95.62 233 GLU B C 1
ATOM 4172 O O . GLU B 1 233 ? 22.672 8.656 -6.141 1 95.62 233 GLU B O 1
ATOM 4177 N N . LEU B 1 234 ? 23.125 10.078 -7.871 1 97.31 234 LEU B N 1
ATOM 4178 C CA . LEU B 1 234 ? 21.719 10.266 -8.203 1 97.31 234 LEU B CA 1
ATOM 4179 C C . LEU B 1 234 ? 21.297 9.32 -9.32 1 97.31 234 LEU B C 1
ATOM 4181 O O . LEU B 1 234 ? 21.875 9.328 -10.406 1 97.31 234 LEU B O 1
ATOM 4185 N N . LYS B 1 235 ? 20.344 8.492 -9 1 96.19 235 LYS B N 1
ATOM 4186 C CA . LYS B 1 235 ? 19.719 7.637 -10 1 96.19 235 LYS B CA 1
ATOM 4187 C C . LYS B 1 235 ? 18.25 8.008 -10.203 1 96.19 235 LYS B C 1
ATOM 4189 O O . LYS B 1 235 ? 17.453 7.938 -9.266 1 96.19 235 LYS B O 1
ATOM 4194 N N . LEU B 1 236 ? 17.953 8.406 -11.406 1 97.44 236 LEU B N 1
ATOM 4195 C CA . LEU B 1 236 ? 16.578 8.766 -11.734 1 97.44 236 LEU B CA 1
ATOM 4196 C C . LEU B 1 236 ? 15.758 7.523 -12.062 1 97.44 236 LEU B C 1
ATOM 4198 O O . LEU B 1 236 ? 16.234 6.613 -12.742 1 97.44 236 LEU B O 1
ATOM 4202 N N . VAL B 1 237 ? 14.602 7.453 -11.484 1 97 237 VAL B N 1
ATOM 4203 C CA . VAL B 1 237 ? 13.625 6.422 -11.828 1 97 237 VAL B CA 1
ATOM 4204 C C . VAL B 1 237 ? 12.586 6.984 -12.789 1 97 237 VAL B C 1
ATOM 4206 O O . VAL B 1 237 ? 11.586 7.566 -12.367 1 97 237 VAL B O 1
ATOM 4209 N N . GLU B 1 238 ? 12.812 6.766 -14.008 1 96.75 238 GLU B N 1
ATOM 4210 C CA . GLU B 1 238 ? 11.93 7.324 -15.031 1 96.75 238 GLU B CA 1
ATOM 4211 C C . GLU B 1 238 ? 10.57 6.629 -15.023 1 96.75 238 GLU B C 1
ATOM 4213 O O . GLU B 1 238 ? 10.43 5.543 -14.461 1 96.75 238 GLU B O 1
ATOM 4218 N N . LYS B 1 239 ? 9.617 7.285 -15.656 1 95.06 239 LYS B N 1
ATOM 4219 C CA . LYS B 1 239 ? 8.227 6.848 -15.633 1 95.06 239 LYS B CA 1
ATOM 4220 C C . LYS B 1 239 ? 8.102 5.391 -16.062 1 95.06 239 LYS B C 1
ATOM 4222 O O . LYS B 1 239 ? 7.359 4.617 -15.453 1 95.06 239 LYS B O 1
ATOM 4227 N N . ASP B 1 240 ? 8.82 4.996 -17.031 1 94.25 240 ASP B N 1
ATOM 4228 C CA . ASP B 1 240 ? 8.703 3.65 -17.578 1 94.25 240 ASP B CA 1
ATOM 4229 C C . ASP B 1 240 ? 9.414 2.631 -16.688 1 94.25 240 ASP B C 1
ATOM 4231 O O . ASP B 1 240 ? 9.289 1.422 -16.906 1 94.25 240 ASP B O 1
ATOM 4235 N N . GLN B 1 241 ? 10.102 3.098 -15.633 1 95.81 241 GLN B N 1
ATOM 4236 C CA . GLN B 1 241 ? 10.844 2.223 -14.727 1 95.81 241 GLN B CA 1
ATOM 4237 C C . GLN B 1 241 ? 10.117 2.082 -13.391 1 95.81 241 GLN B C 1
ATOM 4239 O O . GLN B 1 241 ? 10.516 1.278 -12.547 1 95.81 241 GLN B O 1
ATOM 4244 N N . LEU B 1 242 ? 9.07 2.799 -13.203 1 95.12 242 LEU B N 1
ATOM 4245 C CA . LEU B 1 242 ? 8.445 2.943 -11.898 1 95.12 242 LEU B CA 1
ATOM 4246 C C . LEU B 1 242 ? 7.898 1.608 -11.406 1 95.12 242 LEU B C 1
ATOM 4248 O O . LEU B 1 242 ? 8.023 1.277 -10.227 1 95.12 242 LEU B O 1
ATOM 4252 N N . LEU B 1 243 ? 7.266 0.86 -12.281 1 90.38 243 LEU B N 1
ATOM 4253 C CA . LEU B 1 243 ? 6.688 -0.414 -11.867 1 90.38 243 LEU B CA 1
ATOM 4254 C C . LEU B 1 243 ? 7.766 -1.354 -11.344 1 90.38 243 LEU B C 1
ATOM 4256 O O . LEU B 1 243 ? 7.621 -1.923 -10.258 1 90.38 243 LEU B O 1
ATOM 4260 N N . ASP B 1 244 ? 8.867 -1.468 -12.062 1 87.5 244 ASP B N 1
ATOM 4261 C CA . ASP B 1 244 ? 9.969 -2.334 -11.656 1 87.5 244 ASP B CA 1
ATOM 4262 C C . ASP B 1 244 ? 10.625 -1.82 -10.375 1 87.5 244 ASP B C 1
ATOM 4264 O O . ASP B 1 244 ? 11.031 -2.611 -9.523 1 87.5 244 ASP B O 1
ATOM 4268 N N . TYR B 1 245 ? 10.695 -0.533 -10.289 1 90.56 245 TYR B N 1
ATOM 4269 C CA . TYR B 1 245 ? 11.258 0.094 -9.094 1 90.56 245 TYR B CA 1
ATOM 4270 C C . TYR B 1 245 ? 10.453 -0.275 -7.855 1 90.56 245 TYR B C 1
ATOM 4272 O O . TYR B 1 245 ? 11.008 -0.726 -6.852 1 90.56 245 TYR B O 1
ATOM 4280 N N . TRP B 1 246 ? 9.094 -0.162 -7.918 1 90.62 246 TRP B N 1
ATOM 4281 C CA . TRP B 1 246 ? 8.242 -0.401 -6.762 1 90.62 246 TRP B CA 1
ATOM 4282 C C . TRP B 1 246 ? 8.18 -1.889 -6.43 1 90.62 246 TRP B C 1
ATOM 4284 O O . TRP B 1 246 ? 8.07 -2.268 -5.262 1 90.62 246 TRP B O 1
ATOM 4294 N N . LYS B 1 247 ? 8.352 -2.736 -7.402 1 84.56 247 LYS B N 1
ATOM 4295 C CA . LYS B 1 247 ? 8.359 -4.18 -7.176 1 84.56 247 LYS B CA 1
ATOM 4296 C C . LYS B 1 247 ? 9.523 -4.59 -6.285 1 84.56 247 LYS B C 1
ATOM 4298 O O . LYS B 1 247 ? 9.5 -5.66 -5.668 1 84.56 247 LYS B O 1
ATOM 4303 N N . GLN B 1 248 ? 10.531 -3.73 -6.215 1 81.56 248 GLN B N 1
ATOM 4304 C CA . GLN B 1 248 ? 11.703 -4.031 -5.395 1 81.56 248 GLN B CA 1
ATOM 4305 C C . GLN B 1 248 ? 11.492 -3.584 -3.951 1 81.56 248 GLN B C 1
ATOM 4307 O O . GLN B 1 248 ? 12.281 -3.93 -3.07 1 81.56 248 GLN B O 1
ATOM 4312 N N . ILE B 1 249 ? 10.484 -2.861 -3.732 1 84.38 249 ILE B N 1
ATOM 4313 C CA . ILE B 1 249 ? 10.352 -2.188 -2.445 1 84.38 249 ILE B CA 1
ATOM 4314 C C . ILE B 1 249 ? 9.125 -2.732 -1.704 1 84.38 249 ILE B C 1
ATOM 4316 O O . ILE B 1 249 ? 9.18 -2.943 -0.49 1 84.38 249 ILE B O 1
ATOM 4320 N N . VAL B 1 250 ? 8.023 -2.98 -2.5 1 85.31 250 VAL B N 1
ATOM 4321 C CA . VAL B 1 250 ? 6.785 -3.439 -1.888 1 85.31 250 VAL B CA 1
ATOM 4322 C C . VAL B 1 250 ? 6.355 -4.762 -2.518 1 85.31 250 VAL B C 1
ATOM 4324 O O . VAL B 1 250 ? 6.797 -5.105 -3.617 1 85.31 250 VAL B O 1
ATOM 4327 N N . PRO B 1 251 ? 5.512 -5.5 -1.771 1 78.31 251 PRO B N 1
ATOM 4328 C CA . PRO B 1 251 ? 4.957 -6.699 -2.408 1 78.31 251 PRO B CA 1
ATOM 4329 C C . PRO B 1 251 ? 4.285 -6.398 -3.746 1 78.31 251 PRO B C 1
ATOM 4331 O O . PRO B 1 251 ? 3.645 -5.355 -3.898 1 78.31 251 PRO B O 1
ATOM 4334 N N . GLU B 1 252 ? 4.453 -7.285 -4.613 1 77.5 252 GLU B N 1
ATOM 4335 C CA . GLU B 1 252 ? 4.035 -7.109 -6 1 77.5 252 GLU B CA 1
ATOM 4336 C C . GLU B 1 252 ? 2.582 -6.652 -6.086 1 77.5 252 GLU B C 1
ATOM 4338 O O . GLU B 1 252 ? 2.229 -5.848 -6.949 1 77.5 252 GLU B O 1
ATOM 4343 N N . PHE B 1 253 ? 1.792 -7.117 -5.211 1 76.81 253 PHE B N 1
ATOM 4344 C CA . PHE B 1 253 ? 0.37 -6.793 -5.203 1 76.81 253 PHE B CA 1
ATOM 4345 C C . PHE B 1 253 ? 0.16 -5.285 -5.105 1 76.81 253 PHE B C 1
ATOM 4347 O O . PHE B 1 253 ? -0.811 -4.754 -5.648 1 76.81 253 PHE B O 1
ATOM 4354 N N . TYR B 1 254 ? 1.144 -4.582 -4.5 1 83 254 TYR B N 1
ATOM 4355 C CA . TYR B 1 254 ? 0.995 -3.152 -4.254 1 83 254 TYR B CA 1
ATOM 4356 C C . TYR B 1 254 ? 1.71 -2.338 -5.324 1 83 254 TYR B C 1
ATOM 4358 O O . TYR B 1 254 ? 1.504 -1.127 -5.434 1 83 254 TYR B O 1
ATOM 4366 N N . ALA B 1 255 ? 2.49 -2.963 -6.133 1 85.81 255 ALA B N 1
ATOM 4367 C CA . ALA B 1 255 ? 3.412 -2.256 -7.016 1 85.81 255 ALA B CA 1
ATOM 4368 C C . ALA B 1 255 ? 2.658 -1.343 -7.98 1 85.81 255 ALA B C 1
ATOM 4370 O O . ALA B 1 255 ? 3.07 -0.205 -8.219 1 85.81 255 ALA B O 1
ATOM 4371 N N . GLU B 1 256 ? 1.562 -1.772 -8.477 1 83.44 256 GLU B N 1
ATOM 4372 C CA . GLU B 1 256 ? 0.801 -0.97 -9.43 1 83.44 256 GLU B CA 1
ATOM 4373 C C . GLU B 1 256 ? 0.189 0.255 -8.758 1 83.44 256 GLU B C 1
ATOM 4375 O O . GLU B 1 256 ? 0.129 1.332 -9.352 1 83.44 256 GLU B O 1
ATOM 4380 N N . GLU B 1 257 ? -0.29 0.048 -7.574 1 83 257 GLU B N 1
ATOM 4381 C CA . GLU B 1 257 ? -0.853 1.165 -6.82 1 83 257 GLU B CA 1
ATOM 4382 C C . GLU B 1 257 ? 0.199 2.236 -6.551 1 83 257 GLU B C 1
ATOM 4384 O O . GLU B 1 257 ? -0.073 3.43 -6.695 1 83 257 GLU B O 1
ATOM 4389 N N . PHE B 1 258 ? 1.354 1.822 -6.203 1 89.12 258 PHE B N 1
ATOM 4390 C CA . PHE B 1 258 ? 2.428 2.764 -5.91 1 89.12 258 PHE B CA 1
ATOM 4391 C C . PHE B 1 258 ? 2.906 3.453 -7.184 1 89.12 258 PHE B C 1
ATOM 4393 O O . PHE B 1 258 ? 3.271 4.633 -7.156 1 89.12 258 PHE B O 1
ATOM 4400 N N . LYS B 1 259 ? 2.898 2.691 -8.242 1 91 259 LYS B N 1
ATOM 4401 C CA . LYS B 1 259 ? 3.195 3.318 -9.523 1 91 259 LYS B CA 1
ATOM 4402 C C . LYS B 1 259 ? 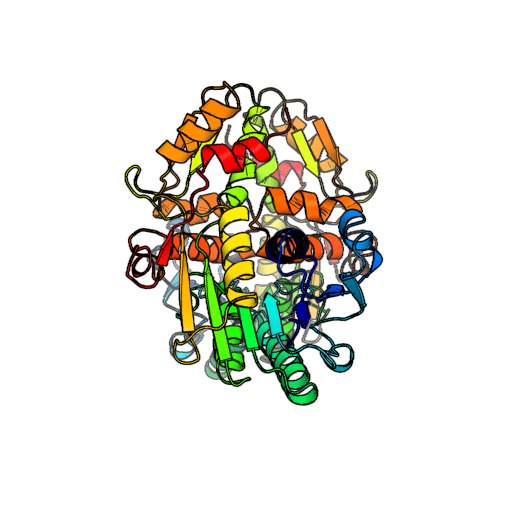2.191 4.426 -9.844 1 91 259 LYS B C 1
ATOM 4404 O O . LYS B 1 259 ? 2.578 5.527 -10.234 1 91 259 LYS B O 1
ATOM 4409 N N . GLU B 1 260 ? 0.962 4.164 -9.633 1 87.81 260 GLU B N 1
ATOM 4410 C CA . GLU B 1 260 ? -0.075 5.156 -9.891 1 87.81 260 GLU B CA 1
ATOM 4411 C C . GLU B 1 260 ? 0.068 6.359 -8.961 1 87.81 260 GLU B C 1
ATOM 4413 O O . GLU B 1 260 ? -0.079 7.504 -9.391 1 87.81 260 GLU B O 1
ATOM 4418 N N . MET B 1 261 ? 0.308 6.055 -7.766 1 88.69 261 MET B N 1
ATOM 4419 C CA . MET B 1 261 ? 0.508 7.109 -6.773 1 88.69 261 MET B CA 1
ATOM 4420 C C . MET B 1 261 ? 1.619 8.062 -7.203 1 88.69 261 MET B C 1
ATOM 4422 O O . MET B 1 261 ? 1.502 9.273 -7.039 1 88.69 261 MET B O 1
ATOM 4426 N N . THR B 1 262 ? 2.662 7.473 -7.762 1 92.88 262 THR B N 1
ATOM 4427 C CA . THR B 1 262 ? 3.812 8.258 -8.188 1 92.88 262 THR B CA 1
ATOM 4428 C C . THR B 1 262 ? 3.486 9.047 -9.461 1 92.88 262 THR B C 1
ATOM 4430 O O . THR B 1 262 ? 3.752 10.242 -9.539 1 92.88 262 THR B O 1
ATOM 4433 N N . THR B 1 263 ? 2.797 8.445 -10.398 1 92.69 263 THR B N 1
ATOM 4434 C CA . THR B 1 263 ? 2.57 9.031 -11.711 1 92.69 263 THR B CA 1
ATOM 4435 C C . THR B 1 263 ? 1.574 10.188 -11.625 1 92.69 263 THR B C 1
ATOM 4437 O O . THR B 1 263 ? 1.609 11.109 -12.438 1 92.69 263 THR B O 1
ATOM 4440 N N . CYS B 1 264 ? 0.776 10.188 -10.617 1 90.75 264 CYS B N 1
ATOM 4441 C CA . CYS B 1 264 ? -0.227 11.242 -10.508 1 90.75 264 CYS B CA 1
ATOM 4442 C C . CYS B 1 264 ? 0.429 12.594 -10.266 1 90.75 264 CYS B C 1
ATOM 4444 O O . CYS B 1 264 ? -0.131 13.633 -10.617 1 90.75 264 CYS B O 1
ATOM 4446 N N . GLY B 1 265 ? 1.595 12.586 -9.688 1 93.44 265 GLY B N 1
ATOM 4447 C CA . GLY B 1 265 ? 2.279 13.828 -9.367 1 93.44 265 GLY B CA 1
ATOM 4448 C C . GLY B 1 265 ? 3.354 14.188 -10.375 1 93.44 265 GLY B C 1
ATOM 4449 O O . GLY B 1 265 ? 4.047 15.195 -10.211 1 93.44 265 GLY B O 1
ATOM 4450 N N . LEU B 1 266 ? 3.545 13.359 -11.391 1 95.44 266 LEU B N 1
ATOM 4451 C CA . LEU B 1 266 ? 4.512 13.68 -12.438 1 95.44 266 LEU B CA 1
ATOM 4452 C C . LEU B 1 266 ? 3.943 14.711 -13.406 1 95.44 266 LEU B C 1
ATOM 4454 O O . LEU B 1 266 ? 2.801 15.148 -13.258 1 95.44 266 LEU B O 1
ATOM 4458 N N . ALA B 1 267 ? 4.762 15.188 -14.328 1 92.06 267 ALA B N 1
ATOM 4459 C CA . ALA B 1 267 ? 4.453 16.344 -15.164 1 92.06 267 ALA B CA 1
ATOM 4460 C C . ALA B 1 267 ? 3.133 16.156 -15.906 1 92.06 267 ALA B C 1
ATOM 4462 O O . ALA B 1 267 ? 2.367 17.109 -16.078 1 92.06 267 ALA B O 1
ATOM 4463 N N . ASP B 1 268 ? 2.773 14.969 -16.297 1 92.56 268 ASP B N 1
ATOM 4464 C CA . ASP B 1 268 ? 1.538 14.695 -17.031 1 92.56 268 ASP B CA 1
ATOM 4465 C C . ASP B 1 268 ? 0.492 14.055 -16.125 1 92.56 268 ASP B C 1
ATOM 4467 O O . ASP B 1 268 ? -0.521 13.539 -16.609 1 92.56 268 ASP B O 1
ATOM 4471 N N . GLY B 1 269 ? 0.74 14.078 -14.859 1 92.94 269 GLY B N 1
ATOM 4472 C CA . GLY B 1 269 ? -0.173 13.469 -13.906 1 92.94 269 GLY B CA 1
ATOM 4473 C C . GLY B 1 269 ? -1.382 14.328 -13.602 1 92.94 269 GLY B C 1
ATOM 4474 O O . GLY B 1 269 ? -1.353 15.547 -13.812 1 92.94 269 GLY B O 1
ATOM 4475 N N . ILE B 1 270 ? -2.389 13.766 -13.07 1 92.88 270 ILE B N 1
ATOM 4476 C CA . ILE B 1 270 ? -3.691 14.398 -12.891 1 92.88 270 ILE B CA 1
ATOM 4477 C C . ILE B 1 270 ? -3.592 15.5 -11.836 1 92.88 270 ILE B C 1
ATOM 4479 O O . ILE B 1 270 ? -4.355 16.469 -11.867 1 92.88 270 ILE B O 1
ATOM 4483 N N . ILE B 1 271 ? -2.578 15.391 -10.914 1 94.25 271 ILE B N 1
ATOM 4484 C CA . ILE B 1 271 ? -2.516 16.359 -9.836 1 94.25 271 ILE B CA 1
ATOM 4485 C C . ILE B 1 271 ? -1.557 17.5 -10.211 1 94.25 271 ILE B C 1
ATOM 4487 O O . ILE B 1 271 ? -1.569 18.562 -9.602 1 94.25 271 ILE B O 1
ATOM 4491 N N . ALA B 1 272 ? -0.704 17.234 -11.203 1 92.12 272 ALA B N 1
ATOM 4492 C CA . ALA B 1 272 ? 0.381 18.156 -11.555 1 92.12 272 ALA B CA 1
ATOM 4493 C C . ALA B 1 272 ? -0.164 19.5 -12.031 1 92.12 272 ALA B C 1
ATOM 4495 O O . ALA B 1 272 ? 0.483 20.531 -11.852 1 92.12 272 ALA B O 1
ATOM 4496 N N . LYS B 1 273 ? -1.329 19.5 -12.578 1 89.94 273 LYS B N 1
ATOM 4497 C CA . LYS B 1 273 ? -1.925 20.734 -13.078 1 89.94 273 LYS B CA 1
ATOM 4498 C C . LYS B 1 273 ? -2.188 21.719 -11.938 1 89.94 273 LYS B C 1
ATOM 4500 O O . LYS B 1 273 ? -2.314 22.922 -12.172 1 89.94 273 LYS B O 1
ATOM 4505 N N . ASN B 1 274 ? -2.166 21.203 -10.742 1 92 274 ASN B N 1
ATOM 4506 C CA . ASN B 1 274 ? -2.484 22.047 -9.594 1 92 274 ASN B CA 1
ATOM 4507 C C . ASN B 1 274 ? -1.224 22.484 -8.859 1 92 274 ASN B C 1
ATOM 4509 O O . ASN B 1 274 ? -1.306 23.172 -7.84 1 92 274 ASN B O 1
ATOM 4513 N N . PHE B 1 275 ? -0.104 22.109 -9.438 1 95.44 275 PHE B N 1
ATOM 4514 C CA . PHE B 1 275 ? 1.157 22.531 -8.836 1 95.44 275 PHE B CA 1
ATOM 4515 C C . PHE B 1 275 ? 1.481 23.969 -9.219 1 95.44 275 PHE B C 1
ATOM 4517 O O . PHE B 1 275 ? 2.525 24.25 -9.812 1 95.44 275 PHE B O 1
ATOM 4524 N N . VAL B 1 276 ? 0.593 24.859 -8.953 1 94.5 276 VAL B N 1
ATOM 4525 C CA . VAL B 1 276 ? 0.747 26.266 -9.297 1 94.5 276 VAL B CA 1
ATOM 4526 C C . VAL B 1 276 ? 0.517 27.141 -8.055 1 94.5 276 VAL B C 1
ATOM 4528 O O . VAL B 1 276 ? -0.379 26.859 -7.258 1 94.5 276 VAL B O 1
ATOM 4531 N N . TYR B 1 277 ? 1.38 28.094 -7.871 1 96.12 277 TYR B N 1
ATOM 4532 C CA . TYR B 1 277 ? 1.193 29.109 -6.828 1 96.12 277 TYR B CA 1
ATOM 4533 C C . TYR B 1 277 ? 0.213 30.188 -7.277 1 96.12 277 TYR B C 1
ATOM 4535 O O . TYR B 1 277 ? 0.609 31.172 -7.887 1 96.12 277 TYR B O 1
ATOM 4543 N N . ASP B 1 278 ? -1.004 30.047 -7.035 1 95.06 278 ASP B N 1
ATOM 4544 C CA . ASP B 1 278 ? -2.031 31 -7.441 1 95.06 278 ASP B CA 1
ATOM 4545 C C . ASP B 1 278 ? -2.551 31.797 -6.242 1 95.06 278 ASP B C 1
ATOM 4547 O O . ASP B 1 278 ? -1.938 31.781 -5.172 1 95.06 278 ASP B O 1
ATOM 4551 N N . GLU B 1 279 ? -3.639 32.531 -6.312 1 93.44 279 GLU B N 1
ATOM 4552 C CA . GLU B 1 279 ? -4.16 33.438 -5.293 1 93.44 279 GLU B CA 1
ATOM 4553 C C . GLU B 1 279 ? -4.691 32.656 -4.086 1 93.44 279 GLU B C 1
ATOM 4555 O O . GLU B 1 279 ? -4.859 33.25 -3.006 1 93.44 279 GLU B O 1
ATOM 4560 N N . ASN B 1 280 ? -4.922 31.391 -4.266 1 93.62 280 ASN B N 1
ATOM 4561 C CA . ASN B 1 280 ? -5.434 30.562 -3.172 1 93.62 280 ASN B CA 1
ATOM 4562 C C . ASN B 1 280 ? -4.34 29.703 -2.561 1 93.62 280 ASN B C 1
ATOM 4564 O O . ASN B 1 280 ? -4.633 28.719 -1.879 1 93.62 280 ASN B O 1
ATOM 4568 N N . THR B 1 281 ? -3.074 30 -2.869 1 97.19 281 THR B N 1
ATOM 4569 C CA . THR B 1 281 ? -1.952 29.25 -2.326 1 97.19 281 THR B CA 1
ATOM 4570 C C . THR B 1 28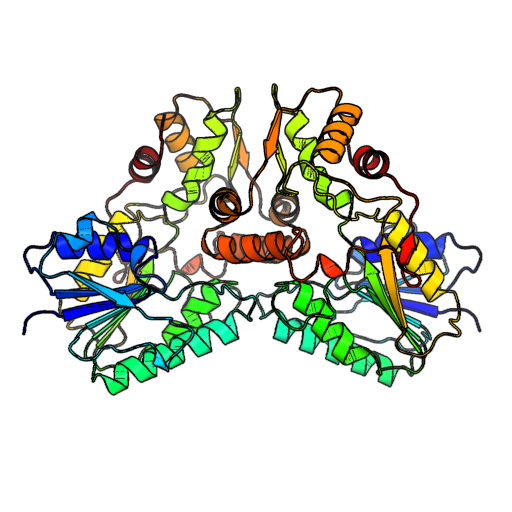1 ? -1.193 30.062 -1.288 1 97.19 281 THR B C 1
ATOM 4572 O O . THR B 1 281 ? -0.712 31.156 -1.588 1 97.19 281 THR B O 1
ATOM 4575 N N . VAL B 1 282 ? -1.196 29.578 -0.12 1 97.31 282 VAL B N 1
ATOM 4576 C CA . VAL B 1 282 ? -0.332 30.141 0.906 1 97.31 282 VAL B CA 1
ATOM 4577 C C . VAL B 1 282 ? 1.088 29.609 0.746 1 97.31 282 VAL B C 1
ATOM 4579 O O . VAL B 1 282 ? 1.286 28.406 0.578 1 97.31 282 VAL B O 1
ATOM 4582 N N . ARG B 1 283 ? 2.037 30.469 0.81 1 97.88 283 ARG B N 1
ATOM 4583 C CA . ARG B 1 283 ? 3.436 30.094 0.617 1 97.88 283 ARG B CA 1
ATOM 4584 C C . ARG B 1 283 ? 4.16 29.984 1.954 1 97.88 283 ARG B C 1
ATOM 4586 O O . ARG B 1 283 ? 4.332 30.984 2.662 1 97.88 283 ARG B O 1
ATOM 4593 N N . GLY B 1 284 ? 4.512 28.781 2.295 1 98 284 GLY B N 1
ATOM 4594 C CA . GLY B 1 284 ? 5.32 28.562 3.484 1 98 284 GLY B CA 1
ATOM 4595 C C . GLY B 1 284 ? 6.75 29.047 3.334 1 98 284 GLY B C 1
ATOM 4596 O O . GLY B 1 284 ? 7.137 29.531 2.27 1 98 284 GLY B O 1
ATOM 4597 N N . LYS B 1 285 ? 7.523 28.922 4.445 1 97.94 285 LYS B N 1
ATOM 4598 C CA . LYS B 1 285 ? 8.852 29.531 4.461 1 97.94 285 LYS B CA 1
ATOM 4599 C C . LYS B 1 285 ? 9.938 28.469 4.664 1 97.94 285 LYS B C 1
ATOM 4601 O O . LYS B 1 285 ? 11.109 28.719 4.391 1 97.94 285 LYS B O 1
ATOM 4606 N N . VAL B 1 286 ? 9.617 27.328 5.152 1 98.19 286 VAL B N 1
ATOM 4607 C CA . VAL B 1 286 ? 10.602 26.312 5.523 1 98.19 286 VAL B CA 1
ATOM 4608 C C . VAL B 1 286 ? 11.203 25.703 4.27 1 98.19 286 VAL B C 1
ATOM 4610 O O . VAL B 1 286 ? 10.484 25.203 3.4 1 98.19 286 VAL B O 1
ATOM 4613 N N . GLU B 1 287 ? 12.492 25.703 4.215 1 98.38 287 GLU B N 1
ATOM 4614 C CA . GLU B 1 287 ? 13.203 25.094 3.096 1 98.38 287 GLU B CA 1
ATOM 4615 C C . GLU B 1 287 ? 13.383 23.594 3.305 1 98.38 287 GLU B C 1
ATOM 4617 O O . GLU B 1 287 ? 13.484 23.125 4.441 1 98.38 287 GLU B O 1
ATOM 4622 N N . LEU B 1 288 ? 13.469 22.891 2.154 1 98.44 288 LEU B N 1
ATOM 4623 C CA . LEU B 1 288 ? 13.648 21.453 2.162 1 98.44 288 LEU B CA 1
ATOM 4624 C C . LEU B 1 288 ? 14.828 21.047 3.051 1 98.44 288 LEU B C 1
ATOM 4626 O O . LEU B 1 288 ? 14.695 20.188 3.912 1 98.44 288 LEU B O 1
ATOM 4630 N N . VAL B 1 289 ? 15.945 21.766 2.902 1 98.19 289 VAL B N 1
ATOM 4631 C CA . VAL B 1 289 ? 17.172 21.406 3.602 1 98.19 289 VAL B CA 1
ATOM 4632 C C . VAL B 1 289 ? 16.984 21.594 5.105 1 98.19 289 VAL B C 1
ATOM 4634 O O . VAL B 1 289 ? 17.484 20.797 5.902 1 98.19 289 VAL B O 1
ATOM 4637 N N . ASP B 1 290 ? 16.234 22.578 5.492 1 97.88 290 ASP B N 1
ATOM 4638 C CA . ASP B 1 290 ? 16.016 22.859 6.91 1 97.88 290 ASP B CA 1
ATOM 4639 C C . ASP B 1 290 ? 15.117 21.797 7.543 1 97.88 290 ASP B C 1
ATOM 4641 O O . ASP B 1 290 ? 15.367 21.344 8.664 1 97.88 290 ASP B O 1
ATOM 4645 N N . ALA B 1 291 ? 14.055 21.469 6.801 1 97.19 291 ALA B N 1
ATOM 4646 C CA . ALA B 1 291 ? 13.148 20.438 7.309 1 97.19 291 ALA B CA 1
ATOM 4647 C C . ALA B 1 291 ? 13.867 19.109 7.484 1 97.19 291 ALA B C 1
ATOM 4649 O O . ALA B 1 291 ? 13.742 18.469 8.523 1 97.19 291 ALA B O 1
ATOM 4650 N N . LEU B 1 292 ? 14.672 18.688 6.48 1 96.75 292 LEU B N 1
ATOM 4651 C CA . LEU B 1 292 ? 15.383 17.422 6.539 1 96.75 292 LEU B CA 1
ATOM 4652 C C . LEU B 1 292 ? 16.484 17.453 7.598 1 96.75 292 LEU B C 1
ATOM 4654 O O . LEU B 1 292 ? 16.719 16.453 8.289 1 96.75 292 LEU B O 1
ATOM 4658 N N . ARG B 1 293 ? 17.125 18.594 7.773 1 96.75 293 ARG B N 1
ATOM 4659 C CA . ARG B 1 293 ? 18.172 18.734 8.781 1 96.75 293 ARG B CA 1
ATOM 4660 C C . ARG B 1 293 ? 17.625 18.5 10.18 1 96.75 293 ARG B C 1
ATOM 4662 O O . ARG B 1 293 ? 18.281 17.891 11.023 1 96.75 293 ARG B O 1
ATOM 4669 N N . SER B 1 294 ? 16.438 18.938 10.398 1 94.62 294 SER B N 1
ATOM 4670 C CA . SER B 1 294 ? 15.812 18.797 11.711 1 94.62 294 SER B CA 1
ATOM 4671 C C . SER B 1 294 ? 15.531 17.328 12.031 1 94.62 294 SER B C 1
ATOM 4673 O O . SER B 1 294 ? 15.305 16.984 13.195 1 94.62 294 SER B O 1
ATOM 4675 N N . LEU B 1 295 ? 15.539 16.484 11.008 1 91.56 295 LEU B N 1
ATOM 4676 C CA . LEU B 1 295 ? 15.211 15.07 11.188 1 91.56 295 LEU B CA 1
ATOM 4677 C C . LEU B 1 295 ? 16.484 14.227 11.227 1 91.56 295 LEU B C 1
ATOM 4679 O O . LEU B 1 295 ? 16.422 13.016 11.477 1 91.56 295 LEU B O 1
ATOM 4683 N N . TYR B 1 296 ? 17.531 14.828 10.852 1 89.25 296 TYR B N 1
ATOM 4684 C CA . TYR B 1 296 ? 18.781 14.078 10.758 1 89.25 296 TYR B CA 1
ATOM 4685 C C . TYR B 1 296 ? 19.438 13.938 12.125 1 89.25 296 TYR B C 1
ATOM 4687 O O . TYR B 1 296 ? 19.75 14.938 12.773 1 89.25 296 TYR B O 1
ATOM 4695 N N . LYS B 1 297 ? 19.344 12.758 12.648 1 73.88 297 LYS B N 1
ATOM 4696 C CA . LYS B 1 297 ? 20.062 12.445 13.883 1 73.88 297 LYS B CA 1
ATOM 4697 C C . LYS B 1 297 ? 21.438 11.852 13.586 1 73.88 297 LYS B C 1
ATOM 4699 O O . LYS B 1 297 ? 21.547 10.836 12.891 1 73.88 297 LYS B O 1
ATOM 4704 N N . LYS B 1 298 ? 22.438 12.672 13.758 1 60.47 298 LYS B N 1
ATOM 4705 C CA . LYS B 1 298 ? 23.781 12.141 13.523 1 60.47 298 LYS B CA 1
ATOM 4706 C C . LYS B 1 298 ? 24.031 10.914 14.391 1 60.47 298 LYS B C 1
ATOM 4708 O O . LYS B 1 298 ? 23.531 10.82 15.516 1 60.47 298 LYS B O 1
#

InterPro domains:
  IPR008030 NmrA-like domain [PF05368] (2-262)
  IPR036291 NAD(P)-binding domain superfamily [SSF51735] (3-262)
  IPR051604 Ergot Alkaloid Biosynthesis Oxidoreductase [PTHR43162] (1-263)

Nearest PDB structures (foldseek):
  5f5l-assembly1_A  TM=7.995E-01  e=3.454E-14  Micromonospora okii
  7w32-assembly1_J  TM=8.117E-01  e=3.121E-11  Sus scrofa
  6zkg-assembly1_d  TM=7.503E-01  e=2.750E-10  Ovis aries
  7qso-assembly1_P  TM=7.633E-01  e=1.968E-10  Bos taurus
  7r44-assembly1_P  TM=7.492E-01  e=2.601E-10  Bos taurus

Organism: Fusarium oxysporum f. sp. cubense (strain race 4) (NCBI:txid2502994)

Sequence (596 aa):
MSRHITVIPASTKAGRETIRTLLESESKPTIRAVYRDTSKAPPEFLKHSNFEAVKGDIGDGDSLDFTGSNTVFYIPPPTYDGTDTGDWATRAGTNVKKALEKANIQRLLILSAIGAHNSSGIVFLRVNYISDELLKDSVPEVSIVRPTYFHEDWAHLLDAAKEENPTLYSWVTPIDYKIPMVGLKDVAENCADALLAETAKPSPHYFKVFGPRAYGSLDLKEAVEEITGKKYELKLVEKDQLLDYWKQIVPEFYAEEFKEMTTCGLADGIIAKNFVYDENTVRGKVELVDALRSLYKKMSRHITVIPASTKAGRETIRTLLESESKPTIRAVYRDTSKAPPEFLKHSNFEAVKGDIGDGDSLDFTGSNTVFYIPPPTYDGTDTGDWATRAGTNVKKALEKANIQRLLILSAIGAHNSSGIVFLRVNYISDELLKDSVPEVSIVRPTYFHEDWAHLLDAAKEENPTLYSWVTPIDYKIPMVGLKDVAENCADALLAETAKPSPHYFKVFGPRAYGSLDLKEAVEEITGKKYELKLVEKDQLLDYWKQIVPEFYAEEFKEMTTCGLADGIIAKNFVYDENTVRGKVELVDALRSLYKK

pLDDT: mean 92.98, std 7.76, range [51.91, 98.75]

Secondary structure (DSSP, 8-state):
---EEEEESTTSHHHHHHHHHHHHSTT--EEEEEESSGGGS-HHHHTSTTEEEEE--TT-GGG---TT-SEEEE-PPPPSSS--HHHHHHHHHHHHHHHHHHTT--EEEEE--TTTT-SSS-GGGHHHHHHHHHHTTSSSEEEEEEE-EEGGGGTHHHHGGGSSS-EEEE-S-STT-EEEEE-HHHHHHHHHHHHHSPP-SPSSEEEEEE-SSEEEHHHHHHHHHHHH----EEEE--GGGHHHHHHTTS-HHHHHHHHHHHHTTSTTSTTGGG----TTEEE----HHHHHHTT---/---EEEEESTTSHHHHHHHHHHHHSTT--EEEEEESSGGGS-HHHHTSTTEEEEE--TT-GGG---TT-SEEEE-PPPPSSS--HHHHHHHHHHHHHHHHHHTT--EEEEE--TTTT-SSS-GGGHHHHHHHHHHTTSSSEEEEEEE-EEGGGGTHHHHGGGSSS-EEEE-S-STT-EEEEE-HHHHHHHHHHHHHSPP-SPSSEEEEEE-SSEEEHHHHHHHHHHHH----EEEE--GGGHHHHHHTTS-HHHHHHHHHHHHTTSTTSTTGGG----TTEEE----HHHHHHTT---

Foldseek 3Di:
DAAEEEEPQCLDLLNVLLLVLLCPDPSNGQYEHEDCDQVSPDPVQVPRPSYDYAYDDLLDLVRDAPAPGQEYEYEQDADDPPDDLLVSLQSSLVSVLVNCVVRQHAEYEYEAAQPLCDCDLQQNSNSRVNNCVSCQPSHQEYEYEHEYAELVVLLVQLVQLVDPARADEFQQDDQPHWFFYAHSNQSSNVSNVPSPDDDPDHTPHYAYETEQDTDGQVNSQVLSCVLSVDHYHYDYQYLVNQLVVQVVPDPNVCSVSVSSNSQLCHCPHVRVVVRDDDPRYDYHYDDSSRRSNVVDDD/DAAEEEEPQCLDLLNVLLLVLLCPDPSNGQYEHEDCDQVSPDPVQVPRPSYDYAYDDLLDLVRDAPAPGQEYEYEQDADDPPDDLLVSLQSSLVSVLVNCVVRQHAEYEYEAAQPLCDCDLQQNSNSRVNNCVSCQPSHQEYEYEHEYAELVVLLVQLVQLVDPARADEFQQDDQPHWFFYAHSNQSSNVSNCPSPDDDPDHTPHYAYETEQDTDGQVNSQVLSCVLSVDHYHYDYQYLVNQLVVQVVPDPNVCSVSVSSNSQLCHCPHVSVVVRDDDPRYDYHYDDSSRRSNVVDDD